Protein AF-A0A938RUX6-F1 (afdb_monomer)

Mean predicted aligned error: 21.61 Å

Foldseek 3Di:
DKWKFKQDPNDTDIGDDDQQDWFWDFCAPPGNHHDVDPQTDRGAWIWHHDPLWIKIAGPPIPNAKDWPNHGDRMDTDDAQIWIDGGPIIIGMHDDPVSNVVVVVVPDPDPCPCVVVVVVVVVLVVLLVVLLVVLLPDLALLVSQLSLQLVLCVLLVFQKKWWWFDDDPDIDTSAIAGNVRDGDPPVVLQDDPQQQVCCQVPVDKDWDQAQVPPCPPRDPSRVPNLFRIKIKAFQDDPNHGGIIMIGTHNDNVRGGDPVSNVSSNSSSPSSSVSSVNSVVVVVVVVVVVVVVVVVVVVCVVDPPVRVVVVVVDPDDFWDKDWWKKKKKKKAWPPLVVQCVVDDPVVNVVLLCVLCVQLQVLCVVLPWDFQDDDPSMTIIMFCPPHHDLQRLVSNVSSQLVSQVVLVVVQVVQVVVVHDRIAMAMFMEIDIWMFTFDDDPVDTGGHIDDPRNVVRVVRSVCCVVVVARYKYWPRSCVSNVVPADWAWDPFDDDPPDPDTTTMTGRDHVPPPDDPDPDDPDPDDDDDDDDDDDDDDDDDDDDDDDDDDDDDDDDDDDDDDDDDDDDDDDDDDDDDDDDDDDDDDDDDDDDDDDDDDDDDDDDDDDDDDDDDDD

Secondary structure (DSSP, 8-state):
-EEEEEEETTEEEEEEE-TT--EEEESSTTSSEE---TTS-SS-EEEEEETTEEEEEE-S-SS-EEETTEEESEEE--TT-EEEETTEEEEEEE-HHHHHHHHHHS-S-SSHHHHHHHHHHHHHHHHHHHHHHHHH---HHHHHHHHHHHHHHHHT-SEEEEEEEETTEEEEEEEEETT-PBPSSGGGSS-HHHHHHHHHH---EEES-TTTTTTTT-TTGGGS--SEEEEEEEEETTEEEEEEEEEE--TT-PPPHHHHHHHHHHHHHHHHHHHHHHHHHHHHHHHHHHHHHHHHHHHHS-HHHHHHHHH--STT--EEEEEEEEEEEEETTHHHHHTTS-HHHHHHHHHHHHHHHHHHHHHTT-EEEEEETTEEEEEESSSS--TTHHHHHHHHHHHHHHHHHHHHHHHHHTT-----EEEEEEEEEEEEEEEEETTEEEEEEESHHHHHHHHHHHHHHHH--SEEEEHHHHHHTTT-S--EE---B--TT-SSPBPEEE---TT-S------------------------------------------------------PPPPPPPPP--PPP--PPP----PPPPPPP-----------------

pLDDT: mean 72.87, std 22.32, range [24.23, 98.06]

Radius of gyration: 48.13 Å; Cα contacts (8 Å, |Δi|>4): 881; chains: 1; bounding box: 94×105×142 Å

Solvent-accessible surface area (backbone atoms only — not comparable to full-atom values): 36023 Å² total; per-residue (Å²): 94,39,29,38,40,37,45,55,97,88,47,78,45,81,44,79,56,56,75,92,45,78,43,34,35,14,39,29,87,87,26,80,38,62,44,99,43,92,58,42,30,53,61,22,32,37,36,34,54,55,98,85,39,44,36,40,32,42,62,79,32,87,73,47,36,23,48,74,89,38,80,45,61,65,44,76,66,48,75,68,40,40,37,35,47,62,90,37,45,30,35,32,41,56,32,75,71,44,49,56,53,44,59,68,70,51,65,84,65,94,50,61,65,58,57,50,48,52,49,52,49,50,54,50,51,52,51,50,55,51,46,50,57,47,60,69,44,63,51,55,70,61,33,52,49,50,50,36,56,49,51,24,64,76,60,70,34,47,31,22,32,33,36,38,53,53,99,94,48,74,46,81,78,37,47,31,35,72,87,68,44,75,52,79,67,56,87,77,67,58,63,65,56,59,54,51,46,27,65,74,70,59,48,68,48,77,38,66,45,42,64,68,76,37,66,88,64,57,91,70,49,81,79,56,69,52,31,18,40,42,36,23,34,15,35,52,85,95,43,60,51,27,33,44,38,36,33,26,67,48,84,90,55,70,74,47,74,69,48,50,53,51,48,34,60,48,26,39,48,49,26,48,30,54,50,49,19,50,51,51,52,53,53,50,54,51,53,50,50,51,50,50,52,51,52,56,49,47,76,78,41,56,69,68,58,54,54,51,59,74,70,52,93,61,90,74,68,49,71,45,83,43,62,32,23,31,38,25,36,35,49,63,64,45,70,71,53,49,76,75,45,56,71,71,54,42,53,53,52,50,51,56,53,49,52,56,50,50,49,43,34,46,74,52,66,32,39,77,66,51,70,61,86,77,23,43,35,33,32,16,23,58,99,62,68,54,88,54,23,38,44,33,51,53,51,31,55,55,51,43,56,59,49,45,54,52,51,32,55,56,25,53,78,71,74,46,76,80,77,53,58,22,28,4,32,25,42,34,61,31,37,41,25,48,49,74,50,102,90,51,70,42,70,43,75,48,46,69,36,57,58,50,8,48,50,40,16,57,46,14,68,79,72,72,47,48,36,29,33,28,52,59,22,45,57,50,41,69,64,72,67,74,67,46,84,49,81,65,41,79,48,94,94,51,97,63,61,45,52,37,27,35,47,72,63,94,83,70,79,87,74,89,74,94,66,90,79,83,77,88,73,94,76,94,76,95,85,80,88,85,79,84,86,83,86,84,83,92,80,89,77,89,81,84,88,82,84,86,88,81,90,86,88,84,88,83,91,85,84,85,89,82,82,87,81,84,81,85,82,82,88,82,86,79,86,78,86,89,78,86,79,84,88,75,84,84,76,80,80,85,84,78,84,82,79,82,82,81,79,87,81,83,88,84,88,80,89,81,84,134

Sequence (610 aa):
MASFLINTNGVVSAMTLRDDTVVVIGRARDADVHLDDPSLSRRHCEVRKHQGLWVLRDLGSFNGTYCNNLAISEHKLQHDDQVQLGMSVLTFQLSPDERRQMSGLFGTDPHGDTAELSRRLRNFMFLLDIAKAVSGELDTRKLLELVVEKGIGLTNAERGFLIRFNDGDHTFEVARNRAWQPIEAPEKKISRSVIANVFQTGEPVLTIDAQSDLAGMSQTIAALEIWSLMCAPLKVKERVIGCIYVDSSVAEQEFSQESLNLLQAFADQAAIAIENATLYQQMQQSREAEKHVRQVFQKYVPKDVVQRALKISDGGRLSSKQVATVLFSDIRGFTSISERMEPEEVVAFLNDYLQRMVAIVFDEGGIVDKFIGDAVMAVFGAPIERPDDAARAVRAGMRMLEELDKFNAEQANRGGVHIRIGIGIHTGRLIAGNIGSDRKMEYTVIGDTVNIASRVQDLTKEFGVELIITQGCYEATGKAVPVRPLPPVHVKGKELPLTVFEVPRPGSADEDDDNDDELSVGDDNPDRATVERAVLPIAGGHFDAPTVPKQEAVSGDLDGPTLARPLPRPPAHTQLPTHVPPLQGVRSPPRTPTAYGSGASLSQAPTVPA

Structure (mmCIF, N/CA/C/O backbone):
data_AF-A0A938RUX6-F1
#
_entry.id   AF-A0A938RUX6-F1
#
loop_
_atom_site.group_PDB
_atom_site.id
_atom_site.type_symbol
_atom_site.label_atom_id
_atom_site.label_alt_id
_atom_site.label_comp_id
_atom_site.label_asym_id
_atom_site.label_entity_id
_atom_site.label_seq_id
_atom_site.pdbx_PDB_ins_code
_atom_site.Cartn_x
_atom_site.Cartn_y
_atom_site.Cartn_z
_atom_site.occupancy
_atom_site.B_iso_or_equiv
_atom_site.auth_seq_id
_atom_site.auth_comp_id
_atom_site.auth_asym_id
_atom_site.auth_atom_id
_atom_site.pdbx_PDB_model_num
ATOM 1 N N . MET A 1 1 ? 18.834 7.902 -77.687 1.00 68.81 1 MET A N 1
ATOM 2 C CA . MET A 1 1 ? 17.412 7.541 -77.723 1.00 68.81 1 MET A CA 1
ATOM 3 C C . MET A 1 1 ? 16.972 7.152 -76.326 1.00 68.81 1 MET A C 1
ATOM 5 O O . MET A 1 1 ? 17.585 6.257 -75.743 1.00 68.81 1 MET A O 1
ATOM 9 N N . ALA A 1 2 ? 15.917 7.788 -75.825 1.00 77.62 2 ALA A N 1
ATOM 10 C CA . ALA A 1 2 ? 15.285 7.429 -74.563 1.00 77.62 2 ALA A CA 1
ATOM 11 C C . ALA A 1 2 ? 14.074 6.530 -74.823 1.00 77.62 2 ALA A C 1
ATOM 13 O O . ALA A 1 2 ? 13.419 6.641 -75.862 1.00 77.62 2 ALA A O 1
ATOM 14 N N . SER A 1 3 ? 13.762 5.641 -73.888 1.00 82.88 3 SER A N 1
ATOM 15 C CA . SER A 1 3 ? 12.588 4.782 -73.982 1.00 82.88 3 SER A CA 1
ATOM 16 C C . SER A 1 3 ? 11.978 4.468 -72.628 1.00 82.88 3 SER A C 1
ATOM 18 O O . SER A 1 3 ? 12.701 4.300 -71.652 1.00 82.88 3 SER A O 1
ATOM 20 N N . PHE A 1 4 ? 10.660 4.301 -72.585 1.00 82.81 4 PHE A N 1
ATOM 21 C CA . PHE A 1 4 ? 9.991 3.658 -71.460 1.00 82.81 4 PHE A CA 1
ATOM 22 C C . PHE A 1 4 ? 9.799 2.173 -71.737 1.00 82.81 4 PHE A C 1
ATOM 24 O O . PHE A 1 4 ? 9.261 1.798 -72.779 1.00 82.81 4 PHE A O 1
ATOM 31 N N . LEU A 1 5 ? 10.196 1.335 -70.785 1.00 81.88 5 LEU A N 1
ATOM 32 C CA . LEU A 1 5 ? 9.738 -0.045 -70.709 1.00 81.88 5 LEU A CA 1
ATOM 33 C C . LEU A 1 5 ? 8.430 -0.063 -69.926 1.00 81.88 5 LEU A C 1
ATOM 35 O O . LEU A 1 5 ? 8.402 0.261 -68.742 1.00 81.88 5 LEU A O 1
ATOM 39 N N . ILE A 1 6 ? 7.347 -0.410 -70.604 1.00 79.56 6 ILE A N 1
ATOM 40 C CA . ILE A 1 6 ? 6.005 -0.482 -70.041 1.00 79.56 6 ILE A CA 1
ATOM 41 C C . ILE A 1 6 ? 5.752 -1.929 -69.640 1.00 79.56 6 ILE A C 1
ATOM 43 O O . ILE A 1 6 ? 5.750 -2.802 -70.510 1.00 79.56 6 ILE A O 1
ATOM 47 N N . ASN A 1 7 ? 5.524 -2.189 -68.353 1.00 70.06 7 ASN A N 1
ATOM 48 C CA . ASN A 1 7 ? 5.093 -3.501 -67.885 1.00 70.06 7 ASN A CA 1
ATOM 49 C C . ASN A 1 7 ? 3.599 -3.453 -67.555 1.00 70.06 7 ASN A C 1
ATOM 51 O O . ASN A 1 7 ? 3.189 -2.875 -66.549 1.00 70.06 7 ASN A O 1
ATOM 55 N N . THR A 1 8 ? 2.783 -4.048 -68.424 1.00 62.97 8 THR A N 1
ATOM 56 C CA . THR A 1 8 ? 1.333 -4.179 -68.221 1.00 62.97 8 THR A CA 1
ATOM 57 C C . THR A 1 8 ? 0.956 -5.651 -68.325 1.00 62.97 8 THR A C 1
ATOM 59 O O . THR A 1 8 ? 1.183 -6.292 -69.349 1.00 62.97 8 THR A O 1
ATOM 62 N N . ASN A 1 9 ? 0.415 -6.216 -67.240 1.00 58.84 9 ASN A N 1
ATOM 63 C CA . ASN A 1 9 ? -0.025 -7.617 -67.162 1.00 58.84 9 ASN A CA 1
ATOM 64 C C . ASN A 1 9 ? 1.038 -8.653 -67.600 1.00 58.84 9 ASN A C 1
ATOM 66 O O . ASN A 1 9 ? 0.703 -9.683 -68.181 1.00 58.84 9 ASN A O 1
ATOM 70 N N . GLY A 1 10 ? 2.324 -8.383 -67.337 1.00 55.06 10 GLY A N 1
ATOM 71 C CA . GLY A 1 10 ? 3.436 -9.285 -67.664 1.00 55.06 10 GLY A CA 1
ATOM 72 C C . GLY A 1 10 ? 3.963 -9.183 -69.100 1.00 55.06 10 GLY A C 1
ATOM 73 O O . GLY A 1 10 ? 4.913 -9.887 -69.441 1.00 55.06 10 GLY A O 1
ATOM 74 N N . VAL A 1 11 ? 3.399 -8.304 -69.937 1.00 58.28 11 VAL A N 1
ATOM 75 C CA . VAL A 1 11 ? 3.924 -7.995 -71.273 1.00 58.28 11 VAL A CA 1
ATOM 76 C C . VAL A 1 11 ? 4.783 -6.735 -71.187 1.00 58.28 11 VAL A C 1
ATOM 78 O O . VAL A 1 11 ? 4.295 -5.664 -70.823 1.00 58.28 11 VAL A O 1
ATOM 81 N N . VAL A 1 12 ? 6.067 -6.864 -71.535 1.00 67.44 12 VAL A N 1
ATOM 82 C CA . VAL A 1 12 ? 7.007 -5.738 -71.598 1.00 67.44 12 VAL A CA 1
ATOM 83 C C . VAL A 1 12 ? 7.010 -5.170 -73.013 1.00 67.44 12 VAL A C 1
ATOM 85 O O . VAL A 1 12 ? 7.417 -5.846 -73.955 1.00 67.44 12 VAL A O 1
ATOM 88 N N . SER A 1 13 ? 6.569 -3.924 -73.160 1.00 74.94 13 SER A N 1
ATOM 89 C CA . SER A 1 13 ? 6.650 -3.176 -74.421 1.00 74.94 13 SER A CA 1
ATOM 90 C C . SER A 1 13 ? 7.601 -1.996 -74.265 1.00 74.94 13 SER A C 1
ATOM 92 O O . SER A 1 13 ? 7.575 -1.314 -73.245 1.00 74.94 13 SER A O 1
ATOM 94 N N . ALA A 1 14 ? 8.441 -1.740 -75.267 1.00 75.81 14 ALA A N 1
ATOM 95 C CA . ALA A 1 14 ? 9.346 -0.596 -75.268 1.00 75.81 14 ALA A CA 1
ATOM 96 C C . ALA A 1 14 ? 8.763 0.534 -76.119 1.00 75.81 14 ALA A C 1
ATOM 98 O O . ALA A 1 14 ? 8.425 0.329 -77.285 1.00 75.81 14 ALA A O 1
ATOM 99 N N . MET A 1 15 ? 8.680 1.734 -75.553 1.00 79.25 15 MET A N 1
ATOM 100 C CA . MET A 1 15 ? 8.264 2.934 -76.266 1.00 79.25 15 MET A CA 1
ATOM 101 C C . MET A 1 15 ? 9.435 3.900 -76.392 1.00 79.25 15 MET A C 1
ATOM 103 O O . MET A 1 15 ? 9.981 4.332 -75.384 1.00 79.25 15 MET A O 1
ATOM 107 N N . THR A 1 16 ? 9.798 4.276 -77.616 1.00 80.06 16 THR A N 1
ATOM 108 C CA . THR A 1 16 ? 10.862 5.256 -77.873 1.00 80.06 16 THR A CA 1
ATOM 109 C C . THR A 1 16 ? 10.332 6.686 -77.802 1.00 80.06 16 THR A C 1
ATOM 111 O O . THR A 1 16 ? 9.360 7.028 -78.474 1.00 80.06 16 THR A O 1
ATOM 114 N N . LEU A 1 17 ? 11.019 7.537 -77.045 1.00 82.31 17 LEU A N 1
ATOM 115 C CA . LEU A 1 17 ? 10.760 8.969 -76.955 1.00 82.31 17 LEU A CA 1
ATOM 116 C C . LEU A 1 17 ? 11.646 9.722 -77.953 1.00 82.31 17 LEU A C 1
ATOM 118 O O . LEU A 1 17 ? 12.821 9.389 -78.132 1.00 82.31 17 LEU A O 1
ATOM 122 N N . ARG A 1 18 ? 11.083 10.740 -78.609 1.00 78.19 18 ARG A N 1
ATOM 123 C CA . ARG A 1 18 ? 11.791 11.591 -79.578 1.00 78.19 18 ARG A CA 1
ATOM 124 C C . ARG A 1 18 ? 11.944 13.009 -79.034 1.00 78.19 18 ARG A C 1
ATOM 126 O O . ARG A 1 18 ? 11.065 13.502 -78.332 1.00 78.19 18 ARG A O 1
ATOM 133 N N . ASP A 1 19 ? 13.056 13.646 -79.381 1.00 71.00 19 ASP A N 1
ATOM 134 C CA . ASP A 1 19 ? 13.518 14.895 -78.763 1.00 71.00 19 ASP A CA 1
ATOM 135 C C . ASP A 1 19 ? 12.561 16.088 -78.932 1.00 71.00 19 ASP A C 1
ATOM 137 O O . ASP A 1 19 ? 12.448 16.895 -78.013 1.00 71.00 19 ASP A O 1
ATOM 141 N N . ASP A 1 20 ? 11.825 16.163 -80.045 1.00 66.44 20 ASP A N 1
ATOM 142 C CA . ASP A 1 20 ? 10.951 17.302 -80.383 1.00 66.44 20 ASP A CA 1
ATOM 143 C C . ASP A 1 20 ? 9.459 17.057 -80.088 1.00 66.44 20 ASP A C 1
ATOM 145 O O . ASP A 1 20 ? 8.595 17.822 -80.519 1.00 66.44 20 ASP A O 1
ATOM 149 N N . THR A 1 21 ? 9.123 15.982 -79.372 1.00 74.56 21 THR A N 1
ATOM 150 C CA . THR A 1 21 ? 7.726 15.604 -79.104 1.00 74.56 21 THR A CA 1
ATOM 151 C C . THR A 1 21 ? 7.407 15.632 -77.618 1.00 74.56 21 THR A C 1
ATOM 153 O O . THR A 1 21 ? 8.097 15.008 -76.814 1.00 74.56 21 THR A O 1
ATOM 156 N N . VAL A 1 22 ? 6.321 16.324 -77.263 1.00 84.06 22 VAL A N 1
ATOM 157 C CA . VAL A 1 22 ? 5.656 16.136 -75.970 1.00 84.06 22 VAL A CA 1
ATOM 158 C C . VAL A 1 22 ? 4.835 14.859 -76.079 1.00 84.06 22 VAL A C 1
ATOM 160 O O . VAL A 1 22 ? 3.987 14.757 -76.959 1.00 84.06 22 VAL A O 1
ATOM 163 N N . VAL A 1 23 ? 5.115 13.893 -75.212 1.00 87.56 23 VAL A N 1
ATOM 164 C CA . VAL A 1 23 ? 4.442 12.595 -75.178 1.00 87.56 23 VAL A CA 1
ATOM 165 C C . VAL A 1 23 ? 3.486 12.576 -74.000 1.00 87.56 23 VAL A C 1
ATOM 167 O O . VAL A 1 23 ? 3.911 12.684 -72.852 1.00 87.56 23 VAL A O 1
ATOM 170 N N . VAL A 1 24 ? 2.194 12.427 -74.267 1.00 88.56 24 VAL A N 1
ATOM 171 C CA . VAL A 1 24 ? 1.158 12.383 -73.233 1.00 88.56 24 VAL A CA 1
ATOM 172 C C . VAL A 1 24 ? 0.773 10.938 -72.953 1.00 88.56 24 VAL A C 1
ATOM 174 O O . VAL A 1 24 ? 0.400 10.195 -73.860 1.00 88.56 24 VAL A O 1
ATOM 177 N N . ILE A 1 25 ? 0.821 10.549 -71.681 1.00 89.75 25 ILE A N 1
ATOM 178 C CA . ILE A 1 25 ? 0.470 9.208 -71.209 1.00 89.75 25 ILE A CA 1
ATOM 179 C C . ILE A 1 25 ? -0.885 9.273 -70.505 1.00 89.75 25 ILE A C 1
ATOM 181 O O . ILE A 1 25 ? -1.122 10.136 -69.653 1.00 89.75 25 ILE A O 1
ATOM 185 N N . GLY A 1 26 ? -1.805 8.371 -70.846 1.00 86.94 26 GLY A N 1
ATOM 186 C CA . GLY A 1 26 ? -3.117 8.345 -70.208 1.00 86.94 26 GLY A CA 1
ATOM 187 C C . GLY A 1 26 ? -4.037 7.219 -70.664 1.00 86.94 26 GLY A C 1
ATOM 188 O O . GLY A 1 26 ? -3.713 6.414 -71.534 1.00 86.94 26 GLY A O 1
ATOM 189 N N . ARG A 1 27 ? -5.224 7.176 -70.050 1.00 86.88 27 ARG A N 1
ATOM 190 C CA . ARG A 1 27 ? -6.245 6.154 -70.324 1.00 86.88 27 ARG A CA 1
ATOM 191 C C . ARG A 1 27 ? -7.018 6.396 -71.620 1.00 86.88 27 ARG A C 1
ATOM 193 O O . ARG A 1 27 ? -7.676 5.493 -72.124 1.00 86.88 27 ARG A O 1
ATOM 200 N N . ALA A 1 28 ? -7.022 7.614 -72.154 1.00 85.12 28 ALA A N 1
ATOM 201 C CA . ALA A 1 28 ? -7.791 7.911 -73.358 1.00 85.12 28 ALA A CA 1
ATOM 202 C C . ALA A 1 28 ? -7.044 7.468 -74.630 1.00 85.12 28 ALA A C 1
ATOM 204 O O . ALA A 1 28 ? -5.819 7.397 -74.648 1.00 85.12 28 ALA A O 1
ATOM 205 N N . ARG A 1 29 ? -7.787 7.113 -75.687 1.00 79.94 29 ARG A N 1
ATOM 206 C CA . ARG A 1 29 ? -7.211 6.610 -76.953 1.00 79.94 29 ARG A CA 1
ATOM 207 C C . ARG A 1 29 ? -6.551 7.699 -77.805 1.00 79.94 29 ARG A C 1
ATOM 209 O O . ARG A 1 29 ? -5.911 7.380 -78.796 1.00 79.94 29 ARG A O 1
ATOM 216 N N . ASP A 1 30 ? -6.753 8.960 -77.441 1.00 80.62 30 ASP A N 1
ATOM 217 C CA . ASP A 1 30 ? -6.136 10.148 -78.030 1.00 80.62 30 ASP A CA 1
ATOM 218 C C . ASP A 1 30 ? -4.843 10.571 -77.306 1.00 80.62 30 ASP A C 1
ATOM 220 O O . ASP A 1 30 ? -4.229 11.563 -77.695 1.00 80.62 30 ASP A O 1
ATOM 224 N N . ALA A 1 31 ? -4.429 9.849 -76.258 1.00 80.56 31 ALA A N 1
ATOM 225 C CA . ALA A 1 31 ? -3.104 9.998 -75.665 1.00 80.56 31 ALA A CA 1
ATOM 226 C C . ALA A 1 31 ? -2.044 9.326 -76.555 1.00 80.56 31 ALA A C 1
ATOM 228 O O . ALA A 1 31 ? -2.296 8.262 -77.123 1.00 80.56 31 ALA A O 1
ATOM 229 N N . ASP A 1 32 ? -0.847 9.915 -76.634 1.00 82.06 32 ASP A N 1
ATOM 230 C CA . ASP A 1 32 ? 0.277 9.357 -77.402 1.00 82.06 32 ASP A CA 1
ATOM 231 C C . ASP A 1 32 ? 0.693 7.976 -76.873 1.00 82.06 32 ASP A C 1
ATOM 233 O O . ASP A 1 32 ? 1.135 7.111 -77.631 1.00 82.06 32 ASP A O 1
ATOM 237 N N . VAL A 1 33 ? 0.506 7.757 -75.566 1.00 82.88 33 VAL A N 1
ATOM 238 C CA . VAL A 1 33 ? 0.618 6.452 -74.912 1.00 82.88 33 VAL A CA 1
ATOM 239 C C . VAL A 1 33 ? -0.701 6.110 -74.255 1.00 82.88 33 VAL A C 1
ATOM 241 O O . VAL A 1 33 ? -1.034 6.608 -73.176 1.00 82.88 33 VAL A O 1
ATOM 244 N N . HIS A 1 34 ? -1.436 5.224 -74.913 1.00 83.94 34 HIS A N 1
ATOM 245 C CA . HIS A 1 34 ? -2.651 4.652 -74.368 1.00 83.94 34 HIS A CA 1
ATOM 246 C C . HIS A 1 34 ? -2.313 3.479 -73.442 1.00 83.94 34 HIS A C 1
ATOM 248 O O . HIS A 1 34 ? -1.800 2.454 -73.892 1.00 83.94 34 HIS A O 1
ATOM 254 N N . LEU A 1 35 ? -2.632 3.629 -72.156 1.00 82.56 35 LEU A N 1
ATOM 255 C CA . LEU A 1 35 ? -2.582 2.549 -71.172 1.00 82.56 35 LEU A CA 1
ATOM 256 C C . LEU A 1 35 ? -4.010 2.199 -70.752 1.00 82.56 35 LEU A C 1
ATOM 258 O O . LEU A 1 35 ? -4.727 3.048 -70.217 1.00 82.56 35 LEU A O 1
ATOM 262 N N . ASP A 1 36 ? -4.425 0.955 -70.994 1.00 79.19 36 ASP A N 1
ATOM 263 C CA . ASP A 1 36 ? -5.755 0.459 -70.620 1.00 79.19 36 ASP A CA 1
ATOM 264 C C . ASP A 1 36 ? -5.806 0.093 -69.127 1.00 79.19 36 ASP A C 1
ATOM 266 O O . ASP A 1 36 ? -5.943 -1.063 -68.732 1.00 79.19 36 ASP A O 1
ATOM 270 N N . ASP A 1 37 ? -5.617 1.108 -68.285 1.00 79.62 37 ASP A N 1
ATOM 271 C CA . ASP A 1 37 ? -5.634 1.006 -66.832 1.00 79.62 37 ASP A CA 1
ATOM 272 C C . ASP A 1 37 ? -6.757 1.905 -66.277 1.00 79.62 37 ASP A C 1
ATOM 274 O O . ASP A 1 37 ? -6.685 3.135 -66.403 1.00 79.62 37 ASP A O 1
ATOM 278 N N . PRO A 1 38 ? -7.812 1.331 -65.658 1.00 79.56 38 PRO A N 1
ATOM 279 C CA . PRO A 1 38 ? -8.950 2.077 -65.118 1.00 79.56 38 PRO A CA 1
ATOM 280 C C . PRO A 1 38 ? -8.574 3.141 -64.083 1.00 79.56 38 PRO A C 1
ATOM 282 O O . PRO A 1 38 ? -9.330 4.095 -63.892 1.00 79.56 38 PRO A O 1
ATOM 285 N N . SER A 1 39 ? -7.424 2.984 -63.425 1.00 82.31 39 SER A N 1
ATOM 286 C CA . SER A 1 39 ? -6.930 3.898 -62.398 1.00 82.31 39 SER A CA 1
ATOM 287 C C . SER A 1 39 ? -6.208 5.129 -62.970 1.00 82.31 39 SER A C 1
ATOM 289 O O . SER A 1 39 ? -5.867 6.046 -62.220 1.00 82.31 39 SER A O 1
ATOM 291 N N . LEU A 1 40 ? -6.018 5.219 -64.292 1.00 86.06 40 LEU A N 1
ATOM 292 C CA . LEU A 1 40 ? -5.402 6.378 -64.939 1.00 86.06 40 LEU A CA 1
ATOM 293 C C . LEU A 1 40 ? -6.445 7.422 -65.360 1.00 86.06 40 LEU A C 1
ATOM 295 O O . LEU A 1 40 ? -7.532 7.127 -65.871 1.00 86.06 40 LEU A O 1
ATOM 299 N N . SER A 1 41 ? -6.061 8.692 -65.224 1.00 86.88 41 SER A N 1
ATOM 300 C CA . SER A 1 41 ? -6.792 9.806 -65.827 1.00 86.88 41 SER A CA 1
ATOM 301 C C . SER A 1 41 ? -6.703 9.745 -67.358 1.00 86.88 41 SER A C 1
ATOM 303 O O . SER A 1 41 ? -5.778 9.157 -67.920 1.00 86.88 41 SER A O 1
ATOM 305 N N . ARG A 1 42 ? -7.668 10.363 -68.055 1.00 85.06 42 ARG A N 1
ATOM 306 C CA . ARG A 1 42 ? -7.718 10.378 -69.532 1.00 85.06 42 ARG A CA 1
ATOM 307 C C . ARG A 1 42 ? -6.410 10.886 -70.150 1.00 85.06 42 ARG A C 1
ATOM 309 O O . ARG A 1 42 ? -5.884 10.240 -71.046 1.00 85.06 42 ARG A O 1
ATOM 316 N N . ARG A 1 43 ? -5.874 11.980 -69.604 1.00 88.75 43 ARG A N 1
ATOM 317 C CA . ARG A 1 43 ? -4.504 12.472 -69.798 1.00 88.75 43 ARG A CA 1
ATOM 318 C C . ARG A 1 43 ? -3.893 12.552 -68.403 1.00 88.75 43 ARG A C 1
ATOM 320 O O . ARG A 1 43 ? -4.391 13.323 -67.590 1.00 88.75 43 ARG A O 1
ATOM 327 N N . HIS A 1 44 ? -2.945 11.678 -68.085 1.00 86.25 44 HIS A N 1
ATOM 328 C CA . HIS A 1 44 ? -2.448 11.502 -66.719 1.00 86.25 44 HIS A CA 1
ATOM 329 C C . HIS A 1 44 ? -1.192 12.342 -66.489 1.00 86.25 44 HIS A C 1
ATOM 331 O O . HIS A 1 44 ? -1.152 13.173 -65.586 1.00 86.25 44 HIS A O 1
ATOM 337 N N . CYS A 1 45 ? -0.200 12.179 -67.356 1.00 90.00 45 CYS A N 1
ATOM 338 C CA . CYS A 1 45 ? 1.053 12.913 -67.295 1.00 90.00 45 CYS A CA 1
ATOM 339 C C . CYS A 1 45 ? 1.594 13.170 -68.705 1.00 90.00 45 CYS A C 1
ATOM 341 O O . CYS A 1 45 ? 1.154 12.558 -69.681 1.00 90.00 45 CYS A O 1
ATOM 343 N N . GLU A 1 46 ? 2.534 14.099 -68.816 1.00 91.31 46 GLU A N 1
ATOM 344 C CA . GLU A 1 46 ? 3.270 14.377 -70.045 1.00 91.31 46 GLU A CA 1
ATOM 345 C C . GLU A 1 46 ? 4.775 14.260 -69.816 1.00 91.31 46 GLU A C 1
ATOM 347 O O . GLU A 1 46 ? 5.287 14.586 -68.746 1.00 91.31 46 GLU A O 1
ATOM 352 N N . VAL A 1 47 ? 5.489 13.806 -70.840 1.00 89.88 47 VAL A N 1
ATOM 353 C CA . VAL A 1 47 ? 6.946 13.721 -70.861 1.00 89.88 47 VAL A CA 1
ATOM 354 C C . VAL A 1 47 ? 7.457 14.550 -72.023 1.00 89.88 47 VAL A C 1
ATOM 356 O O . VAL A 1 47 ? 7.006 14.402 -73.157 1.00 89.88 47 VAL A O 1
ATOM 359 N N . ARG A 1 48 ? 8.413 15.433 -71.751 1.00 87.00 48 ARG A N 1
ATOM 360 C CA . ARG A 1 48 ? 9.024 16.307 -72.758 1.00 87.00 48 ARG A CA 1
ATOM 361 C C . ARG A 1 48 ? 10.519 16.431 -72.526 1.00 87.00 48 ARG A C 1
ATOM 363 O O . ARG A 1 48 ? 10.977 16.365 -71.385 1.00 87.00 48 ARG A O 1
ATOM 370 N N . LYS A 1 49 ? 11.279 16.681 -73.589 1.00 82.81 49 LYS A N 1
ATOM 371 C CA . LYS A 1 49 ? 12.688 17.059 -73.470 1.00 82.81 49 LYS A CA 1
ATOM 372 C C . LYS A 1 49 ? 12.790 18.581 -73.352 1.00 82.81 49 LYS A C 1
ATOM 374 O O . LYS A 1 49 ? 12.280 19.312 -74.196 1.00 82.81 49 LYS A O 1
ATOM 379 N N . HIS A 1 50 ? 13.425 19.076 -72.295 1.00 76.81 50 HIS A N 1
ATOM 380 C CA . HIS A 1 50 ? 13.665 20.499 -72.069 1.00 76.81 50 HIS A CA 1
ATOM 381 C C . HIS A 1 50 ? 15.135 20.723 -71.703 1.00 76.81 50 HIS A C 1
ATOM 383 O O . HIS A 1 50 ? 15.631 20.128 -70.752 1.00 76.81 50 HIS A O 1
ATOM 389 N N . GLN A 1 51 ? 15.844 21.558 -72.474 1.00 69.69 51 GLN A N 1
ATOM 390 C CA . GLN A 1 51 ? 17.273 21.866 -72.265 1.00 69.69 51 GLN A CA 1
ATOM 391 C C . GLN A 1 51 ? 18.173 20.614 -72.145 1.00 69.69 51 GLN A C 1
ATOM 393 O O . GLN A 1 51 ? 19.085 20.562 -71.326 1.00 69.69 51 GLN A O 1
ATOM 398 N N . GLY A 1 52 ? 17.906 19.580 -72.951 1.00 71.94 52 GLY A N 1
ATOM 399 C CA . GLY A 1 52 ? 18.676 18.329 -72.944 1.00 71.94 52 GLY A CA 1
ATOM 400 C C . GLY A 1 52 ? 18.287 17.328 -71.847 1.00 71.94 52 GLY A C 1
ATOM 401 O O . GLY A 1 52 ? 18.834 16.228 -71.831 1.00 71.94 52 GLY A O 1
ATOM 402 N N . LEU A 1 53 ? 17.323 17.662 -70.982 1.00 78.31 53 LEU A N 1
ATOM 403 C CA . LEU A 1 53 ? 16.823 16.803 -69.907 1.00 78.31 53 LEU A CA 1
ATOM 404 C C . LEU A 1 53 ? 15.398 16.328 -70.193 1.00 78.31 53 LEU A C 1
ATOM 406 O O . LEU A 1 53 ? 14.570 17.088 -70.693 1.00 78.31 53 LEU A O 1
ATOM 410 N N . TRP A 1 54 ? 15.095 15.082 -69.839 1.00 82.38 54 TRP A N 1
ATOM 411 C CA . TRP A 1 54 ? 13.737 14.550 -69.901 1.00 82.38 54 TRP A CA 1
ATOM 412 C C . TRP A 1 54 ? 12.972 14.931 -68.637 1.00 82.38 54 TRP A C 1
ATOM 414 O O . TRP A 1 54 ? 13.429 14.673 -67.526 1.00 82.38 54 TRP A O 1
ATOM 424 N N . VAL A 1 55 ? 11.817 15.566 -68.806 1.00 84.81 55 VAL A N 1
ATOM 425 C CA . VAL A 1 55 ? 10.976 16.054 -67.712 1.00 84.81 55 VAL A CA 1
ATOM 426 C C . VAL A 1 55 ? 9.605 15.400 -67.812 1.00 84.81 55 VAL A C 1
ATOM 428 O O . VAL A 1 55 ? 8.943 15.510 -68.844 1.00 84.81 55 VAL A O 1
ATOM 431 N N . LEU A 1 56 ? 9.202 14.731 -66.736 1.00 87.62 56 LEU A N 1
ATOM 432 C CA . LEU A 1 56 ? 7.879 14.160 -66.517 1.00 87.62 56 LEU A CA 1
ATOM 433 C C . LEU A 1 56 ? 7.049 15.135 -65.686 1.00 87.62 56 LEU A C 1
ATOM 435 O O . LEU A 1 56 ? 7.503 15.591 -64.641 1.00 87.62 56 LEU A O 1
ATOM 439 N N . ARG A 1 57 ? 5.828 15.432 -66.118 1.00 87.31 57 ARG A N 1
ATOM 440 C CA . ARG A 1 57 ? 4.925 16.356 -65.433 1.00 87.31 57 ARG A CA 1
ATOM 441 C C . ARG A 1 57 ? 3.541 15.746 -6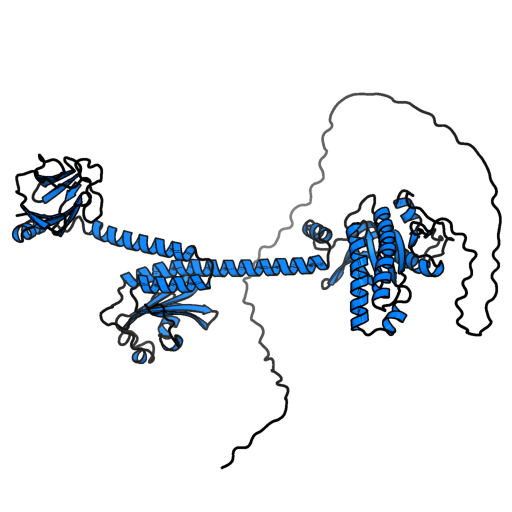5.275 1.00 87.31 57 ARG A C 1
ATOM 443 O O . ARG A 1 57 ? 2.975 15.234 -66.237 1.00 87.31 57 ARG A O 1
ATOM 450 N N . ASP A 1 58 ? 2.987 15.834 -64.074 1.00 88.69 58 ASP A N 1
ATOM 451 C CA . ASP A 1 58 ? 1.610 15.429 -63.801 1.00 88.69 58 ASP A CA 1
ATOM 452 C C . ASP A 1 58 ? 0.623 16.480 -64.339 1.00 88.69 58 ASP A C 1
ATOM 454 O O . ASP A 1 58 ? 0.832 17.687 -64.186 1.00 88.69 58 ASP A O 1
ATOM 458 N N . LEU A 1 59 ? -0.457 16.029 -64.986 1.00 86.94 59 LEU A N 1
ATOM 459 C CA . LEU A 1 59 ? -1.478 16.900 -65.582 1.00 86.94 59 LEU A CA 1
ATOM 460 C C . LEU A 1 59 ? -2.704 17.093 -64.671 1.00 86.94 59 LEU A C 1
ATOM 462 O O . LEU A 1 59 ? -3.807 17.340 -65.160 1.00 86.94 59 LEU A O 1
ATOM 466 N N . GLY A 1 60 ? -2.526 16.986 -63.352 1.00 76.12 60 GLY A N 1
ATOM 467 C CA . GLY A 1 60 ? -3.612 17.027 -62.374 1.00 76.12 60 GLY A CA 1
ATOM 468 C C . GLY A 1 60 ? -4.362 15.701 -62.317 1.00 76.12 60 GLY A C 1
ATOM 469 O O . GLY A 1 60 ? -5.595 15.675 -62.348 1.00 76.12 60 GLY A O 1
ATOM 470 N N . SER A 1 61 ? -3.625 14.593 -62.313 1.00 84.19 61 SER A N 1
ATOM 471 C CA . SER A 1 61 ? -4.218 13.261 -62.315 1.00 84.19 61 SER A CA 1
ATOM 472 C C . SER A 1 61 ? -4.948 12.967 -60.998 1.00 84.19 61 SER A C 1
ATOM 474 O O . SER A 1 61 ? -4.539 13.391 -59.921 1.00 84.19 61 SER A O 1
ATOM 476 N N . PHE A 1 62 ? -6.051 12.213 -61.067 1.00 74.00 62 PHE A N 1
ATOM 477 C CA . PHE A 1 62 ? -6.863 11.908 -59.881 1.00 74.00 62 PHE A CA 1
ATOM 478 C C . PHE A 1 62 ? -6.121 11.061 -58.833 1.00 74.00 62 PHE A C 1
ATOM 480 O O . PHE A 1 62 ? -6.287 11.281 -57.638 1.00 74.00 62 PHE A O 1
ATOM 487 N N . ASN A 1 63 ? -5.304 10.105 -59.283 1.00 78.06 63 ASN A N 1
ATOM 488 C CA . ASN A 1 63 ? -4.567 9.188 -58.410 1.00 78.06 63 ASN A CA 1
ATOM 489 C C . ASN A 1 63 ? -3.100 9.588 -58.206 1.00 78.06 63 ASN A C 1
ATOM 491 O O . ASN A 1 63 ? -2.401 8.882 -57.493 1.00 78.06 63 ASN A O 1
ATOM 495 N N . GLY A 1 64 ? -2.648 10.698 -58.795 1.00 81.50 64 GLY A N 1
ATOM 496 C CA . GLY A 1 64 ? -1.261 11.151 -58.725 1.00 81.50 64 GLY A CA 1
ATOM 497 C C . GLY A 1 64 ? -0.298 10.347 -59.607 1.00 81.50 64 GLY A C 1
ATOM 498 O O . GLY A 1 64 ? -0.466 9.147 -59.830 1.00 81.50 64 GLY A O 1
ATOM 499 N N . THR A 1 65 ? 0.752 11.026 -60.071 1.00 83.56 65 THR A N 1
ATOM 500 C CA . THR A 1 65 ? 1.922 10.409 -60.705 1.00 83.56 65 THR A CA 1
ATOM 501 C C . THR A 1 65 ? 2.996 10.169 -59.648 1.00 83.56 65 THR A C 1
ATOM 503 O O . THR A 1 65 ? 3.350 11.098 -58.919 1.00 83.56 65 THR A O 1
ATOM 506 N N . TYR A 1 66 ? 3.558 8.960 -59.591 1.00 78.31 66 TYR A N 1
ATOM 507 C CA . TYR A 1 66 ? 4.643 8.630 -58.669 1.00 78.31 66 TYR A CA 1
ATOM 508 C C . TYR A 1 66 ? 5.922 8.285 -59.428 1.00 78.31 66 TYR A C 1
ATOM 510 O O . TYR A 1 66 ? 5.886 7.548 -60.407 1.00 78.31 66 TYR A O 1
ATOM 518 N N . CYS A 1 67 ? 7.064 8.783 -58.964 1.00 81.25 67 CYS A N 1
ATOM 519 C CA . CYS A 1 67 ? 8.383 8.371 -59.436 1.00 81.25 67 CYS A CA 1
ATOM 520 C C . CYS A 1 67 ? 9.176 7.821 -58.247 1.00 81.25 67 CYS A C 1
ATOM 522 O O . CYS A 1 67 ? 9.284 8.493 -57.222 1.00 81.25 67 CYS A O 1
ATOM 524 N N . ASN A 1 68 ? 9.680 6.590 -58.345 1.00 76.00 68 ASN A N 1
ATOM 525 C CA . ASN A 1 68 ? 10.385 5.884 -57.269 1.00 76.00 68 ASN A CA 1
ATOM 526 C C . ASN A 1 68 ? 9.609 5.920 -55.928 1.00 76.00 68 ASN A C 1
ATOM 528 O O . ASN A 1 68 ? 10.176 6.185 -54.868 1.00 76.00 68 ASN A O 1
ATOM 532 N N . ASN A 1 69 ? 8.291 5.678 -55.994 1.00 72.19 69 ASN A N 1
ATOM 533 C CA . ASN A 1 69 ? 7.313 5.727 -54.891 1.00 72.19 69 ASN A CA 1
ATOM 534 C C . ASN A 1 69 ? 7.050 7.113 -54.262 1.00 72.19 69 ASN A C 1
ATOM 536 O O . ASN A 1 69 ? 6.379 7.197 -53.233 1.00 72.19 69 ASN A O 1
ATOM 540 N N . LEU A 1 70 ? 7.519 8.207 -54.869 1.00 62.44 70 LEU A N 1
ATOM 541 C CA . LEU A 1 70 ? 7.239 9.579 -54.430 1.00 62.44 70 LEU A CA 1
ATOM 542 C C . LEU A 1 70 ? 6.249 10.263 -55.373 1.00 62.44 70 LEU A C 1
ATOM 544 O O . LEU A 1 70 ? 6.432 10.213 -56.585 1.00 62.44 70 LEU A O 1
ATOM 548 N N . ALA A 1 71 ? 5.224 10.922 -54.828 1.00 74.19 71 ALA A N 1
ATOM 549 C CA . ALA A 1 71 ? 4.277 11.703 -55.625 1.00 74.19 71 ALA A CA 1
ATOM 550 C C . ALA A 1 71 ? 4.971 12.937 -56.217 1.00 74.19 71 ALA A C 1
ATOM 552 O O . ALA A 1 71 ? 5.640 13.678 -55.493 1.00 74.19 71 ALA A O 1
ATOM 553 N N . ILE A 1 72 ? 4.791 13.175 -57.515 1.00 79.69 72 ILE A N 1
ATOM 554 C CA . ILE A 1 72 ? 5.440 14.272 -58.237 1.00 79.69 72 ILE A CA 1
ATOM 555 C C . ILE A 1 72 ? 4.417 15.172 -58.932 1.00 79.69 72 ILE A C 1
ATOM 557 O O . ILE A 1 72 ? 3.383 14.718 -59.415 1.00 79.69 72 ILE A O 1
ATOM 561 N N . SER A 1 73 ? 4.736 16.462 -59.021 1.00 76.94 73 SER A N 1
ATOM 562 C CA . SER A 1 73 ? 4.067 17.406 -59.926 1.00 76.94 73 SER A CA 1
ATOM 563 C C . SER A 1 73 ? 4.898 17.644 -61.191 1.00 76.94 73 SER A C 1
ATOM 565 O O . SER A 1 73 ? 4.351 17.718 -62.289 1.00 76.94 73 SER A O 1
ATOM 567 N N . GLU A 1 74 ? 6.223 17.699 -61.052 1.00 81.25 74 GLU A N 1
ATOM 568 C CA . GLU A 1 74 ? 7.209 17.723 -62.134 1.00 81.25 74 GLU A CA 1
ATOM 569 C C . GLU A 1 74 ? 8.501 17.036 -61.647 1.00 81.25 74 GLU A C 1
ATOM 571 O O . GLU A 1 74 ? 8.923 17.252 -60.511 1.00 81.25 74 GLU A O 1
ATOM 576 N N . HIS A 1 75 ? 9.122 16.191 -62.473 1.00 81.56 75 HIS A N 1
ATOM 577 C CA . HIS A 1 75 ? 10.324 15.419 -62.135 1.00 81.56 75 HIS A CA 1
ATOM 578 C C . HIS A 1 75 ? 11.262 15.290 -63.334 1.00 81.56 75 HIS A C 1
ATOM 580 O O . HIS A 1 75 ? 10.823 15.058 -64.461 1.00 81.56 75 HIS A O 1
ATOM 586 N N . LYS A 1 76 ? 12.568 15.411 -63.094 1.00 83.94 76 LYS A N 1
ATOM 587 C CA . LYS A 1 76 ? 13.602 15.206 -64.117 1.00 83.94 76 LYS A CA 1
ATOM 588 C C . LYS A 1 76 ? 13.981 13.730 -64.139 1.00 83.94 76 LYS A C 1
ATOM 590 O O . LYS A 1 76 ? 14.575 13.244 -63.183 1.00 83.94 76 LYS A O 1
ATOM 595 N N . LEU A 1 77 ? 13.644 13.041 -65.223 1.00 79.94 77 LEU A N 1
ATOM 596 C CA . LEU A 1 77 ? 13.830 11.599 -65.350 1.00 79.94 77 LEU A CA 1
ATOM 597 C C . LEU A 1 77 ? 15.311 11.232 -65.457 1.00 79.94 77 LEU A C 1
ATOM 599 O O . LEU A 1 77 ? 16.044 11.770 -66.294 1.00 79.94 77 LEU A O 1
ATOM 603 N N . GLN A 1 78 ? 15.723 10.275 -64.634 1.00 81.88 78 GLN A N 1
ATOM 604 C CA . GLN A 1 78 ? 17.037 9.646 -64.661 1.00 81.88 78 GLN A CA 1
ATOM 605 C C . GLN A 1 78 ? 16.939 8.202 -65.133 1.00 81.88 78 GLN A C 1
ATOM 607 O O . GLN A 1 78 ? 15.884 7.573 -65.084 1.00 81.88 78 GLN A O 1
ATOM 612 N N . HIS A 1 79 ? 18.058 7.671 -65.621 1.00 78.56 79 HIS A N 1
ATOM 613 C CA . HIS A 1 79 ? 18.106 6.281 -66.044 1.00 78.56 79 HIS A CA 1
ATOM 614 C C . HIS A 1 79 ? 17.689 5.334 -64.903 1.00 78.56 79 HIS A C 1
ATOM 616 O O . HIS A 1 79 ? 18.176 5.480 -63.790 1.00 78.56 79 HIS A O 1
ATOM 622 N N . ASP A 1 80 ? 16.829 4.370 -65.228 1.00 78.38 80 ASP A N 1
ATOM 623 C CA . ASP A 1 80 ? 16.206 3.380 -64.341 1.00 78.38 80 ASP A CA 1
ATOM 624 C C . ASP A 1 80 ? 15.150 3.926 -63.368 1.00 78.38 80 ASP A C 1
ATOM 626 O O . ASP A 1 80 ? 14.630 3.166 -62.550 1.00 78.38 80 ASP A O 1
ATOM 630 N N . ASP A 1 81 ? 14.732 5.189 -63.517 1.00 83.25 81 ASP A N 1
ATOM 631 C CA . ASP A 1 81 ? 13.582 5.714 -62.777 1.00 83.25 81 ASP A CA 1
ATOM 632 C C . ASP A 1 81 ? 12.327 4.868 -63.038 1.00 83.25 81 ASP A C 1
ATOM 634 O O . ASP A 1 81 ? 11.956 4.594 -64.188 1.00 83.25 81 ASP A O 1
ATOM 638 N N . GLN A 1 82 ? 11.652 4.482 -61.952 1.00 84.44 82 GLN A N 1
ATOM 639 C CA . GLN A 1 82 ? 10.374 3.783 -61.993 1.00 84.44 82 GLN A CA 1
ATOM 640 C C . GLN A 1 82 ? 9.230 4.778 -61.834 1.00 84.44 82 GLN A C 1
ATOM 642 O O . GLN A 1 82 ? 9.005 5.332 -60.760 1.00 84.44 82 GLN A O 1
ATOM 647 N N . VAL A 1 83 ? 8.480 4.981 -62.909 1.00 87.12 83 VAL A N 1
ATOM 648 C CA . VAL A 1 83 ? 7.295 5.832 -62.940 1.00 87.12 83 VAL A CA 1
ATOM 649 C C . VAL A 1 83 ? 6.063 4.955 -62.755 1.00 87.12 83 VAL A C 1
ATOM 651 O O . VAL A 1 83 ? 5.719 4.155 -63.624 1.00 87.12 83 VAL A O 1
ATOM 654 N N . GLN A 1 84 ? 5.392 5.106 -61.620 1.00 86.00 84 GLN A N 1
ATOM 655 C CA . GLN A 1 84 ? 4.137 4.437 -61.323 1.00 86.00 84 GLN A CA 1
ATOM 656 C C . GLN A 1 84 ? 2.962 5.375 -61.615 1.00 86.00 84 GLN A C 1
ATOM 658 O O . GLN A 1 84 ? 2.845 6.463 -61.047 1.00 86.00 84 GLN A O 1
ATOM 663 N N . LEU A 1 85 ? 2.071 4.915 -62.493 1.00 83.88 85 LEU A N 1
ATOM 664 C CA . LEU A 1 85 ? 0.807 5.560 -62.835 1.00 83.88 85 LEU A CA 1
ATOM 665 C C . LEU A 1 85 ? -0.300 4.566 -62.497 1.00 83.88 85 LEU A C 1
ATOM 667 O O . LEU A 1 85 ? -0.456 3.565 -63.193 1.00 83.88 85 LEU A O 1
ATOM 671 N N . GLY A 1 86 ? -1.050 4.809 -61.423 1.00 80.69 86 GL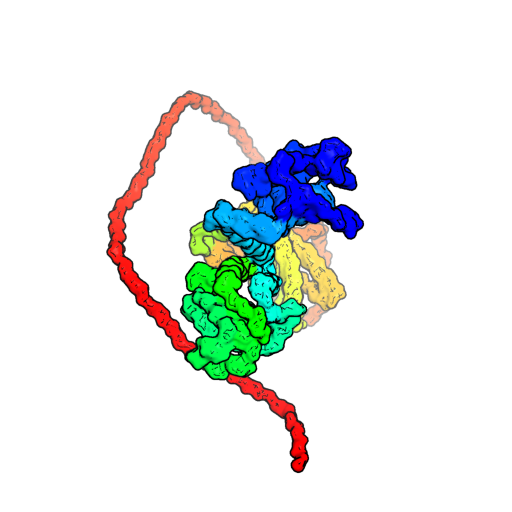Y A N 1
ATOM 672 C CA . GLY A 1 86 ? -2.087 3.869 -60.996 1.00 80.69 86 GLY A CA 1
ATOM 673 C C . GLY A 1 86 ? -1.536 2.460 -60.724 1.00 80.69 86 GLY A C 1
ATOM 674 O O . GLY A 1 86 ? -0.691 2.292 -59.841 1.00 80.69 86 GLY A O 1
ATOM 675 N N . MET A 1 87 ? -2.001 1.453 -61.475 1.00 79.12 87 MET A N 1
ATOM 676 C CA . MET A 1 87 ? -1.519 0.063 -61.379 1.00 79.12 87 MET A CA 1
ATOM 677 C C . MET A 1 87 ? -0.366 -0.249 -62.346 1.00 79.12 87 MET A C 1
ATOM 679 O O . MET A 1 87 ? 0.212 -1.334 -62.286 1.00 79.12 87 MET A O 1
ATOM 683 N N . SER A 1 88 ? -0.027 0.679 -63.239 1.00 78.81 88 SER A N 1
ATOM 684 C CA . SER A 1 88 ? 0.991 0.496 -64.271 1.00 78.81 88 SER A CA 1
ATOM 685 C C . SER A 1 88 ? 2.345 1.037 -63.811 1.00 78.81 88 SER A C 1
ATOM 687 O O . SER A 1 88 ? 2.431 2.147 -63.282 1.00 78.81 88 SER A O 1
ATOM 689 N N . VAL A 1 89 ? 3.417 0.276 -64.051 1.00 82.94 89 VAL A N 1
ATOM 690 C CA . VAL A 1 89 ? 4.796 0.692 -63.751 1.00 82.94 89 VAL A CA 1
ATOM 691 C C . VAL A 1 89 ? 5.603 0.769 -65.044 1.00 82.94 89 VAL A C 1
ATOM 693 O O . VAL A 1 89 ? 5.635 -0.168 -65.846 1.00 82.94 89 VAL A O 1
ATOM 696 N N . LEU A 1 90 ? 6.248 1.913 -65.239 1.00 86.00 90 LEU A N 1
ATOM 697 C CA . LEU A 1 90 ? 7.082 2.247 -66.384 1.00 86.00 90 LEU A CA 1
ATOM 698 C C . LEU A 1 90 ? 8.524 2.418 -65.907 1.00 86.00 90 LEU A C 1
ATOM 700 O O . LEU A 1 90 ? 8.762 3.107 -64.922 1.00 86.00 90 LEU A O 1
ATOM 704 N N . THR A 1 91 ? 9.498 1.850 -66.609 1.00 84.12 91 THR A N 1
ATOM 705 C CA . THR A 1 91 ? 10.924 2.062 -66.304 1.00 84.12 91 THR A CA 1
ATOM 706 C C . THR A 1 91 ? 11.564 2.924 -67.381 1.00 84.12 91 THR A C 1
ATOM 708 O O . THR A 1 91 ? 11.492 2.593 -68.566 1.00 84.12 91 THR A O 1
ATOM 711 N N . PHE A 1 92 ? 12.188 4.033 -66.988 1.00 85.88 92 PHE A N 1
ATOM 712 C CA . PHE A 1 92 ? 12.823 4.964 -67.915 1.00 85.88 92 PHE A CA 1
ATOM 713 C C . PHE A 1 92 ? 14.248 4.529 -68.273 1.00 85.88 92 PHE A C 1
ATOM 715 O O . PHE A 1 92 ? 15.118 4.390 -67.417 1.00 85.88 92 PHE A O 1
ATOM 722 N N . GLN A 1 93 ? 14.533 4.353 -69.560 1.00 82.31 93 GLN A N 1
ATOM 723 C CA . GLN A 1 93 ? 15.840 3.923 -70.045 1.00 82.31 93 GLN A CA 1
ATOM 724 C C . GLN A 1 93 ? 16.449 4.923 -71.022 1.00 82.31 93 GLN A C 1
ATOM 726 O O . GLN A 1 93 ? 15.813 5.353 -71.979 1.00 82.31 93 GLN A O 1
ATOM 731 N N . LEU A 1 94 ? 17.722 5.252 -70.798 1.00 78.88 94 LEU A N 1
ATOM 732 C CA . LEU A 1 94 ? 18.532 6.079 -71.690 1.00 78.88 94 LEU A CA 1
ATOM 733 C C . LEU A 1 94 ? 19.514 5.199 -72.463 1.00 78.88 94 LEU A C 1
ATOM 735 O O . LEU A 1 94 ? 20.145 4.310 -71.871 1.00 78.88 94 LEU A O 1
ATOM 739 N N . SER A 1 95 ? 19.703 5.482 -73.756 1.00 76.38 95 SER A N 1
ATOM 740 C CA . SER A 1 95 ? 20.766 4.848 -74.542 1.00 76.38 95 SER A CA 1
ATOM 741 C C . SER A 1 95 ? 22.154 5.228 -73.999 1.00 76.38 95 SER A C 1
ATOM 743 O O . SER A 1 95 ? 22.316 6.323 -73.455 1.00 76.38 95 SER A O 1
ATOM 745 N N . PRO A 1 96 ? 23.187 4.381 -74.173 1.00 69.25 96 PRO A N 1
ATOM 746 C CA . PRO A 1 96 ? 24.536 4.651 -73.664 1.00 69.25 96 PRO A CA 1
ATOM 747 C C . PRO A 1 96 ? 25.099 6.026 -74.069 1.00 69.25 96 PRO A C 1
ATOM 749 O O . PRO A 1 96 ? 25.722 6.698 -73.248 1.00 69.25 96 PRO A O 1
ATOM 752 N N . ASP A 1 97 ? 24.820 6.475 -75.296 1.00 66.12 97 ASP A N 1
ATOM 753 C CA . ASP A 1 97 ? 25.253 7.788 -75.799 1.00 66.12 97 ASP A CA 1
ATOM 754 C C . ASP A 1 97 ? 24.533 8.964 -75.118 1.00 66.12 97 ASP A C 1
ATOM 756 O O . ASP A 1 97 ? 25.155 9.982 -74.815 1.00 66.12 97 ASP A O 1
ATOM 760 N N . GLU A 1 98 ? 23.244 8.813 -74.793 1.00 66.62 98 GLU A N 1
ATOM 761 C CA . GLU A 1 98 ? 22.483 9.828 -74.055 1.00 66.62 98 GLU A CA 1
ATOM 762 C C . GLU A 1 98 ? 22.869 9.865 -72.581 1.00 66.62 98 GLU A C 1
ATOM 764 O O . GLU A 1 98 ? 22.936 10.949 -72.010 1.00 66.62 98 GLU A O 1
ATOM 769 N N . ARG A 1 99 ? 23.197 8.717 -71.970 1.00 64.75 99 ARG A N 1
ATOM 770 C CA . ARG A 1 99 ? 23.731 8.686 -70.599 1.00 64.75 99 ARG A CA 1
ATOM 771 C C . ARG A 1 99 ? 25.020 9.489 -70.485 1.00 64.75 99 ARG A C 1
ATOM 773 O O . ARG A 1 99 ? 25.181 10.235 -69.525 1.00 64.75 99 ARG A O 1
ATOM 780 N N . ARG A 1 100 ? 25.918 9.380 -71.474 1.00 61.84 100 ARG A N 1
ATOM 781 C CA . ARG A 1 100 ? 27.162 10.168 -71.508 1.00 61.84 100 ARG A CA 1
ATOM 782 C C . ARG A 1 100 ? 26.896 11.662 -71.697 1.00 61.84 100 ARG A C 1
ATOM 784 O O . ARG A 1 100 ? 27.539 12.465 -71.032 1.00 61.84 100 ARG A O 1
ATOM 791 N N . GLN A 1 101 ? 25.948 12.039 -72.560 1.00 62.66 101 GLN A N 1
ATOM 792 C CA . GLN A 1 101 ? 25.581 13.446 -72.772 1.00 62.66 101 GLN A CA 1
ATOM 793 C C . GLN A 1 101 ? 24.876 14.062 -71.555 1.00 62.66 101 GLN A C 1
ATOM 795 O O . GLN A 1 101 ? 25.242 15.157 -71.133 1.00 62.66 101 GLN A O 1
ATOM 800 N N . MET A 1 102 ? 23.918 13.354 -70.946 1.00 56.03 102 MET A N 1
ATOM 801 C CA . MET A 1 102 ? 23.233 13.809 -69.732 1.00 56.03 102 MET A CA 1
ATOM 802 C C . MET A 1 102 ? 24.199 13.912 -68.549 1.00 56.03 102 MET A C 1
ATOM 804 O O . MET A 1 102 ? 24.162 14.910 -67.837 1.00 56.03 102 MET A O 1
ATOM 808 N N . SER A 1 103 ? 25.134 12.967 -68.394 1.00 52.72 103 SER A N 1
ATOM 809 C CA . SER A 1 103 ? 26.169 13.028 -67.350 1.00 52.72 103 SER A CA 1
ATOM 810 C C . SER A 1 103 ? 27.082 14.260 -67.452 1.00 52.72 103 SER A C 1
ATOM 812 O O . SER A 1 103 ? 27.672 14.635 -66.446 1.00 52.72 103 SER A O 1
ATOM 814 N N . GLY A 1 104 ? 27.207 14.885 -68.631 1.00 47.50 104 GLY A N 1
ATOM 815 C CA . GLY A 1 104 ? 27.966 16.128 -68.829 1.00 47.50 104 GLY A CA 1
ATOM 816 C C . GLY A 1 104 ? 27.160 17.416 -68.602 1.00 47.50 104 GLY A C 1
ATOM 817 O O . GLY A 1 104 ? 27.751 18.467 -68.371 1.00 47.50 104 GLY A O 1
ATOM 818 N N . LEU A 1 105 ? 25.824 17.343 -68.651 1.00 48.97 105 LEU A N 1
ATOM 819 C CA . LEU A 1 105 ? 24.898 18.451 -68.355 1.00 48.97 105 LEU A CA 1
ATOM 820 C C . LEU A 1 105 ? 24.555 18.541 -66.860 1.00 48.97 105 LEU A C 1
ATOM 822 O O . LEU A 1 105 ? 24.262 19.627 -66.359 1.00 48.97 105 LEU A O 1
ATOM 826 N N . PHE A 1 106 ? 24.643 17.425 -66.132 1.00 43.91 106 PHE A N 1
ATOM 827 C CA . PHE A 1 106 ? 24.645 17.407 -64.672 1.00 43.91 106 PHE A CA 1
ATOM 828 C C . PHE A 1 106 ? 26.042 17.780 -64.149 1.00 43.91 106 PHE A C 1
ATOM 830 O O . PHE A 1 106 ? 26.816 16.926 -63.725 1.00 43.91 106 PHE A O 1
ATOM 837 N N . GLY A 1 107 ? 26.386 19.071 -64.186 1.00 41.25 107 GLY A N 1
ATOM 838 C CA . GLY A 1 107 ? 27.479 19.586 -63.356 1.00 41.25 107 GLY A CA 1
ATOM 839 C C . GLY A 1 107 ? 27.193 19.238 -61.894 1.00 41.25 107 GLY A C 1
ATOM 840 O O . GLY A 1 107 ? 26.077 19.490 -61.450 1.00 41.25 107 GLY A O 1
ATOM 841 N N . THR A 1 108 ? 28.160 18.595 -61.221 1.00 43.38 108 THR A N 1
ATOM 842 C CA . THR A 1 108 ? 28.149 18.173 -59.802 1.00 43.38 108 THR A CA 1
ATOM 843 C C . THR A 1 108 ? 26.756 18.155 -59.171 1.00 43.38 108 THR A C 1
ATOM 845 O O . THR A 1 108 ? 26.344 19.115 -58.529 1.00 43.38 108 THR A O 1
ATOM 848 N N . ASP A 1 109 ? 26.042 17.067 -59.442 1.00 38.31 109 ASP A N 1
ATOM 849 C CA . ASP A 1 109 ? 24.929 16.515 -58.670 1.00 38.31 109 ASP A CA 1
ATOM 850 C C . ASP A 1 109 ? 24.059 17.511 -57.858 1.00 38.31 109 ASP A C 1
ATOM 852 O O . ASP A 1 109 ? 24.331 17.769 -56.686 1.00 38.31 109 ASP A O 1
ATOM 856 N N . PRO A 1 110 ? 22.950 18.028 -58.424 1.00 42.00 110 PRO A N 1
ATOM 857 C CA . PRO A 1 110 ? 21.960 18.789 -57.661 1.00 42.00 110 PRO A CA 1
ATOM 858 C C . PRO A 1 110 ? 21.020 17.908 -56.808 1.00 42.00 110 PRO A C 1
ATOM 860 O O . PRO A 1 110 ? 20.115 18.452 -56.176 1.00 42.00 110 PRO A O 1
ATOM 863 N N . HIS A 1 111 ? 21.163 16.570 -56.821 1.00 44.25 111 HIS A N 1
ATOM 864 C CA . HIS A 1 111 ? 20.212 15.627 -56.204 1.00 44.25 111 HIS A CA 1
ATOM 865 C C . HIS A 1 111 ? 20.821 14.578 -55.258 1.00 44.25 111 HIS A C 1
ATOM 867 O O . HIS A 1 111 ? 20.052 13.841 -54.625 1.00 44.25 111 HIS A O 1
ATOM 873 N N . GLY A 1 112 ? 22.142 14.568 -55.063 1.00 43.09 112 GLY A N 1
ATOM 874 C CA . GLY A 1 112 ? 22.795 13.826 -53.980 1.00 43.09 112 GLY A CA 1
ATOM 875 C C . GLY A 1 112 ? 22.148 14.110 -52.619 1.00 43.09 112 GLY A C 1
ATOM 876 O O . GLY A 1 112 ? 21.878 13.183 -51.857 1.00 43.09 112 GLY A O 1
ATOM 877 N N . ASP A 1 113 ? 21.738 15.361 -52.385 1.00 46.94 113 ASP A N 1
ATOM 878 C CA . ASP A 1 113 ? 21.026 15.770 -51.171 1.00 46.94 113 ASP A CA 1
ATOM 879 C C . ASP A 1 113 ? 19.636 15.139 -51.033 1.00 46.94 113 ASP A C 1
ATOM 881 O O . ASP A 1 113 ? 19.242 14.805 -49.927 1.00 46.94 113 ASP A O 1
ATOM 885 N N . THR A 1 114 ? 18.874 14.916 -52.108 1.00 45.69 114 THR A N 1
ATOM 886 C CA . THR A 1 114 ? 17.509 14.358 -52.007 1.00 45.69 114 THR A CA 1
ATOM 887 C C . THR A 1 114 ? 17.484 12.851 -51.755 1.00 45.69 114 THR A C 1
ATOM 889 O O . THR A 1 114 ? 16.636 12.380 -50.993 1.00 45.69 114 THR A O 1
ATOM 892 N N . ALA A 1 115 ? 18.408 12.084 -52.340 1.00 50.47 115 ALA A N 1
ATOM 893 C CA . ALA A 1 115 ? 18.523 10.646 -52.085 1.00 50.47 115 ALA A CA 1
ATOM 894 C C . ALA A 1 115 ? 19.140 10.370 -50.705 1.00 50.47 115 ALA A C 1
ATOM 896 O O . ALA A 1 115 ? 18.638 9.518 -49.967 1.00 50.47 115 ALA A O 1
ATOM 897 N N . GLU A 1 116 ? 20.160 11.145 -50.328 1.00 55.66 116 GLU A N 1
ATOM 898 C CA . GLU A 1 116 ? 20.782 11.101 -49.004 1.00 55.66 116 GLU A CA 1
ATOM 899 C C . GLU A 1 116 ? 19.811 11.575 -47.916 1.00 55.66 116 GLU A C 1
ATOM 901 O O . GLU A 1 116 ? 19.648 10.900 -46.902 1.00 55.66 116 GLU A O 1
ATOM 906 N N . LEU A 1 117 ? 19.070 12.667 -48.135 1.00 58.31 117 LEU A N 1
ATOM 907 C CA . LEU A 1 117 ? 18.016 13.120 -47.222 1.00 58.31 117 LEU A CA 1
ATOM 908 C C . LEU A 1 117 ? 16.896 12.087 -47.113 1.00 58.31 117 LEU A C 1
ATOM 910 O O . LEU A 1 117 ? 16.442 11.809 -46.010 1.00 58.31 117 LEU A O 1
ATOM 914 N N . SER A 1 118 ? 16.478 11.467 -48.218 1.00 59.34 118 SER A N 1
ATOM 915 C CA . SER A 1 118 ? 15.478 10.392 -48.182 1.00 59.34 118 SER A CA 1
ATOM 916 C C . SER A 1 118 ? 15.985 9.166 -47.418 1.00 59.34 118 SER A C 1
ATOM 918 O O . SER A 1 118 ? 15.221 8.538 -46.686 1.00 59.34 118 SER A O 1
ATOM 920 N N . ARG A 1 119 ? 17.275 8.827 -47.537 1.00 61.75 119 ARG A N 1
ATOM 921 C CA . ARG A 1 119 ? 17.916 7.753 -46.764 1.00 61.75 119 ARG A CA 1
ATOM 922 C C . ARG A 1 119 ? 17.985 8.104 -45.277 1.00 61.75 119 ARG A C 1
ATOM 924 O O . ARG A 1 119 ? 17.570 7.299 -44.447 1.00 61.75 119 ARG A O 1
ATOM 931 N N . ARG A 1 120 ? 18.405 9.327 -44.942 1.00 64.12 120 ARG A N 1
ATOM 932 C CA . ARG A 1 120 ? 18.446 9.851 -43.567 1.00 64.12 120 ARG A CA 1
ATOM 933 C C . ARG A 1 120 ? 17.060 9.930 -42.935 1.00 64.12 120 ARG A C 1
ATOM 935 O O . ARG A 1 120 ? 16.909 9.534 -41.786 1.00 64.12 120 ARG A O 1
ATOM 942 N N . LEU A 1 121 ? 16.045 10.372 -43.678 1.00 64.75 121 LEU A N 1
ATOM 943 C CA . LEU A 1 121 ? 14.655 10.418 -43.220 1.00 64.75 121 LEU A CA 1
ATOM 944 C C . LEU A 1 121 ? 14.105 9.014 -42.961 1.00 64.75 121 LEU A C 1
ATOM 946 O O . LEU A 1 121 ? 13.486 8.807 -41.924 1.00 64.75 121 LEU A O 1
ATOM 950 N N . ARG A 1 122 ? 14.376 8.033 -43.834 1.00 63.97 122 ARG A N 1
ATOM 951 C CA . ARG A 1 122 ? 13.987 6.633 -43.587 1.00 63.97 122 ARG A CA 1
ATOM 952 C C . ARG A 1 122 ? 14.658 6.061 -42.338 1.00 63.97 122 ARG A C 1
ATOM 954 O O . ARG A 1 122 ? 13.965 5.479 -41.508 1.00 63.97 122 ARG A O 1
ATOM 961 N N . ASN A 1 123 ? 15.963 6.276 -42.168 1.00 64.56 123 ASN A N 1
ATOM 962 C CA . ASN A 1 123 ? 16.691 5.833 -40.974 1.00 64.56 123 ASN A CA 1
ATOM 963 C C . ASN A 1 123 ? 16.144 6.506 -39.703 1.00 64.56 123 ASN A C 1
ATOM 965 O O . ASN A 1 123 ? 15.956 5.847 -38.683 1.00 64.56 123 ASN A O 1
ATOM 969 N N . PHE A 1 124 ? 15.824 7.800 -39.774 1.00 70.50 124 PHE A N 1
ATOM 970 C CA . PHE A 1 124 ? 15.238 8.549 -38.663 1.00 70.50 124 PHE A CA 1
ATOM 971 C C . PHE A 1 124 ? 13.821 8.072 -38.314 1.00 70.50 124 PHE A C 1
ATOM 973 O O . PHE A 1 124 ? 13.512 7.878 -37.143 1.00 70.50 124 PHE A O 1
ATOM 980 N N . MET A 1 125 ? 12.967 7.829 -39.312 1.00 70.56 125 MET A N 1
ATOM 981 C CA . MET A 1 125 ? 11.624 7.280 -39.098 1.00 70.56 125 MET A CA 1
ATOM 982 C C . MET A 1 125 ? 11.677 5.878 -38.486 1.00 70.56 125 MET A C 1
ATOM 984 O O . MET A 1 125 ? 10.938 5.598 -37.548 1.00 70.56 125 MET A O 1
ATOM 988 N N . PHE A 1 126 ? 12.600 5.030 -38.946 1.00 68.25 126 PHE A N 1
ATOM 989 C CA . PHE A 1 126 ? 12.807 3.698 -38.381 1.00 68.25 126 PHE A CA 1
ATOM 990 C C . PHE A 1 126 ? 13.266 3.755 -36.916 1.00 68.25 126 PHE A C 1
ATOM 992 O O . PHE A 1 126 ? 12.723 3.047 -36.068 1.00 68.25 126 PHE A O 1
ATOM 999 N N . LEU A 1 127 ? 14.203 4.655 -36.591 1.00 69.00 127 LEU A N 1
ATOM 1000 C CA . LEU A 1 127 ? 14.613 4.913 -35.208 1.00 69.00 127 LEU A CA 1
ATOM 1001 C C . LEU A 1 127 ? 13.449 5.417 -34.344 1.00 69.00 127 LEU A C 1
ATOM 1003 O O . LEU A 1 127 ? 13.308 4.978 -33.206 1.00 69.00 127 LEU A O 1
ATOM 1007 N N . LEU A 1 128 ? 12.600 6.306 -34.870 1.00 69.88 128 LEU A N 1
ATOM 1008 C CA . LEU A 1 128 ? 11.432 6.818 -34.148 1.00 69.88 128 LEU A CA 1
ATOM 1009 C C . LEU A 1 128 ? 10.396 5.731 -33.857 1.00 69.88 128 LEU A C 1
ATOM 1011 O O . LEU A 1 128 ? 9.845 5.701 -32.757 1.00 69.88 128 LEU A O 1
ATOM 1015 N N . ASP A 1 129 ? 10.121 4.846 -34.812 1.00 72.00 129 ASP A N 1
ATOM 1016 C CA . ASP A 1 129 ? 9.161 3.757 -34.619 1.00 72.00 129 ASP A CA 1
ATOM 1017 C C . ASP A 1 129 ? 9.667 2.744 -33.589 1.00 72.00 129 ASP A C 1
ATOM 1019 O O . ASP A 1 129 ? 8.913 2.310 -32.713 1.00 72.00 129 ASP A O 1
ATOM 1023 N N . ILE A 1 130 ? 10.966 2.443 -33.619 1.00 73.19 130 ILE A N 1
ATOM 1024 C CA . ILE A 1 130 ? 11.614 1.613 -32.603 1.00 73.19 130 ILE A CA 1
ATOM 1025 C C . ILE A 1 130 ? 11.570 2.296 -31.228 1.00 73.19 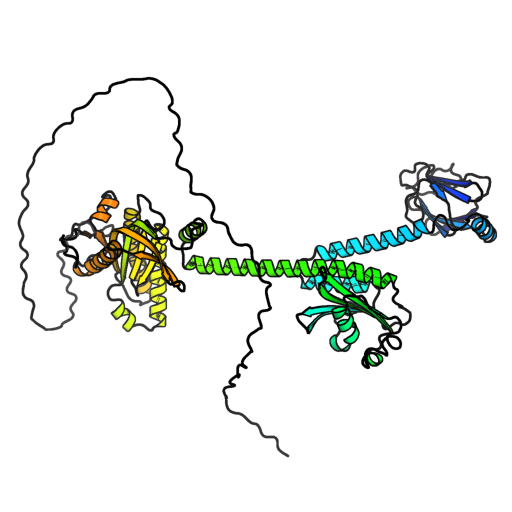130 ILE A C 1
ATOM 1027 O O . ILE A 1 130 ? 11.177 1.668 -30.244 1.00 73.19 130 ILE A O 1
ATOM 1031 N N . ALA A 1 131 ? 11.920 3.582 -31.143 1.00 72.31 131 ALA A N 1
ATOM 1032 C CA . ALA A 1 131 ? 11.903 4.334 -29.890 1.00 72.31 131 ALA A CA 1
ATOM 1033 C C . ALA A 1 131 ? 10.495 4.408 -29.278 1.00 72.31 131 ALA A C 1
ATOM 1035 O O . ALA A 1 131 ? 10.347 4.294 -28.060 1.00 72.31 131 ALA A O 1
ATOM 1036 N N . LYS A 1 132 ? 9.451 4.537 -30.109 1.00 75.88 132 LYS A N 1
ATOM 1037 C CA . LYS A 1 132 ? 8.048 4.458 -29.672 1.00 75.88 132 LYS A CA 1
ATOM 1038 C C . LYS A 1 132 ? 7.686 3.077 -29.137 1.00 75.88 132 LYS A C 1
ATOM 1040 O O . LYS A 1 132 ? 7.051 3.000 -28.090 1.00 75.88 132 LYS A O 1
ATOM 1045 N N . ALA A 1 133 ? 8.082 2.007 -29.829 1.00 76.31 133 ALA A N 1
ATOM 1046 C CA . ALA A 1 133 ? 7.806 0.641 -29.386 1.00 76.31 133 ALA A CA 1
ATOM 1047 C C . ALA A 1 133 ? 8.457 0.349 -28.024 1.00 76.31 133 ALA A C 1
ATOM 1049 O O . ALA A 1 133 ? 7.809 -0.183 -27.129 1.00 76.31 133 ALA A O 1
ATOM 1050 N N . VAL A 1 134 ? 9.712 0.769 -27.850 1.00 78.69 134 VAL A N 1
ATOM 1051 C CA . VAL A 1 134 ? 10.486 0.580 -26.616 1.00 78.69 134 VAL A CA 1
ATOM 1052 C C . VAL A 1 134 ? 9.961 1.469 -25.482 1.00 78.69 134 VAL A C 1
ATOM 1054 O O . VAL A 1 134 ? 9.837 1.012 -24.354 1.00 78.69 134 VAL A O 1
ATOM 1057 N N . SER A 1 135 ? 9.558 2.711 -25.762 1.00 77.69 135 SER A N 1
ATOM 1058 C CA . SER A 1 135 ? 9.002 3.606 -24.731 1.00 77.69 135 SER A CA 1
ATOM 1059 C C . SER A 1 135 ? 7.592 3.219 -24.260 1.00 77.69 135 SER A C 1
ATOM 1061 O O . SER A 1 135 ? 7.157 3.678 -23.205 1.00 77.69 135 SER A O 1
ATOM 1063 N N . GLY A 1 136 ? 6.854 2.430 -25.048 1.00 81.12 136 GLY A N 1
ATOM 1064 C CA . GLY A 1 136 ? 5.493 1.991 -24.728 1.00 81.12 136 GLY A CA 1
ATOM 1065 C C . GLY A 1 136 ? 5.413 0.746 -23.841 1.00 81.12 136 GLY A C 1
ATOM 1066 O O . GLY A 1 136 ? 4.349 0.472 -23.288 1.00 81.12 136 GLY A O 1
ATOM 1067 N N . GLU A 1 137 ? 6.508 -0.002 -23.695 1.00 85.75 137 GLU A N 1
ATOM 1068 C CA . GLU A 1 137 ? 6.555 -1.218 -22.883 1.00 85.75 137 GLU A CA 1
ATOM 1069 C C . GLU A 1 137 ? 6.989 -0.888 -21.448 1.00 85.75 137 GLU A C 1
ATOM 1071 O O . GLU A 1 137 ? 8.055 -0.323 -21.208 1.00 85.75 137 GLU A O 1
ATOM 1076 N N . LEU A 1 138 ? 6.136 -1.236 -20.483 1.00 80.12 138 LEU A N 1
ATOM 1077 C CA . LEU A 1 138 ? 6.351 -0.959 -19.058 1.00 80.12 138 LEU A CA 1
ATOM 1078 C C . LEU A 1 138 ? 6.836 -2.194 -18.292 1.00 80.12 138 LEU A C 1
ATOM 1080 O O . LEU A 1 138 ? 7.306 -2.071 -17.159 1.00 80.12 138 LEU A O 1
ATOM 1084 N N . ASP A 1 139 ? 6.716 -3.384 -18.881 1.00 88.00 139 ASP A N 1
ATOM 1085 C CA . ASP A 1 139 ? 7.301 -4.597 -18.329 1.00 88.00 139 ASP A CA 1
ATOM 1086 C C . ASP A 1 139 ? 8.802 -4.615 -18.630 1.00 88.00 139 ASP A C 1
ATOM 1088 O O . ASP A 1 139 ? 9.223 -4.841 -19.766 1.00 88.00 139 ASP A O 1
ATOM 1092 N N . THR A 1 140 ? 9.616 -4.409 -17.592 1.00 87.50 140 THR A N 1
ATOM 1093 C CA . THR A 1 140 ? 11.078 -4.383 -17.705 1.00 87.50 140 THR A CA 1
ATOM 1094 C C . THR A 1 140 ? 11.617 -5.610 -18.434 1.00 87.50 140 THR A C 1
ATOM 1096 O O . THR A 1 140 ? 12.499 -5.470 -19.269 1.00 87.50 140 THR A O 1
ATOM 1099 N N . ARG A 1 141 ? 11.084 -6.814 -18.199 1.00 89.19 141 ARG A N 1
ATOM 1100 C CA . ARG A 1 141 ? 11.615 -8.027 -18.835 1.00 89.19 141 ARG A CA 1
ATOM 1101 C C . ARG A 1 141 ? 11.352 -8.033 -20.339 1.00 89.19 141 ARG A C 1
ATOM 1103 O O . ARG A 1 141 ? 12.273 -8.275 -21.115 1.00 89.19 141 ARG A O 1
ATOM 1110 N N . LYS A 1 142 ? 10.115 -7.737 -20.744 1.00 89.56 142 LYS A N 1
ATOM 1111 C CA . LYS A 1 142 ? 9.740 -7.654 -22.167 1.00 89.56 142 LYS A CA 1
ATOM 1112 C C . LYS A 1 142 ? 10.477 -6.526 -22.874 1.00 89.56 142 LYS A C 1
ATOM 1114 O O . LYS A 1 142 ? 10.894 -6.688 -24.015 1.00 89.56 142 LYS A O 1
ATOM 1119 N N . LEU A 1 143 ? 10.677 -5.408 -22.182 1.00 91.38 143 LEU A N 1
ATOM 1120 C CA . LEU A 1 143 ? 11.428 -4.269 -22.684 1.00 91.38 143 LEU A CA 1
ATOM 1121 C C . LEU A 1 143 ? 12.886 -4.636 -22.980 1.00 91.38 143 LEU A C 1
ATOM 1123 O O . LEU A 1 143 ? 13.373 -4.341 -24.067 1.00 91.38 143 LEU A O 1
ATOM 1127 N N . LEU A 1 144 ? 13.578 -5.304 -22.051 1.00 91.69 144 LEU A N 1
ATOM 1128 C CA . LEU A 1 144 ? 14.963 -5.750 -22.256 1.00 91.69 144 LEU A CA 1
ATOM 1129 C C . LEU A 1 144 ? 15.071 -6.704 -23.461 1.00 91.69 144 LEU A C 1
ATOM 1131 O O . LEU A 1 144 ? 15.999 -6.586 -24.262 1.00 91.69 144 LEU A O 1
ATOM 1135 N N . GLU A 1 145 ? 14.111 -7.620 -23.619 1.00 91.44 145 GLU A N 1
ATOM 1136 C CA . GLU A 1 145 ? 14.029 -8.519 -24.777 1.00 91.44 145 GLU A CA 1
ATOM 1137 C C . GLU A 1 145 ? 13.818 -7.738 -26.082 1.00 91.44 145 GLU A C 1
ATOM 1139 O O . GLU A 1 145 ? 14.597 -7.881 -27.025 1.00 91.44 145 GLU A O 1
ATOM 1144 N N . LEU A 1 146 ? 12.835 -6.838 -26.111 1.00 89.62 146 LEU A N 1
ATOM 1145 C CA . LEU A 1 146 ? 12.549 -5.989 -27.265 1.00 89.62 146 LEU A CA 1
ATOM 1146 C C . LEU A 1 146 ? 13.768 -5.147 -27.669 1.00 89.62 146 LEU A C 1
ATOM 1148 O O . LEU A 1 146 ? 14.045 -4.988 -28.858 1.00 89.62 146 LEU A O 1
ATOM 1152 N N . VAL A 1 147 ? 14.529 -4.637 -26.696 1.00 91.12 147 VAL A N 1
ATOM 1153 C CA . VAL A 1 147 ? 15.732 -3.839 -26.960 1.00 91.12 147 VAL A CA 1
ATOM 1154 C C . VAL A 1 147 ? 16.787 -4.648 -27.715 1.00 91.12 147 VAL A C 1
ATOM 1156 O O . VAL A 1 147 ? 17.328 -4.161 -28.708 1.00 91.12 147 VAL A O 1
ATOM 1159 N N . VAL A 1 148 ? 17.053 -5.893 -27.311 1.00 92.19 148 VAL A N 1
ATOM 1160 C CA . VAL A 1 148 ? 18.006 -6.758 -28.031 1.00 92.19 148 VAL A CA 1
ATOM 1161 C C . VAL A 1 148 ? 17.493 -7.126 -29.414 1.00 92.19 148 VAL A C 1
ATOM 1163 O O . VAL A 1 148 ? 18.252 -7.050 -30.377 1.00 92.19 148 VAL A O 1
ATOM 1166 N N . GLU A 1 149 ? 16.214 -7.483 -29.533 1.00 89.88 149 GLU A N 1
ATOM 1167 C CA . GLU A 1 149 ? 15.600 -7.830 -30.817 1.00 89.88 149 GLU A CA 1
ATOM 1168 C C . GLU A 1 149 ? 15.779 -6.697 -31.839 1.00 89.88 149 GLU A C 1
ATOM 1170 O O . GLU A 1 149 ? 16.243 -6.918 -32.962 1.00 89.88 149 GLU A O 1
ATOM 1175 N N . LYS A 1 150 ? 15.470 -5.457 -31.435 1.00 86.06 150 LYS A N 1
ATOM 1176 C CA . LYS A 1 150 ? 15.621 -4.284 -32.305 1.00 86.06 150 LYS A CA 1
ATOM 1177 C C . LYS A 1 150 ? 17.081 -3.910 -32.535 1.00 86.06 150 LYS A C 1
ATOM 1179 O O . LYS A 1 150 ? 17.411 -3.525 -33.652 1.00 86.06 150 LYS A O 1
ATOM 1184 N N . GLY A 1 151 ? 17.959 -4.088 -31.547 1.00 87.56 151 GLY A N 1
ATOM 1185 C CA . GLY A 1 151 ? 19.401 -3.880 -31.701 1.00 87.56 151 GLY A CA 1
ATOM 1186 C C . GLY A 1 151 ? 20.022 -4.799 -32.758 1.00 87.56 151 GLY A C 1
ATOM 1187 O O . GLY A 1 151 ? 20.744 -4.322 -33.636 1.00 87.56 151 GLY A O 1
ATOM 1188 N N . ILE A 1 152 ? 19.681 -6.094 -32.737 1.00 88.12 152 ILE A N 1
ATOM 1189 C CA . ILE A 1 152 ? 20.107 -7.072 -33.754 1.00 88.12 152 ILE A CA 1
ATOM 1190 C C . ILE A 1 152 ? 19.533 -6.697 -35.126 1.00 88.12 152 ILE A C 1
ATOM 1192 O O . ILE A 1 152 ? 20.266 -6.653 -36.112 1.00 88.12 152 ILE A O 1
ATOM 1196 N N . GLY A 1 153 ? 18.234 -6.387 -35.197 1.00 83.50 153 GLY A N 1
ATOM 1197 C CA . GLY A 1 153 ? 17.566 -6.030 -36.451 1.00 83.50 153 GLY A CA 1
ATOM 1198 C C . GLY A 1 153 ? 18.118 -4.760 -37.108 1.00 83.50 153 GLY A C 1
ATOM 1199 O O . GLY A 1 153 ? 18.320 -4.740 -38.319 1.00 83.50 153 GLY A O 1
ATOM 1200 N N . LEU A 1 154 ? 18.405 -3.722 -36.316 1.00 81.69 154 LEU A N 1
ATOM 1201 C CA . LEU A 1 154 ? 18.937 -2.434 -36.781 1.00 81.69 154 LEU A CA 1
ATOM 1202 C C . LEU A 1 154 ? 20.353 -2.563 -37.352 1.00 81.69 154 LEU A C 1
ATOM 1204 O O . LEU A 1 154 ? 20.699 -1.896 -38.322 1.00 81.69 154 LEU A O 1
ATOM 1208 N N . THR A 1 155 ? 21.170 -3.411 -36.733 1.00 83.12 155 THR A N 1
ATOM 1209 C CA . THR A 1 155 ? 22.585 -3.580 -37.084 1.00 83.12 155 THR A CA 1
ATOM 1210 C C . THR A 1 155 ? 22.830 -4.740 -38.038 1.00 83.12 155 THR A C 1
ATOM 1212 O O . THR A 1 155 ? 23.937 -4.879 -38.548 1.00 83.12 155 THR A O 1
ATOM 1215 N N . ASN A 1 156 ? 21.805 -5.556 -38.304 1.00 82.12 156 ASN A N 1
ATOM 1216 C CA . ASN A 1 156 ? 21.900 -6.792 -39.078 1.00 82.12 156 ASN A CA 1
ATOM 1217 C C . ASN A 1 156 ? 22.871 -7.828 -38.466 1.00 82.12 156 ASN A C 1
ATOM 1219 O O . ASN A 1 156 ? 23.365 -8.696 -39.190 1.00 82.12 156 ASN A O 1
ATOM 1223 N N . ALA A 1 157 ? 23.137 -7.737 -37.157 1.00 86.56 157 ALA A N 1
ATOM 1224 C CA . ALA A 1 157 ? 24.082 -8.587 -36.434 1.00 86.56 157 ALA A CA 1
ATOM 1225 C C . ALA A 1 157 ? 23.630 -10.057 -36.339 1.00 86.56 157 ALA A C 1
ATOM 1227 O O . ALA A 1 157 ? 22.457 -10.391 -36.539 1.00 86.56 157 ALA A O 1
ATOM 1228 N N . GLU A 1 158 ? 24.564 -10.952 -36.011 1.00 86.56 158 GLU A N 1
ATOM 1229 C CA . GLU A 1 158 ? 24.270 -12.374 -35.802 1.00 86.56 158 GLU A CA 1
ATOM 1230 C C . GLU A 1 158 ? 23.781 -12.635 -34.374 1.00 86.56 158 GLU A C 1
ATOM 1232 O O . GLU A 1 158 ? 22.859 -13.429 -34.150 1.00 86.56 158 GLU A O 1
ATOM 1237 N N . ARG A 1 159 ? 24.389 -11.947 -33.402 1.00 90.31 159 ARG A N 1
ATOM 1238 C CA . ARG A 1 159 ? 24.084 -12.083 -31.979 1.00 90.31 159 ARG A CA 1
ATOM 1239 C C . ARG A 1 159 ? 23.976 -10.716 -31.323 1.00 90.31 159 ARG A C 1
ATOM 1241 O O . ARG A 1 159 ? 24.640 -9.760 -31.719 1.00 90.31 159 ARG A O 1
ATOM 1248 N N . GLY A 1 160 ? 23.138 -10.647 -30.297 1.00 91.88 160 GLY A N 1
ATOM 1249 C CA . GLY A 1 160 ? 22.941 -9.460 -29.483 1.00 91.88 160 GLY A CA 1
ATOM 1250 C C . GLY A 1 160 ? 22.842 -9.811 -28.008 1.00 91.88 160 GLY A C 1
ATOM 1251 O O . GLY A 1 160 ? 22.243 -10.817 -27.615 1.00 91.88 160 GLY A O 1
ATOM 1252 N N . PHE A 1 161 ? 23.437 -8.951 -27.196 1.00 94.12 161 PHE A N 1
ATOM 1253 C CA . PHE A 1 161 ? 23.545 -9.093 -25.758 1.00 94.12 161 PHE A CA 1
ATOM 1254 C C . PHE A 1 161 ? 23.202 -7.761 -25.098 1.00 94.12 161 PHE A C 1
ATOM 1256 O O . PHE A 1 161 ? 23.603 -6.694 -25.566 1.00 94.12 161 PHE A O 1
ATOM 1263 N N . LEU A 1 162 ? 22.482 -7.836 -23.987 1.00 94.94 162 LEU A N 1
ATOM 1264 C CA . LEU A 1 162 ? 22.176 -6.706 -23.127 1.00 94.94 162 LEU A CA 1
ATOM 1265 C C . LEU A 1 162 ? 22.773 -6.960 -21.757 1.00 94.94 162 LEU A C 1
ATOM 1267 O O . LEU A 1 162 ? 22.425 -7.934 -21.083 1.00 94.94 162 LEU A O 1
ATOM 1271 N N . ILE A 1 163 ? 23.668 -6.069 -21.360 1.00 94.12 163 ILE A N 1
ATOM 1272 C CA . ILE A 1 163 ? 24.365 -6.146 -20.085 1.00 94.12 163 ILE A CA 1
ATOM 1273 C C . ILE A 1 163 ? 23.930 -4.957 -19.239 1.00 94.12 163 ILE A C 1
ATOM 1275 O O . ILE A 1 163 ? 23.933 -3.824 -19.718 1.00 94.12 163 ILE A O 1
ATOM 1279 N N . ARG A 1 164 ? 23.569 -5.202 -17.980 1.00 92.44 164 ARG A N 1
ATOM 1280 C CA . ARG A 1 164 ? 23.326 -4.156 -16.981 1.00 92.44 164 ARG A CA 1
ATOM 1281 C C . ARG A 1 164 ? 24.502 -4.058 -16.026 1.00 92.44 164 ARG A C 1
ATOM 1283 O O . ARG A 1 164 ? 25.091 -5.069 -15.657 1.00 92.44 164 ARG A O 1
ATOM 1290 N N . PHE A 1 165 ? 24.822 -2.841 -15.605 1.00 90.12 165 PHE A N 1
ATOM 1291 C CA . PHE A 1 165 ? 25.867 -2.584 -14.619 1.00 90.12 165 PHE A CA 1
ATOM 1292 C C . PHE A 1 165 ? 25.251 -2.318 -13.247 1.00 90.12 165 PHE A C 1
ATOM 1294 O O . PHE A 1 165 ? 24.367 -1.471 -13.119 1.00 90.12 165 PHE A O 1
ATOM 1301 N N . ASN A 1 166 ? 25.740 -3.023 -12.226 1.00 80.44 166 ASN A N 1
ATOM 1302 C CA . ASN A 1 166 ? 25.295 -2.901 -10.839 1.00 80.44 166 ASN A CA 1
ATOM 1303 C C . ASN A 1 166 ? 26.525 -2.770 -9.929 1.00 80.44 166 ASN A C 1
ATOM 1305 O O . ASN A 1 166 ? 27.251 -3.743 -9.761 1.00 80.44 166 ASN A O 1
ATOM 1309 N N . ASP A 1 167 ? 26.767 -1.583 -9.361 1.00 65.75 167 ASP A N 1
ATOM 1310 C CA . ASP A 1 167 ? 27.749 -1.296 -8.294 1.00 65.75 167 ASP A CA 1
ATOM 1311 C C . ASP A 1 167 ? 29.040 -2.150 -8.301 1.00 65.75 167 ASP A C 1
ATOM 1313 O O . ASP A 1 167 ? 29.410 -2.774 -7.306 1.00 65.75 167 ASP A O 1
ATOM 1317 N N . GLY A 1 168 ? 29.755 -2.152 -9.433 1.00 62.22 168 GLY A N 1
ATOM 1318 C CA . GLY A 1 168 ? 31.051 -2.830 -9.592 1.00 62.22 168 GLY A CA 1
ATOM 1319 C C . GLY A 1 168 ? 30.997 -4.228 -10.217 1.00 62.22 168 GLY A C 1
ATOM 1320 O O . GLY A 1 168 ? 32.054 -4.814 -10.443 1.00 62.22 168 GLY A O 1
ATOM 1321 N N . ASP A 1 169 ? 29.807 -4.732 -10.544 1.00 75.62 169 ASP A N 1
ATOM 1322 C CA . ASP A 1 169 ? 29.587 -5.971 -11.294 1.00 75.62 169 ASP A CA 1
ATOM 1323 C C . ASP A 1 169 ? 28.649 -5.745 -12.500 1.00 75.62 169 ASP A C 1
ATOM 1325 O O . ASP A 1 169 ? 28.094 -4.658 -12.696 1.00 75.62 169 ASP A O 1
ATOM 1329 N N . HIS A 1 170 ? 28.485 -6.767 -13.338 1.00 82.81 170 HIS A N 1
ATOM 1330 C CA . HIS A 1 170 ? 27.618 -6.743 -14.511 1.00 82.81 170 HIS A CA 1
ATOM 1331 C C . HIS A 1 170 ? 26.733 -7.989 -14.583 1.00 82.81 170 HIS A C 1
ATOM 1333 O O . HIS A 1 170 ? 27.180 -9.106 -14.331 1.00 82.81 170 HIS A O 1
ATOM 1339 N N . THR A 1 171 ? 25.471 -7.800 -14.960 1.00 86.81 171 THR A N 1
ATOM 1340 C CA . THR A 1 171 ? 24.504 -8.881 -15.165 1.00 86.81 171 THR A CA 1
ATOM 1341 C C . THR A 1 171 ? 24.135 -8.992 -16.635 1.00 86.81 171 THR A C 1
ATOM 1343 O O . THR A 1 171 ? 23.941 -7.994 -17.330 1.00 86.81 171 THR A O 1
ATOM 1346 N N . PHE A 1 172 ? 24.037 -10.227 -17.119 1.00 88.00 172 PHE A N 1
ATOM 1347 C CA . PHE A 1 172 ? 23.531 -10.525 -18.453 1.00 88.00 172 PHE A CA 1
ATOM 1348 C C . PHE A 1 172 ? 22.013 -10.632 -18.384 1.00 88.00 172 PHE A C 1
ATOM 1350 O O . PHE A 1 172 ? 21.486 -11.617 -17.873 1.00 88.00 172 PHE A O 1
ATOM 1357 N N . GLU A 1 173 ? 21.318 -9.620 -18.893 1.00 90.38 173 GLU A N 1
ATOM 1358 C CA . GLU A 1 173 ? 19.853 -9.597 -18.879 1.00 90.38 173 GLU A CA 1
ATOM 1359 C C . GLU A 1 173 ? 19.283 -10.418 -20.036 1.00 90.38 173 GLU A C 1
ATOM 1361 O O . GLU A 1 173 ? 18.348 -11.201 -19.867 1.00 90.38 173 GLU A O 1
ATOM 1366 N N . VAL A 1 174 ? 19.858 -10.252 -21.232 1.00 92.06 174 VAL A N 1
ATOM 1367 C CA . VAL A 1 174 ? 19.383 -10.899 -22.459 1.00 92.06 174 VAL A CA 1
ATOM 1368 C C . VAL A 1 174 ? 20.571 -11.248 -23.351 1.00 92.06 174 VAL A C 1
ATOM 1370 O O . VAL A 1 174 ? 21.461 -10.430 -23.556 1.00 92.06 174 VAL A O 1
ATOM 1373 N N . ALA A 1 175 ? 20.569 -12.458 -23.908 1.00 92.50 175 ALA A N 1
ATOM 1374 C CA . ALA A 1 175 ? 21.529 -12.913 -24.913 1.00 92.50 175 ALA A CA 1
ATOM 1375 C C . ALA A 1 175 ? 20.798 -13.777 -25.949 1.00 92.50 175 ALA A C 1
ATOM 1377 O O . ALA A 1 175 ? 20.207 -14.808 -25.596 1.00 92.50 175 ALA A O 1
ATOM 1378 N N . ARG A 1 176 ? 20.771 -13.330 -27.208 1.00 92.19 176 ARG A N 1
ATOM 1379 C CA . ARG A 1 176 ? 19.992 -13.954 -28.288 1.00 92.19 176 ARG A CA 1
ATOM 1380 C C . ARG A 1 176 ? 20.748 -13.928 -29.609 1.00 92.19 176 ARG A C 1
ATOM 1382 O O . ARG A 1 176 ? 21.460 -12.971 -29.902 1.00 92.19 176 ARG A O 1
ATOM 1389 N N . ASN A 1 177 ? 20.569 -14.973 -30.413 1.00 88.69 177 ASN A N 1
ATOM 1390 C CA . ASN A 1 177 ? 20.981 -14.961 -31.816 1.00 88.69 177 ASN A CA 1
ATOM 1391 C C . ASN A 1 177 ? 19.869 -14.387 -32.716 1.00 88.69 177 ASN A C 1
ATOM 1393 O O . ASN A 1 177 ? 18.749 -14.127 -32.269 1.00 88.69 177 ASN A O 1
ATOM 1397 N N . ARG A 1 178 ? 20.160 -14.233 -34.008 1.00 85.50 178 ARG A N 1
ATOM 1398 C CA . ARG A 1 178 ? 19.217 -13.736 -35.021 1.00 85.50 178 ARG A CA 1
ATOM 1399 C C . ARG A 1 178 ? 17.957 -14.593 -35.192 1.00 85.50 178 ARG A C 1
ATOM 1401 O O . ARG A 1 178 ? 16.913 -14.069 -35.563 1.00 85.50 178 ARG A O 1
ATOM 1408 N N . ALA A 1 179 ? 18.038 -15.891 -34.898 1.00 85.12 179 ALA A N 1
ATOM 1409 C CA . ALA A 1 179 ? 16.889 -16.800 -34.872 1.00 85.12 179 ALA A CA 1
ATOM 1410 C C . ALA A 1 179 ? 16.088 -16.720 -33.554 1.00 85.12 179 ALA A C 1
ATOM 1412 O O . ALA A 1 179 ? 15.209 -17.545 -33.314 1.00 85.12 179 ALA A O 1
ATOM 1413 N N . TRP A 1 180 ? 16.403 -15.747 -32.694 1.00 89.88 180 TRP A N 1
ATOM 1414 C CA . TRP A 1 180 ? 15.801 -15.530 -31.381 1.00 89.88 180 TRP A CA 1
ATOM 1415 C C . TRP A 1 180 ? 15.985 -16.685 -30.384 1.00 89.88 180 TRP A C 1
ATOM 1417 O O . TRP A 1 180 ? 15.249 -16.816 -29.405 1.00 89.88 180 TRP A O 1
ATOM 1427 N N . GLN A 1 181 ? 17.006 -17.515 -30.590 1.00 87.06 181 GLN A N 1
ATOM 1428 C CA . GLN A 1 181 ? 17.372 -18.579 -29.661 1.00 87.06 181 GLN A CA 1
ATOM 1429 C C . GLN A 1 181 ? 18.286 -18.030 -28.553 1.00 87.06 181 GLN A C 1
ATOM 1431 O O . GLN A 1 181 ? 19.135 -17.171 -28.824 1.00 87.06 181 GLN A O 1
ATOM 1436 N N . PRO A 1 182 ? 18.129 -18.499 -27.301 1.00 88.44 182 PRO A N 1
ATOM 1437 C CA . PRO A 1 182 ? 19.016 -18.130 -26.206 1.00 88.44 182 PRO A CA 1
ATOM 1438 C C . PRO A 1 182 ? 20.444 -18.606 -26.476 1.00 88.44 182 PRO A C 1
ATOM 1440 O O . PRO A 1 182 ? 20.662 -19.707 -26.974 1.00 88.44 182 PRO A O 1
ATOM 1443 N N . ILE A 1 183 ? 21.416 -17.769 -26.123 1.00 86.94 183 ILE A N 1
ATOM 1444 C CA . ILE A 1 183 ? 22.836 -18.120 -26.193 1.00 86.94 183 ILE A CA 1
ATOM 1445 C C . ILE A 1 183 ? 23.238 -18.744 -24.856 1.00 86.94 183 ILE A C 1
ATOM 1447 O O . ILE A 1 183 ? 23.082 -18.118 -23.808 1.00 86.94 183 ILE A O 1
ATOM 1451 N N . GLU A 1 184 ? 23.756 -19.971 -24.889 1.00 83.31 184 GLU A N 1
ATOM 1452 C CA . GLU A 1 184 ? 24.278 -20.644 -23.698 1.00 83.31 184 GLU A CA 1
ATOM 1453 C C . GLU A 1 184 ? 25.626 -20.052 -23.260 1.00 83.31 184 GLU A C 1
ATOM 1455 O O . GLU A 1 184 ? 26.481 -19.748 -24.094 1.00 83.31 184 GLU A O 1
ATOM 1460 N N . ALA A 1 185 ? 25.822 -19.927 -21.942 1.00 80.62 185 ALA A N 1
ATOM 1461 C CA . ALA A 1 185 ? 27.035 -19.382 -21.321 1.00 80.62 185 ALA A CA 1
ATOM 1462 C C . ALA A 1 185 ? 27.515 -18.053 -21.960 1.00 80.62 185 ALA A C 1
ATOM 1464 O O . ALA A 1 185 ? 28.658 -17.969 -22.438 1.00 80.62 185 ALA A O 1
ATOM 1465 N N . PRO A 1 186 ? 26.658 -17.009 -22.009 1.00 81.06 186 PRO A N 1
ATOM 1466 C CA . PRO A 1 186 ? 26.962 -15.747 -22.688 1.00 81.06 186 PRO A CA 1
ATOM 1467 C C . PRO A 1 186 ? 28.231 -15.067 -22.150 1.00 81.06 186 PRO A C 1
ATOM 1469 O O . PRO A 1 186 ? 28.971 -14.442 -22.908 1.00 81.06 186 PRO A O 1
ATOM 1472 N N . GLU A 1 187 ? 28.561 -15.270 -20.874 1.00 79.00 187 GLU A N 1
ATOM 1473 C CA . GLU A 1 187 ? 29.758 -14.747 -20.214 1.00 79.00 187 GLU A CA 1
ATOM 1474 C C . GLU A 1 187 ? 31.086 -15.268 -20.787 1.00 79.00 187 GLU A C 1
ATOM 1476 O O . GLU A 1 187 ? 32.140 -14.682 -20.521 1.00 79.00 187 GLU A O 1
ATOM 1481 N N . LYS A 1 188 ? 31.044 -16.365 -21.557 1.00 76.19 188 LYS A N 1
ATOM 1482 C CA . LYS A 1 188 ? 32.198 -16.956 -22.253 1.00 76.19 188 LYS A CA 1
ATOM 1483 C C . LYS A 1 188 ? 32.251 -16.604 -23.737 1.00 76.19 188 LYS A C 1
ATOM 1485 O O . LYS A 1 188 ? 33.183 -17.034 -24.406 1.00 76.19 188 LYS A O 1
ATOM 1490 N N . LYS A 1 189 ? 31.254 -15.890 -24.266 1.00 78.12 189 LYS A N 1
ATOM 1491 C CA . LYS A 1 189 ? 31.101 -15.618 -25.705 1.00 78.12 189 LYS A CA 1
ATOM 1492 C C . LYS A 1 189 ? 31.362 -14.166 -26.095 1.00 78.12 189 LYS A C 1
ATOM 1494 O O . LYS A 1 189 ? 31.296 -13.855 -27.276 1.00 78.12 189 LYS A O 1
ATOM 1499 N N . ILE A 1 190 ? 31.699 -13.308 -25.132 1.00 78.12 190 ILE A N 1
ATOM 1500 C CA . ILE A 1 190 ? 31.942 -11.884 -25.367 1.00 78.12 190 ILE A CA 1
ATOM 1501 C C . ILE A 1 190 ? 33.245 -11.395 -24.731 1.00 78.12 190 ILE A C 1
ATOM 1503 O O . ILE A 1 190 ? 33.790 -12.000 -23.804 1.00 78.12 190 ILE A O 1
ATOM 1507 N N . SER A 1 191 ? 33.739 -10.257 -25.217 1.00 80.00 191 SER A N 1
ATOM 1508 C CA . SER A 1 191 ? 34.956 -9.631 -24.698 1.00 80.00 191 SER A CA 1
ATOM 1509 C C . SER A 1 191 ? 34.685 -8.798 -23.442 1.00 80.00 191 SER A C 1
ATOM 1511 O O . SER A 1 191 ? 34.122 -7.705 -23.511 1.00 80.00 191 SER A O 1
ATOM 1513 N N . ARG A 1 192 ? 35.162 -9.272 -22.282 1.00 80.50 192 ARG A N 1
ATOM 1514 C CA . ARG A 1 192 ? 35.073 -8.535 -21.004 1.00 80.50 192 ARG A CA 1
ATOM 1515 C C . ARG A 1 192 ? 35.800 -7.190 -21.039 1.00 80.50 192 ARG A C 1
ATOM 1517 O O . ARG A 1 192 ? 35.329 -6.238 -20.426 1.00 80.50 192 ARG A O 1
ATOM 1524 N N . SER A 1 193 ? 36.914 -7.098 -21.768 1.00 79.81 193 SER A N 1
ATOM 1525 C CA . SER A 1 193 ? 37.680 -5.853 -21.899 1.00 79.81 193 SER A CA 1
ATOM 1526 C C . SER A 1 193 ? 36.875 -4.761 -22.604 1.00 79.81 193 SER A C 1
ATOM 1528 O O . SER A 1 193 ? 36.924 -3.608 -22.187 1.00 79.81 193 SER A O 1
ATOM 1530 N N . VAL A 1 194 ? 36.091 -5.121 -23.629 1.00 84.94 194 VAL A N 1
ATOM 1531 C CA . VAL A 1 194 ? 35.229 -4.168 -24.348 1.00 84.94 194 VAL A CA 1
ATOM 1532 C C . VAL A 1 194 ? 34.132 -3.641 -23.427 1.00 84.94 194 VAL A C 1
ATOM 1534 O O . VAL A 1 194 ? 33.936 -2.434 -23.342 1.00 84.94 194 VAL A O 1
ATOM 1537 N N . ILE A 1 195 ? 33.460 -4.523 -22.684 1.00 87.31 195 ILE A N 1
ATOM 1538 C CA . ILE A 1 195 ? 32.419 -4.130 -21.723 1.00 87.31 195 ILE A CA 1
ATOM 1539 C C . ILE A 1 195 ? 32.993 -3.199 -20.651 1.00 87.31 195 ILE A C 1
ATOM 1541 O O . ILE A 1 195 ? 32.410 -2.157 -20.363 1.00 87.31 195 ILE A O 1
ATOM 1545 N N . ALA A 1 196 ? 34.146 -3.561 -20.080 1.00 85.50 196 ALA A N 1
ATOM 1546 C CA . ALA A 1 196 ? 34.807 -2.765 -19.053 1.00 85.50 196 ALA A CA 1
ATOM 1547 C C . ALA A 1 196 ? 35.215 -1.381 -19.580 1.00 85.50 196 ALA A C 1
ATOM 1549 O O . ALA A 1 196 ? 35.006 -0.386 -18.889 1.00 85.50 196 ALA A O 1
ATOM 1550 N N . ASN A 1 197 ? 35.739 -1.305 -20.808 1.00 86.25 197 ASN A N 1
ATOM 1551 C CA . ASN A 1 197 ? 36.081 -0.037 -21.446 1.00 86.25 197 ASN A CA 1
ATOM 1552 C C . ASN A 1 197 ? 34.840 0.849 -21.635 1.00 86.25 197 ASN A C 1
ATOM 1554 O O . ASN A 1 197 ? 34.851 2.014 -21.249 1.00 86.25 197 ASN A O 1
ATOM 1558 N N . VAL A 1 198 ? 33.745 0.289 -22.155 1.00 90.44 198 VAL A N 1
ATOM 1559 C CA . VAL A 1 198 ? 32.485 1.023 -22.365 1.00 90.44 198 VAL A CA 1
ATOM 1560 C C . VAL A 1 198 ? 31.878 1.492 -21.040 1.00 90.44 198 VAL A C 1
ATOM 1562 O O . VAL A 1 198 ? 31.382 2.611 -20.959 1.00 90.44 198 VAL A O 1
ATOM 1565 N N . PHE A 1 199 ? 31.959 0.686 -19.979 1.00 89.75 199 PHE A N 1
ATOM 1566 C CA . PHE A 1 199 ? 31.517 1.095 -18.644 1.00 89.75 199 PHE A CA 1
ATOM 1567 C C . PHE A 1 199 ? 32.337 2.266 -18.085 1.00 89.75 199 PHE A C 1
ATOM 1569 O O . PHE A 1 199 ? 31.771 3.189 -17.506 1.00 89.75 199 PHE A O 1
ATOM 1576 N N . GLN A 1 200 ? 33.663 2.232 -18.257 1.00 88.50 200 GLN A N 1
ATOM 1577 C CA . GLN A 1 200 ? 34.571 3.247 -17.714 1.00 88.50 200 GLN A CA 1
ATOM 1578 C C . GLN A 1 200 ? 34.554 4.557 -18.504 1.00 88.50 200 GLN A C 1
ATOM 1580 O O . GLN A 1 200 ? 34.609 5.629 -17.908 1.00 88.50 200 GLN A O 1
ATOM 1585 N N . THR A 1 201 ? 34.516 4.471 -19.833 1.00 90.25 201 THR A N 1
ATOM 1586 C CA . THR A 1 201 ? 34.604 5.640 -20.722 1.00 90.25 201 THR A CA 1
ATOM 1587 C C . THR A 1 201 ? 33.240 6.210 -21.078 1.00 90.25 201 THR A C 1
ATOM 1589 O O . THR A 1 201 ? 33.129 7.405 -21.322 1.00 90.25 201 THR A O 1
ATOM 1592 N N . GLY A 1 202 ? 32.199 5.373 -21.118 1.00 89.81 202 GLY A N 1
ATOM 1593 C CA . GLY A 1 202 ? 30.896 5.753 -21.655 1.00 89.81 202 GLY A CA 1
ATOM 1594 C C . GLY A 1 202 ? 30.902 5.999 -23.166 1.00 89.81 202 GLY A C 1
ATOM 1595 O O . GLY A 1 202 ? 29.929 6.555 -23.676 1.00 89.81 202 GLY A O 1
ATOM 1596 N N . GLU A 1 203 ? 31.951 5.597 -23.886 1.00 92.12 203 GLU A N 1
ATOM 1597 C CA . GLU A 1 203 ? 32.075 5.764 -25.336 1.00 92.12 203 GLU A CA 1
ATOM 1598 C C . GLU A 1 203 ? 31.760 4.453 -26.075 1.00 92.12 203 GLU A C 1
ATOM 1600 O O . GLU A 1 203 ? 32.054 3.369 -25.560 1.00 92.12 203 GLU A O 1
ATOM 1605 N N . PRO A 1 204 ? 31.136 4.511 -27.265 1.00 92.56 204 PRO A N 1
ATOM 1606 C CA . PRO A 1 204 ? 30.863 3.326 -28.066 1.00 92.56 204 PRO A CA 1
ATOM 1607 C C . PRO A 1 204 ? 32.153 2.741 -28.659 1.00 92.56 204 PRO A C 1
ATOM 1609 O O . PRO A 1 204 ? 33.100 3.458 -28.977 1.00 92.56 204 PRO A O 1
ATOM 1612 N N . VAL A 1 205 ? 32.174 1.423 -28.854 1.00 90.12 205 VAL A N 1
ATOM 1613 C CA . VAL A 1 205 ? 33.310 0.693 -29.435 1.00 90.12 205 VAL A CA 1
ATOM 1614 C C . VAL A 1 205 ? 32.857 -0.012 -30.708 1.00 90.12 205 VAL A C 1
ATOM 1616 O O . VAL A 1 205 ? 31.861 -0.731 -30.692 1.00 90.12 205 VAL A O 1
ATOM 1619 N N . LEU A 1 206 ? 33.608 0.170 -31.793 1.00 86.44 206 LEU A N 1
ATOM 1620 C CA . LEU A 1 206 ? 33.480 -0.563 -33.052 1.00 86.44 206 LEU A CA 1
ATOM 1621 C C . LEU A 1 206 ? 34.801 -1.284 -33.319 1.00 86.44 206 LEU A C 1
ATOM 1623 O O . LEU A 1 206 ? 35.871 -0.702 -33.144 1.00 86.44 206 LEU A O 1
ATOM 1627 N N . THR A 1 207 ? 34.732 -2.538 -33.749 1.00 78.44 207 THR A N 1
ATOM 1628 C CA . THR A 1 207 ? 35.910 -3.270 -34.213 1.00 78.44 207 THR A CA 1
ATOM 1629 C C . THR A 1 207 ? 35.582 -4.052 -35.477 1.00 78.44 207 THR A C 1
ATOM 1631 O O . THR A 1 207 ? 34.584 -4.773 -35.510 1.00 78.44 207 THR A O 1
ATOM 1634 N N . ILE A 1 208 ? 36.409 -3.868 -36.509 1.00 62.53 208 ILE A N 1
ATOM 1635 C CA . ILE A 1 208 ? 36.213 -4.414 -37.864 1.00 62.53 208 ILE A CA 1
ATOM 1636 C C . ILE A 1 208 ? 37.131 -5.630 -38.090 1.00 62.53 208 ILE A C 1
ATOM 1638 O O . ILE A 1 208 ? 36.757 -6.544 -38.814 1.00 62.53 208 ILE A O 1
ATOM 1642 N N . ASP A 1 209 ? 38.269 -5.690 -37.386 1.00 62.12 209 ASP A N 1
ATOM 1643 C CA . ASP A 1 209 ? 39.081 -6.897 -37.210 1.00 62.12 209 ASP A CA 1
ATOM 1644 C C . ASP A 1 209 ? 39.365 -7.097 -35.717 1.00 62.12 209 ASP A C 1
ATOM 1646 O O . ASP A 1 209 ? 40.317 -6.553 -35.145 1.00 62.12 209 ASP A O 1
ATOM 1650 N N . ALA A 1 210 ? 38.503 -7.872 -35.055 1.00 55.94 210 ALA A N 1
ATOM 1651 C CA . ALA A 1 210 ? 38.624 -8.099 -33.620 1.00 55.94 210 ALA A CA 1
ATOM 1652 C C . ALA A 1 210 ? 39.913 -8.846 -33.224 1.00 55.94 210 ALA A C 1
ATOM 1654 O O . ALA A 1 210 ? 40.315 -8.776 -32.061 1.00 55.94 210 ALA A O 1
ATOM 1655 N N . GLN A 1 211 ? 40.577 -9.536 -34.159 1.00 54.84 211 GLN A N 1
ATOM 1656 C CA . GLN A 1 211 ? 41.835 -10.240 -33.901 1.00 54.84 211 GLN A CA 1
ATOM 1657 C C . GLN A 1 211 ? 43.053 -9.306 -33.996 1.00 54.84 211 GLN A C 1
ATOM 1659 O O . GLN A 1 211 ? 43.980 -9.454 -33.197 1.00 54.84 211 GLN A O 1
ATOM 1664 N N . SER A 1 212 ? 43.039 -8.331 -34.912 1.00 52.03 212 SER A N 1
ATOM 1665 C CA . SER A 1 212 ? 44.102 -7.325 -35.087 1.00 52.03 212 SER A CA 1
ATOM 1666 C C . SER A 1 212 ? 43.978 -6.135 -34.123 1.00 52.03 212 SER A C 1
ATOM 1668 O O . SER A 1 212 ? 44.934 -5.798 -33.420 1.00 52.03 212 SER A O 1
ATOM 1670 N N . ASP A 1 213 ? 42.801 -5.506 -34.037 1.00 50.00 213 ASP A N 1
ATOM 1671 C CA . ASP A 1 213 ? 42.625 -4.200 -33.374 1.00 50.00 213 ASP A CA 1
ATOM 1672 C C . ASP A 1 213 ? 42.586 -4.291 -31.840 1.00 50.00 213 ASP A C 1
ATOM 1674 O O . ASP A 1 213 ? 42.932 -3.344 -31.132 1.00 50.00 213 ASP A O 1
ATOM 1678 N N . LEU A 1 214 ? 42.199 -5.448 -31.297 1.00 53.19 214 LEU A N 1
ATOM 1679 C CA . LEU A 1 214 ? 42.155 -5.699 -29.852 1.00 53.19 214 LEU A CA 1
ATOM 1680 C C . LEU A 1 214 ? 43.401 -6.424 -29.320 1.00 53.19 214 LEU A C 1
ATOM 1682 O O . LEU A 1 214 ? 43.443 -6.763 -28.132 1.00 53.19 214 LEU A O 1
ATOM 1686 N N . ALA A 1 215 ? 44.441 -6.611 -30.143 1.00 48.16 215 ALA A N 1
ATOM 1687 C CA . ALA A 1 215 ? 45.690 -7.272 -29.751 1.00 48.16 215 ALA A CA 1
ATOM 1688 C C . ALA A 1 215 ? 46.391 -6.606 -28.542 1.00 48.16 215 ALA A C 1
ATOM 1690 O O . ALA A 1 215 ? 47.167 -7.254 -27.840 1.00 48.16 215 ALA A O 1
ATOM 1691 N N . GLY A 1 216 ? 46.080 -5.337 -28.245 1.00 49.75 216 GLY A N 1
ATOM 1692 C CA . GLY A 1 216 ? 46.556 -4.619 -27.056 1.00 49.75 216 GLY A CA 1
ATOM 1693 C C . GLY A 1 216 ? 45.696 -4.755 -25.787 1.00 49.75 216 GLY A C 1
ATOM 1694 O O . GLY A 1 216 ? 46.128 -4.288 -24.736 1.00 49.75 216 GLY A O 1
ATOM 1695 N N . MET A 1 217 ? 44.495 -5.356 -25.842 1.00 48.62 217 MET A N 1
ATOM 1696 C CA . MET A 1 217 ? 43.485 -5.246 -24.767 1.00 48.62 217 MET A CA 1
ATOM 1697 C C . MET A 1 217 ? 43.016 -6.564 -24.110 1.00 48.62 217 MET A C 1
ATOM 1699 O O . MET A 1 217 ? 42.210 -6.478 -23.182 1.00 48.62 217 MET A O 1
ATOM 1703 N N . SER A 1 218 ? 43.499 -7.753 -24.516 1.00 46.38 218 SER A N 1
ATOM 1704 C CA . SER A 1 218 ? 43.608 -9.018 -23.725 1.00 46.38 218 SER A CA 1
ATOM 1705 C C . SER A 1 218 ? 43.644 -10.274 -24.630 1.00 46.38 218 SER A C 1
ATOM 1707 O O . SER A 1 218 ? 43.047 -10.295 -25.702 1.00 46.38 218 SER A O 1
ATOM 1709 N N . GLN A 1 219 ? 44.275 -11.359 -24.153 1.00 45.88 219 GLN A N 1
ATOM 1710 C CA . GLN A 1 219 ? 44.452 -12.678 -24.803 1.00 45.88 219 GLN A CA 1
ATOM 1711 C C . GLN A 1 219 ? 43.152 -13.474 -25.086 1.00 45.88 219 GLN A C 1
ATOM 1713 O O . GLN A 1 219 ? 43.211 -14.567 -25.643 1.00 45.88 219 GLN A O 1
ATOM 1718 N N . THR A 1 220 ? 41.974 -12.970 -24.709 1.00 45.72 220 THR A N 1
ATOM 1719 C CA . THR A 1 220 ? 40.710 -13.736 -24.728 1.00 45.72 220 THR A CA 1
ATOM 1720 C C . THR A 1 220 ? 40.027 -13.801 -26.105 1.00 45.72 220 THR A C 1
ATOM 1722 O O . THR A 1 220 ? 39.140 -14.624 -26.303 1.00 45.72 220 THR A O 1
ATOM 1725 N N . ILE A 1 221 ? 40.407 -12.952 -27.065 1.00 49.09 221 ILE A N 1
ATOM 1726 C CA . ILE A 1 221 ? 39.596 -12.692 -28.275 1.00 49.09 221 ILE A CA 1
ATOM 1727 C C . ILE A 1 221 ? 39.923 -13.640 -29.440 1.00 49.09 221 ILE A C 1
ATOM 1729 O O . ILE A 1 221 ? 39.023 -14.012 -30.190 1.00 49.09 221 ILE A O 1
ATOM 1733 N N . ALA A 1 222 ? 41.155 -14.154 -29.522 1.00 47.56 222 ALA A N 1
ATOM 1734 C CA . ALA A 1 222 ? 41.541 -15.148 -30.532 1.00 47.56 222 ALA A CA 1
ATOM 1735 C C . ALA A 1 222 ? 40.764 -16.480 -30.416 1.00 47.56 222 ALA A C 1
ATOM 1737 O O . ALA A 1 222 ? 40.719 -17.252 -31.366 1.00 47.56 222 ALA A O 1
ATOM 1738 N N . ALA A 1 223 ? 40.129 -16.745 -29.267 1.00 48.41 223 ALA A N 1
ATOM 1739 C CA . ALA A 1 223 ? 39.350 -17.956 -29.005 1.00 48.41 223 ALA A CA 1
ATOM 1740 C C . ALA A 1 223 ? 37.838 -17.818 -29.298 1.00 48.41 223 ALA A C 1
ATOM 1742 O O . ALA A 1 223 ? 37.110 -18.796 -29.144 1.00 48.41 223 ALA A O 1
ATOM 1743 N N . LEU A 1 224 ? 37.346 -16.622 -29.661 1.00 57.59 224 LEU A N 1
ATOM 1744 C CA . LEU A 1 224 ? 35.903 -16.327 -29.727 1.00 57.59 224 LEU A CA 1
ATOM 1745 C C . LEU A 1 224 ? 35.292 -16.344 -31.142 1.00 57.59 224 LEU A C 1
ATOM 1747 O O . LEU A 1 224 ? 34.074 -16.209 -31.243 1.00 57.59 224 LEU A O 1
ATOM 1751 N N . GLU A 1 225 ? 36.095 -16.532 -32.200 1.00 60.31 225 GLU A N 1
ATOM 1752 C CA . GLU A 1 225 ? 35.659 -16.524 -33.619 1.00 60.31 225 GLU A CA 1
ATOM 1753 C C . GLU A 1 225 ? 34.789 -15.301 -33.998 1.00 60.31 225 GLU A C 1
ATOM 1755 O O . GLU A 1 225 ? 33.872 -15.390 -34.810 1.00 60.31 225 GLU A O 1
ATOM 1760 N N . ILE A 1 226 ? 35.056 -14.141 -33.389 1.00 68.00 226 ILE A N 1
ATOM 1761 C CA . ILE A 1 226 ? 34.366 -12.880 -33.697 1.00 68.00 226 ILE A CA 1
ATOM 1762 C C . ILE A 1 226 ? 35.135 -12.168 -34.809 1.00 68.00 226 ILE A C 1
ATOM 1764 O O . ILE A 1 226 ? 36.331 -11.924 -34.651 1.00 68.00 226 ILE A O 1
ATOM 1768 N N . TRP A 1 227 ? 34.451 -11.816 -35.899 1.00 68.25 227 TRP A N 1
ATOM 1769 C CA . TRP A 1 227 ? 35.031 -11.030 -36.991 1.00 68.25 227 TRP A CA 1
ATOM 1770 C C . TRP A 1 227 ? 34.837 -9.534 -36.753 1.00 68.25 227 TRP A C 1
ATOM 1772 O O . TRP A 1 227 ? 35.813 -8.789 -36.703 1.00 68.25 227 TRP A O 1
ATOM 1782 N N . SER A 1 228 ? 33.594 -9.113 -36.506 1.00 80.62 228 SER A N 1
ATOM 1783 C CA . SER A 1 228 ? 33.236 -7.716 -36.257 1.00 80.62 228 SER A CA 1
ATOM 1784 C C . SER A 1 228 ? 32.343 -7.582 -35.018 1.00 80.62 228 SER A C 1
ATOM 1786 O O . SER A 1 228 ? 31.541 -8.465 -34.705 1.00 80.62 228 SER A O 1
ATOM 1788 N N . LEU A 1 229 ? 32.493 -6.482 -34.271 1.00 87.56 229 LEU A N 1
ATOM 1789 C CA . LEU A 1 229 ? 31.677 -6.200 -33.082 1.00 87.56 229 LEU A CA 1
ATOM 1790 C C . LEU A 1 229 ? 31.363 -4.712 -32.930 1.00 87.56 229 LEU A C 1
ATOM 1792 O O . LEU A 1 229 ? 32.167 -3.849 -33.283 1.00 87.56 229 LEU A O 1
ATOM 1796 N N . MET A 1 230 ? 30.212 -4.426 -32.326 1.00 90.81 230 MET A N 1
ATOM 1797 C CA . MET A 1 230 ? 29.841 -3.103 -31.838 1.00 90.81 230 MET A CA 1
ATOM 1798 C C . MET A 1 230 ? 29.341 -3.196 -30.401 1.00 90.81 230 MET A C 1
ATOM 1800 O O . MET A 1 230 ? 28.584 -4.094 -30.039 1.00 90.81 230 MET A O 1
ATOM 1804 N N . CYS A 1 231 ? 29.728 -2.230 -29.579 1.00 93.06 231 CYS A N 1
ATOM 1805 C CA . CYS A 1 231 ? 29.230 -2.089 -28.222 1.00 93.06 231 CYS A CA 1
ATOM 1806 C C . CYS A 1 231 ? 28.811 -0.640 -27.996 1.00 93.06 231 CYS A C 1
ATOM 1808 O O . CYS A 1 231 ? 29.641 0.265 -28.080 1.00 93.06 231 CYS A O 1
ATOM 1810 N N . ALA A 1 232 ? 27.527 -0.423 -27.718 1.00 95.12 232 ALA A N 1
ATOM 1811 C CA . ALA A 1 232 ? 26.965 0.889 -27.439 1.00 95.12 232 ALA A CA 1
ATOM 1812 C C . ALA A 1 232 ? 26.540 0.982 -25.963 1.00 95.12 232 ALA A C 1
ATOM 1814 O O . ALA A 1 232 ? 25.815 0.107 -25.478 1.00 95.12 232 ALA A O 1
ATOM 1815 N N . PRO A 1 233 ? 26.967 2.017 -25.225 1.00 95.94 233 PRO A N 1
ATOM 1816 C CA . PRO A 1 233 ? 26.570 2.202 -23.835 1.00 95.94 233 PRO A CA 1
ATOM 1817 C C . PRO A 1 233 ? 25.094 2.602 -23.731 1.00 95.94 233 PRO A C 1
ATOM 1819 O O . PRO A 1 233 ? 24.592 3.399 -24.517 1.00 95.94 233 PRO A O 1
ATOM 1822 N N . LEU A 1 234 ? 24.414 2.092 -22.708 1.00 95.12 234 LEU A N 1
ATOM 1823 C CA . LEU A 1 234 ? 23.109 2.579 -22.275 1.00 95.12 234 LEU A CA 1
ATOM 1824 C C . LEU A 1 234 ? 23.346 3.702 -21.268 1.00 95.12 234 LEU A C 1
ATOM 1826 O O . LEU A 1 234 ? 23.708 3.436 -20.117 1.00 95.12 234 LEU A O 1
ATOM 1830 N N . LYS A 1 235 ? 23.177 4.954 -21.699 1.00 92.94 235 LYS A N 1
ATOM 1831 C CA . LYS A 1 235 ? 23.452 6.134 -20.872 1.00 92.94 235 LYS A CA 1
ATOM 1832 C C . LYS A 1 235 ? 22.173 6.852 -20.481 1.00 92.94 235 LYS A C 1
ATOM 1834 O O . LYS A 1 235 ? 21.332 7.168 -21.315 1.00 92.94 235 LYS A O 1
ATOM 1839 N N . VAL A 1 236 ? 22.055 7.160 -19.195 1.00 90.31 236 VAL A N 1
ATOM 1840 C CA . VAL A 1 236 ? 21.016 8.046 -18.671 1.00 90.31 236 VAL A CA 1
ATOM 1841 C C . VAL A 1 236 ? 21.709 9.219 -18.001 1.00 90.31 236 VAL A C 1
ATOM 1843 O O . VAL A 1 236 ? 22.316 9.069 -16.938 1.00 90.31 236 VAL A O 1
ATOM 1846 N N . LYS A 1 237 ? 21.617 10.398 -18.627 1.00 85.94 237 LYS A N 1
ATOM 1847 C CA . LYS A 1 237 ? 22.465 11.556 -18.293 1.00 85.94 237 LYS A CA 1
ATOM 1848 C C . LYS A 1 237 ? 23.945 11.148 -18.425 1.00 85.94 237 LYS A C 1
ATOM 1850 O O . LYS A 1 237 ? 24.316 10.580 -19.442 1.00 85.94 237 LYS A O 1
ATOM 1855 N N . GLU A 1 238 ? 24.752 11.357 -17.388 1.00 85.19 238 GLU A N 1
ATOM 1856 C CA . GLU A 1 238 ? 26.179 10.990 -17.349 1.00 85.19 238 GLU A CA 1
ATOM 1857 C C . GLU A 1 238 ? 26.439 9.577 -16.788 1.00 85.19 238 GLU A C 1
ATOM 1859 O O . GLU A 1 238 ? 27.584 9.193 -16.565 1.00 85.19 238 GLU A O 1
ATOM 1864 N N . ARG A 1 239 ? 25.390 8.791 -16.497 1.00 90.56 239 ARG A N 1
ATOM 1865 C CA . ARG A 1 239 ? 25.524 7.463 -15.879 1.00 90.56 239 ARG A CA 1
ATOM 1866 C C . ARG A 1 239 ? 25.332 6.357 -16.912 1.00 90.56 239 ARG A C 1
ATOM 1868 O O . ARG A 1 239 ? 24.264 6.256 -17.514 1.00 90.56 239 ARG A O 1
ATOM 1875 N N . VAL A 1 240 ? 26.329 5.485 -17.049 1.00 92.75 240 VAL A N 1
ATOM 1876 C CA . VAL A 1 240 ? 26.231 4.250 -17.839 1.00 92.75 240 VAL A CA 1
ATOM 1877 C C . VAL A 1 240 ? 25.512 3.188 -17.002 1.00 92.75 240 VAL A C 1
ATOM 1879 O O . VAL A 1 240 ? 26.042 2.723 -15.996 1.00 92.75 240 VAL A O 1
ATOM 1882 N N . ILE A 1 241 ? 24.291 2.822 -17.393 1.00 92.94 241 ILE A N 1
ATOM 1883 C CA . ILE A 1 241 ? 23.472 1.815 -16.690 1.00 92.94 241 ILE A CA 1
ATOM 1884 C C . ILE A 1 241 ? 23.655 0.399 -17.254 1.00 92.94 241 ILE A C 1
ATOM 1886 O O . ILE A 1 241 ? 23.228 -0.582 -16.646 1.00 92.94 241 ILE A O 1
ATOM 1890 N N . GLY A 1 242 ? 24.287 0.286 -18.420 1.00 94.19 242 GLY A N 1
ATOM 1891 C CA . GLY A 1 242 ? 24.499 -0.969 -19.126 1.00 94.19 242 GLY A CA 1
ATOM 1892 C C . GLY A 1 242 ? 25.123 -0.750 -20.500 1.00 94.19 242 GLY A C 1
ATOM 1893 O O . GLY A 1 242 ? 25.553 0.358 -20.823 1.00 94.19 242 GLY A O 1
ATOM 1894 N N . CYS A 1 243 ? 25.132 -1.783 -21.334 1.00 95.25 243 CYS A N 1
ATOM 1895 C CA . CYS A 1 243 ? 25.477 -1.672 -22.747 1.00 95.25 243 CYS A CA 1
ATOM 1896 C C . CYS A 1 243 ? 24.717 -2.690 -23.608 1.00 95.25 243 CYS A C 1
ATOM 1898 O O . CYS A 1 243 ? 24.312 -3.758 -23.139 1.00 95.25 243 CYS A O 1
ATOM 1900 N N . ILE A 1 244 ? 24.537 -2.334 -24.881 1.00 95.19 244 ILE A N 1
ATOM 1901 C CA . ILE A 1 244 ? 24.118 -3.238 -25.950 1.00 95.19 244 ILE A CA 1
ATOM 1902 C C . ILE A 1 244 ? 25.380 -3.681 -26.682 1.00 95.19 244 ILE A C 1
ATOM 1904 O O . ILE A 1 244 ? 26.111 -2.850 -27.217 1.00 95.19 244 ILE A O 1
ATOM 1908 N N . TYR A 1 245 ? 25.618 -4.985 -26.717 1.00 93.38 245 TYR A N 1
ATOM 1909 C CA . TYR A 1 245 ? 26.744 -5.597 -27.410 1.00 93.38 245 TYR A CA 1
ATOM 1910 C C . TYR A 1 245 ? 26.212 -6.451 -28.557 1.00 93.38 245 TYR A C 1
ATOM 1912 O O . TYR A 1 245 ? 25.347 -7.300 -28.347 1.00 93.38 245 TYR A O 1
ATOM 1920 N N . VAL A 1 246 ? 26.712 -6.231 -29.767 1.00 91.31 246 VAL A N 1
ATOM 1921 C CA . VAL A 1 246 ? 26.358 -7.009 -30.956 1.00 91.31 246 VAL A CA 1
ATOM 1922 C C . VAL A 1 246 ? 27.618 -7.441 -31.686 1.00 91.31 246 VAL A C 1
ATOM 1924 O O . VAL A 1 246 ? 28.608 -6.709 -31.721 1.00 91.31 246 VAL A O 1
ATOM 1927 N N . ASP A 1 247 ? 27.585 -8.628 -32.275 1.00 88.75 247 ASP A N 1
ATOM 1928 C CA . ASP A 1 247 ? 28.713 -9.161 -33.031 1.00 88.75 247 ASP A CA 1
ATOM 1929 C C . ASP A 1 247 ? 28.266 -9.957 -34.266 1.00 88.75 247 ASP A C 1
ATOM 1931 O O . ASP A 1 247 ? 27.084 -10.292 -34.441 1.00 88.75 247 ASP A O 1
ATOM 1935 N N . SER A 1 248 ? 29.227 -10.203 -35.155 1.00 83.75 248 SER A N 1
ATOM 1936 C CA . SER A 1 248 ? 29.084 -11.095 -36.301 1.00 83.75 248 SER A CA 1
ATOM 1937 C C . SER A 1 248 ? 30.352 -11.925 -36.501 1.00 83.75 248 SER A C 1
ATOM 1939 O O . SER A 1 248 ? 31.477 -11.445 -36.320 1.00 83.75 248 SER A O 1
ATOM 1941 N N . SER A 1 249 ? 30.162 -13.190 -36.878 1.00 74.75 249 SER A N 1
ATOM 1942 C CA . SER A 1 249 ? 31.233 -14.106 -37.288 1.00 74.75 249 SER A CA 1
ATOM 1943 C C . SER A 1 249 ? 31.392 -14.195 -38.817 1.00 74.75 249 SER A C 1
ATOM 1945 O O . SER A 1 249 ? 32.178 -14.998 -39.319 1.00 74.75 249 SER A O 1
ATOM 1947 N N . VAL A 1 250 ? 30.667 -13.370 -39.584 1.00 69.62 250 VAL A N 1
ATOM 1948 C CA . VAL A 1 250 ? 30.673 -13.392 -41.055 1.00 69.62 250 VAL A CA 1
ATOM 1949 C C . VAL A 1 250 ? 31.540 -12.257 -41.603 1.00 69.62 250 VAL A C 1
ATOM 1951 O O . VAL A 1 250 ? 31.201 -11.088 -41.444 1.00 69.62 250 VAL A O 1
ATOM 1954 N N . ALA A 1 251 ? 32.622 -12.596 -42.312 1.00 58.66 251 ALA A N 1
ATOM 1955 C CA . ALA A 1 251 ? 33.580 -11.628 -42.868 1.00 58.66 251 ALA A CA 1
ATOM 1956 C C . ALA A 1 251 ? 32.965 -10.631 -43.878 1.00 58.66 251 ALA A C 1
ATOM 1958 O O . ALA A 1 251 ? 33.478 -9.536 -44.053 1.00 58.66 251 ALA A O 1
ATOM 1959 N N . GLU A 1 252 ? 31.850 -10.984 -44.526 1.00 57.00 252 GLU A N 1
ATOM 1960 C CA . GLU A 1 252 ? 31.127 -10.107 -45.465 1.00 57.00 252 GLU A CA 1
ATOM 1961 C C . GLU A 1 252 ? 30.217 -9.078 -44.758 1.00 57.00 252 GLU A C 1
ATOM 1963 O O . GLU A 1 252 ? 29.681 -8.175 -45.402 1.00 57.00 252 GLU A O 1
ATOM 1968 N N . GLN A 1 253 ? 30.031 -9.197 -43.437 1.00 62.22 253 GLN A N 1
ATOM 1969 C CA . GLN A 1 253 ? 29.307 -8.234 -42.604 1.00 62.22 253 GLN A CA 1
ATOM 1970 C C . GLN A 1 253 ? 30.287 -7.363 -41.808 1.00 62.22 253 GLN A C 1
ATOM 1972 O O . GLN A 1 253 ? 30.480 -7.524 -40.599 1.00 62.22 253 GLN A O 1
ATOM 1977 N N . GLU A 1 254 ? 30.887 -6.392 -42.490 1.00 66.50 254 GLU A N 1
ATOM 1978 C CA . GLU A 1 254 ? 31.642 -5.331 -41.828 1.00 66.50 254 GLU A CA 1
ATOM 1979 C C . GLU A 1 254 ? 30.681 -4.298 -41.229 1.00 66.50 254 GLU A C 1
ATOM 1981 O O . GLU A 1 254 ? 29.844 -3.705 -41.919 1.00 66.50 254 GLU A O 1
ATOM 1986 N N . PHE A 1 255 ? 30.793 -4.070 -39.920 1.00 82.81 255 PHE A N 1
ATOM 1987 C CA . PHE A 1 255 ? 30.066 -2.987 -39.275 1.00 82.81 255 PHE A CA 1
ATOM 1988 C C . PHE A 1 255 ? 30.686 -1.639 -39.643 1.00 82.81 255 PHE A C 1
ATOM 1990 O O . PHE A 1 255 ? 31.897 -1.447 -39.573 1.00 82.81 255 PHE A O 1
ATOM 1997 N N . SER A 1 256 ? 29.832 -0.685 -40.009 1.00 83.06 256 SER A N 1
ATOM 1998 C CA . SER A 1 256 ? 30.247 0.667 -40.378 1.00 83.06 256 SER A CA 1
ATOM 1999 C C . SER A 1 256 ? 30.084 1.650 -39.216 1.00 83.06 256 SER A C 1
ATOM 2001 O O . SER A 1 256 ? 29.297 1.426 -38.292 1.00 83.06 256 SER A O 1
ATOM 2003 N N . GLN A 1 257 ? 30.749 2.805 -39.303 1.00 82.62 257 GLN A N 1
ATOM 2004 C CA . GLN A 1 257 ? 30.523 3.905 -38.360 1.00 82.62 257 GLN A CA 1
ATOM 2005 C C . GLN A 1 257 ? 29.063 4.394 -38.378 1.00 82.62 257 GLN A C 1
ATOM 2007 O O . GLN A 1 257 ? 28.531 4.802 -37.350 1.00 82.62 257 GLN A O 1
ATOM 2012 N N . GLU A 1 258 ? 28.387 4.324 -39.529 1.00 80.62 258 GLU A N 1
ATOM 2013 C CA . GLU A 1 258 ? 26.967 4.670 -39.642 1.00 80.62 258 GLU A CA 1
ATOM 2014 C C . GLU A 1 258 ? 26.096 3.694 -38.835 1.00 80.62 258 GLU A C 1
ATOM 2016 O O . GLU A 1 258 ? 25.206 4.125 -38.103 1.00 80.62 258 GLU A O 1
ATOM 2021 N N . SER A 1 259 ? 26.408 2.394 -38.877 1.00 83.69 259 SER A N 1
ATOM 2022 C CA . SER A 1 259 ? 25.747 1.363 -38.067 1.00 83.69 259 SER A CA 1
ATOM 2023 C C . SER A 1 259 ? 25.967 1.576 -36.566 1.00 83.69 259 SER A C 1
ATOM 2025 O O . SER A 1 259 ? 25.018 1.434 -35.792 1.00 83.69 259 SER A O 1
ATOM 2027 N N . LEU A 1 260 ? 27.178 1.975 -36.154 1.00 88.75 260 LEU A N 1
ATOM 2028 C CA . LEU A 1 260 ? 27.475 2.299 -34.754 1.00 88.75 260 LEU A CA 1
ATOM 2029 C C . LEU A 1 260 ? 26.677 3.518 -34.284 1.00 88.75 260 LEU A C 1
ATOM 2031 O O . LEU A 1 260 ? 26.083 3.480 -33.210 1.00 88.75 260 LEU A O 1
ATOM 2035 N N . ASN A 1 261 ? 26.609 4.571 -35.103 1.00 86.75 261 ASN A N 1
ATOM 2036 C CA . ASN A 1 261 ? 25.852 5.780 -34.779 1.00 86.75 261 ASN A CA 1
ATOM 2037 C C . ASN A 1 261 ? 24.349 5.482 -34.628 1.00 86.75 261 ASN A C 1
ATOM 2039 O O . ASN A 1 261 ? 23.700 6.015 -33.728 1.00 86.75 261 ASN A O 1
ATOM 2043 N N . LEU A 1 262 ? 23.793 4.607 -35.478 1.00 84.12 262 LEU A N 1
ATOM 2044 C CA . LEU A 1 262 ? 22.406 4.146 -35.360 1.00 84.12 262 LEU A CA 1
ATOM 2045 C C . LEU A 1 262 ? 22.189 3.336 -34.076 1.00 84.12 262 LEU A C 1
ATOM 2047 O O . LEU A 1 262 ? 21.228 3.593 -33.349 1.00 84.12 262 LEU A O 1
ATOM 2051 N N . LEU A 1 263 ? 23.084 2.388 -33.778 1.00 89.62 263 LEU A N 1
ATOM 2052 C CA . LEU A 1 263 ? 23.015 1.584 -32.559 1.00 89.62 263 LEU A CA 1
ATOM 2053 C C . LEU A 1 263 ? 23.125 2.454 -31.304 1.00 89.62 263 LEU A C 1
ATOM 2055 O O . LEU A 1 263 ? 22.378 2.235 -30.357 1.00 89.62 263 LEU A O 1
ATOM 2059 N N . GLN A 1 264 ? 24.008 3.453 -31.304 1.00 91.31 264 GLN A N 1
ATOM 2060 C CA . GLN A 1 264 ? 24.163 4.395 -30.200 1.00 91.31 264 GLN A CA 1
ATOM 2061 C C . GLN A 1 264 ? 22.898 5.232 -29.993 1.00 91.31 264 GLN A C 1
ATOM 2063 O O . GLN A 1 264 ? 22.389 5.289 -28.878 1.00 91.31 264 GLN A O 1
ATOM 2068 N N . ALA A 1 265 ? 22.341 5.817 -31.059 1.00 87.69 265 ALA A N 1
ATOM 2069 C CA . ALA A 1 265 ? 21.100 6.587 -30.963 1.00 87.69 265 ALA A CA 1
ATOM 2070 C C . ALA A 1 265 ? 19.940 5.735 -30.418 1.00 87.69 265 ALA A C 1
ATOM 2072 O O . ALA A 1 265 ? 19.125 6.205 -29.622 1.00 87.69 265 ALA A O 1
ATOM 2073 N N . PHE A 1 266 ? 19.882 4.464 -30.820 1.00 88.56 266 PHE A N 1
ATOM 2074 C CA . PHE A 1 266 ? 18.927 3.508 -30.279 1.00 88.56 266 PHE A CA 1
ATOM 2075 C C . PHE A 1 266 ? 19.206 3.163 -28.807 1.00 88.56 266 PHE A C 1
ATOM 2077 O O . PHE A 1 266 ? 18.275 3.153 -28.001 1.00 88.56 266 PHE A O 1
ATOM 2084 N N . ALA A 1 267 ? 20.466 2.925 -28.438 1.00 92.50 267 ALA A N 1
ATOM 2085 C CA . ALA A 1 267 ? 20.886 2.623 -27.072 1.00 92.50 267 ALA A CA 1
ATOM 2086 C C . ALA A 1 267 ? 20.544 3.766 -26.104 1.00 92.50 267 ALA A C 1
ATOM 2088 O O . ALA A 1 267 ? 20.033 3.506 -25.017 1.00 92.50 267 ALA A O 1
ATOM 2089 N N . ASP A 1 268 ? 20.731 5.022 -26.515 1.00 89.81 268 ASP A N 1
ATOM 2090 C CA . ASP A 1 268 ? 20.360 6.194 -25.718 1.00 89.81 268 ASP A CA 1
ATOM 2091 C C . ASP A 1 268 ? 18.842 6.232 -25.441 1.00 89.81 268 ASP A C 1
ATOM 2093 O O . ASP A 1 268 ? 18.411 6.491 -24.316 1.00 89.81 268 ASP A O 1
ATOM 2097 N N . GLN A 1 269 ? 18.007 5.903 -26.435 1.00 88.25 269 GLN A N 1
ATOM 2098 C CA . GLN A 1 269 ? 16.551 5.806 -26.247 1.00 88.25 269 GLN A CA 1
ATOM 2099 C C . GLN A 1 269 ? 16.156 4.613 -25.368 1.00 88.25 269 GLN A C 1
ATOM 2101 O O . GLN A 1 269 ? 15.331 4.747 -24.461 1.00 88.25 269 GLN A O 1
ATOM 2106 N N . ALA A 1 270 ? 16.768 3.451 -25.602 1.00 90.81 270 ALA A N 1
ATOM 2107 C CA . ALA A 1 270 ? 16.543 2.253 -24.805 1.00 90.81 270 ALA A CA 1
ATOM 2108 C C . ALA A 1 270 ? 16.922 2.472 -23.336 1.00 90.81 270 ALA A C 1
ATOM 2110 O O . ALA A 1 270 ? 16.194 2.036 -22.448 1.00 90.81 270 ALA A O 1
ATOM 2111 N N . ALA A 1 271 ? 18.009 3.198 -23.066 1.00 92.62 271 ALA A N 1
ATOM 2112 C CA . ALA A 1 271 ? 18.451 3.511 -21.714 1.00 92.62 271 ALA A CA 1
ATOM 2113 C C . ALA A 1 271 ? 17.391 4.302 -20.934 1.00 92.62 271 ALA A C 1
ATOM 2115 O O . ALA A 1 271 ? 17.081 3.959 -19.793 1.00 92.62 271 ALA A O 1
ATOM 2116 N N . ILE A 1 272 ? 16.785 5.314 -21.566 1.00 90.00 272 ILE A N 1
ATOM 2117 C CA . ILE A 1 272 ? 15.706 6.110 -20.965 1.00 90.00 272 ILE A CA 1
ATOM 2118 C C . ILE A 1 272 ? 14.488 5.230 -20.665 1.00 90.00 272 ILE A C 1
ATOM 2120 O O . ILE A 1 272 ? 13.935 5.297 -19.567 1.00 90.00 272 ILE A O 1
ATOM 2124 N N . ALA A 1 273 ? 14.072 4.390 -21.615 1.00 90.38 273 ALA A N 1
ATOM 2125 C CA . ALA A 1 273 ? 12.926 3.506 -21.428 1.00 90.38 273 ALA A CA 1
ATOM 2126 C C . ALA A 1 273 ? 13.165 2.477 -20.310 1.00 90.38 273 ALA A C 1
ATOM 2128 O O . ALA A 1 273 ? 12.303 2.292 -19.452 1.00 90.38 273 ALA A O 1
ATOM 2129 N N . ILE A 1 274 ? 14.348 1.852 -20.275 1.00 90.56 274 ILE A N 1
ATOM 2130 C CA . ILE A 1 274 ? 14.730 0.869 -19.250 1.00 90.56 274 ILE A CA 1
ATOM 2131 C C . ILE A 1 274 ? 14.753 1.516 -17.863 1.00 90.56 274 ILE A C 1
ATOM 2133 O O . ILE A 1 274 ? 14.243 0.934 -16.900 1.00 90.56 274 ILE A O 1
ATOM 2137 N N . GLU A 1 275 ? 15.311 2.721 -17.743 1.00 89.62 275 GLU A N 1
ATOM 2138 C CA . GLU A 1 275 ? 15.306 3.467 -16.485 1.00 89.62 275 GLU A CA 1
ATOM 2139 C C . GLU A 1 275 ? 13.875 3.810 -16.057 1.00 89.62 275 GLU A C 1
ATOM 2141 O O . GLU A 1 275 ? 13.512 3.581 -14.905 1.00 89.62 275 GLU A O 1
ATOM 2146 N N . ASN A 1 276 ? 13.029 4.274 -16.978 1.00 89.00 276 ASN A N 1
ATOM 2147 C CA . ASN A 1 276 ? 11.631 4.588 -16.684 1.00 89.00 276 ASN A CA 1
ATOM 2148 C C . ASN A 1 276 ? 10.841 3.356 -16.221 1.00 89.00 276 ASN A C 1
ATOM 2150 O O . ASN A 1 276 ? 10.116 3.444 -15.230 1.00 89.00 276 ASN A O 1
ATOM 2154 N N . ALA A 1 277 ? 10.998 2.209 -16.886 1.00 88.75 277 ALA A N 1
ATOM 2155 C CA . ALA A 1 277 ? 10.371 0.952 -16.475 1.00 88.75 277 ALA A CA 1
ATOM 2156 C C . ALA A 1 277 ? 10.864 0.509 -15.085 1.00 88.75 277 ALA A C 1
ATOM 2158 O O . ALA A 1 277 ? 10.061 0.152 -14.220 1.00 88.75 277 ALA A O 1
ATOM 2159 N N . THR A 1 278 ? 12.171 0.639 -14.824 1.00 87.19 278 THR A N 1
ATOM 2160 C CA . THR A 1 278 ? 12.770 0.340 -13.512 1.00 87.19 278 THR A CA 1
ATOM 2161 C C . THR A 1 278 ? 12.190 1.249 -12.417 1.00 87.19 278 THR A C 1
ATOM 2163 O O . THR A 1 278 ? 11.747 0.762 -11.375 1.00 87.19 278 THR A O 1
ATOM 2166 N N . LEU A 1 279 ? 12.131 2.564 -12.654 1.00 87.69 279 LEU A N 1
ATOM 2167 C CA . LEU A 1 279 ? 11.555 3.542 -11.723 1.00 87.69 279 LEU A CA 1
ATOM 2168 C C . LEU A 1 279 ? 10.061 3.294 -11.486 1.00 87.69 279 LEU A C 1
ATOM 2170 O O . LEU A 1 279 ? 9.583 3.394 -10.353 1.00 87.69 279 LEU A O 1
ATOM 2174 N N . TYR A 1 280 ? 9.320 2.937 -12.536 1.00 87.44 280 TYR A N 1
ATOM 2175 C CA . TYR A 1 280 ? 7.904 2.604 -12.434 1.00 87.44 280 TYR A CA 1
ATOM 2176 C C . TYR A 1 280 ? 7.683 1.383 -11.533 1.00 87.44 280 TYR A C 1
ATOM 2178 O O . TYR A 1 280 ? 6.847 1.435 -10.628 1.00 87.44 280 TYR A O 1
ATOM 2186 N N . GLN A 1 281 ? 8.464 0.315 -11.716 1.00 86.25 281 GLN A N 1
ATOM 2187 C CA . GLN A 1 281 ? 8.391 -0.879 -10.870 1.00 86.25 281 GLN A CA 1
ATOM 2188 C C . GLN A 1 281 ? 8.723 -0.574 -9.402 1.00 86.25 281 GLN A C 1
ATOM 2190 O O . GLN A 1 281 ? 7.982 -0.992 -8.511 1.00 86.25 281 GLN A O 1
ATOM 2195 N N . GLN A 1 282 ? 9.774 0.207 -9.138 1.00 87.44 282 GLN A N 1
ATOM 2196 C CA . GLN A 1 282 ? 10.133 0.626 -7.776 1.00 87.44 282 GLN A CA 1
ATOM 2197 C C . GLN A 1 282 ? 9.018 1.444 -7.109 1.00 87.44 282 GLN A C 1
ATOM 2199 O O . GLN A 1 282 ? 8.685 1.222 -5.942 1.00 87.44 282 GLN A O 1
ATOM 2204 N N . MET A 1 283 ? 8.396 2.366 -7.850 1.00 89.12 283 MET A N 1
ATOM 2205 C CA . MET A 1 283 ? 7.266 3.148 -7.348 1.00 89.12 283 MET A CA 1
ATOM 2206 C C . MET A 1 283 ? 6.074 2.250 -6.987 1.00 89.12 283 MET A C 1
ATOM 2208 O O . MET A 1 283 ? 5.441 2.474 -5.954 1.00 89.12 283 MET A O 1
ATOM 2212 N N . GLN A 1 284 ? 5.757 1.247 -7.812 1.00 85.44 284 GLN A N 1
ATOM 2213 C CA . GLN A 1 284 ? 4.656 0.325 -7.522 1.00 85.44 284 GLN A CA 1
ATOM 2214 C C . GLN A 1 284 ? 4.930 -0.509 -6.269 1.00 85.44 284 GLN A C 1
ATOM 2216 O O . GLN A 1 284 ? 4.083 -0.546 -5.378 1.00 85.44 284 GLN A O 1
ATOM 2221 N N . GLN A 1 285 ? 6.136 -1.069 -6.140 1.00 85.50 285 GLN A N 1
ATOM 2222 C CA . GLN A 1 285 ? 6.540 -1.815 -4.943 1.00 85.50 285 GLN A CA 1
ATOM 2223 C C . GLN A 1 285 ? 6.447 -0.956 -3.675 1.00 85.50 285 GLN A C 1
ATOM 2225 O O . GLN A 1 285 ? 5.912 -1.397 -2.659 1.00 85.50 285 GLN A O 1
ATOM 2230 N N . SER A 1 286 ? 6.905 0.298 -3.740 1.00 85.38 286 SER A N 1
ATOM 2231 C CA . SER A 1 286 ? 6.811 1.239 -2.619 1.00 85.38 286 SER A CA 1
ATOM 2232 C C . SER A 1 286 ? 5.356 1.530 -2.229 1.00 85.38 286 SER A C 1
ATOM 2234 O O . SER A 1 286 ? 4.998 1.475 -1.052 1.00 85.38 286 SER A O 1
ATOM 2236 N N . ARG A 1 287 ? 4.474 1.752 -3.213 1.00 83.25 287 ARG A N 1
ATOM 2237 C CA . ARG A 1 287 ? 3.038 1.974 -2.972 1.00 83.25 287 ARG A CA 1
ATOM 2238 C C . ARG A 1 287 ? 2.343 0.758 -2.371 1.00 83.25 287 ARG A C 1
ATOM 2240 O O . ARG A 1 287 ? 1.454 0.914 -1.536 1.00 83.25 287 ARG A O 1
ATOM 2247 N N . GLU A 1 288 ? 2.693 -0.442 -2.813 1.00 82.31 288 GLU A N 1
ATOM 2248 C CA . GLU A 1 288 ? 2.151 -1.683 -2.257 1.00 82.31 288 GLU A CA 1
ATOM 2249 C C . GLU A 1 288 ? 2.617 -1.897 -0.818 1.00 82.31 288 GLU A C 1
ATOM 2251 O O . GLU A 1 288 ? 1.788 -2.183 0.048 1.00 82.31 288 GLU A O 1
ATOM 2256 N N . ALA A 1 289 ? 3.901 -1.663 -0.538 1.00 77.81 289 ALA A N 1
ATOM 2257 C CA . ALA A 1 289 ? 4.443 -1.705 0.814 1.00 77.81 289 ALA A CA 1
ATOM 2258 C C . ALA A 1 289 ? 3.753 -0.681 1.729 1.00 77.81 289 ALA A C 1
ATOM 2260 O O . ALA A 1 289 ? 3.310 -1.033 2.821 1.00 77.81 289 ALA A O 1
ATOM 2261 N N . GLU A 1 290 ? 3.573 0.563 1.274 1.00 77.50 290 GLU A N 1
ATOM 2262 C CA . GLU A 1 290 ? 2.867 1.603 2.030 1.00 77.50 290 GLU A CA 1
ATOM 2263 C C . GLU A 1 290 ? 1.410 1.209 2.314 1.00 77.50 290 GLU A C 1
ATOM 2265 O O . GLU A 1 290 ? 0.931 1.340 3.444 1.00 77.50 290 GLU A O 1
ATOM 2270 N N . LYS A 1 291 ? 0.696 0.674 1.313 1.00 74.50 291 LYS A N 1
ATOM 2271 C CA . LYS A 1 291 ? -0.668 0.156 1.496 1.00 74.50 291 LYS A CA 1
ATOM 2272 C C . LYS A 1 291 ? -0.703 -0.977 2.510 1.00 74.50 291 LYS A C 1
ATOM 2274 O O . LYS A 1 291 ? -1.588 -0.971 3.362 1.00 74.50 291 LYS A O 1
ATOM 2279 N N . HIS A 1 292 ? 0.231 -1.920 2.434 1.00 71.38 292 HIS A N 1
ATOM 2280 C CA . HIS A 1 292 ? 0.301 -3.045 3.359 1.00 71.38 292 HIS A CA 1
ATOM 2281 C C . HIS A 1 292 ? 0.553 -2.566 4.790 1.00 71.38 292 HIS A C 1
ATOM 2283 O O . HIS A 1 292 ? -0.201 -2.915 5.696 1.00 71.38 292 HIS A O 1
ATOM 2289 N N . VAL A 1 293 ? 1.535 -1.682 4.983 1.00 70.25 293 VAL A N 1
ATOM 2290 C CA . VAL A 1 293 ? 1.809 -1.037 6.273 1.00 70.25 293 VAL A CA 1
ATOM 2291 C C . VAL A 1 293 ? 0.546 -0.345 6.782 1.00 70.25 293 VAL A C 1
ATOM 2293 O O . VAL A 1 293 ? 0.088 -0.629 7.885 1.00 70.25 293 VAL A O 1
ATOM 2296 N N . ARG A 1 294 ? -0.099 0.488 5.962 1.00 65.50 294 ARG A N 1
ATOM 2297 C CA . ARG A 1 294 ? -1.337 1.180 6.339 1.00 65.50 294 ARG A CA 1
ATOM 2298 C C . ARG A 1 294 ? -2.469 0.216 6.702 1.00 65.50 294 ARG A C 1
ATOM 2300 O O . ARG A 1 294 ? -3.206 0.496 7.641 1.00 65.50 294 ARG A O 1
ATOM 2307 N N . GLN A 1 295 ? -2.626 -0.892 5.983 1.00 64.38 295 GLN A N 1
ATOM 2308 C CA . GLN A 1 295 ? -3.635 -1.915 6.272 1.00 64.38 295 GLN A CA 1
ATOM 2309 C C . GLN A 1 295 ? -3.360 -2.626 7.596 1.00 64.38 295 GLN A C 1
ATOM 2311 O O . GLN A 1 295 ? -4.285 -2.812 8.382 1.00 64.38 295 GLN A O 1
ATOM 2316 N N . VAL A 1 296 ? -2.102 -2.981 7.867 1.00 62.94 296 VAL A N 1
ATOM 2317 C CA . VAL A 1 296 ? -1.694 -3.564 9.150 1.00 62.94 296 VAL A CA 1
ATOM 2318 C C . VAL A 1 296 ? -1.960 -2.567 10.276 1.00 62.94 296 VAL A C 1
ATOM 2320 O O . VAL A 1 296 ? -2.643 -2.915 11.230 1.00 62.94 296 VAL A O 1
ATOM 2323 N N . PHE A 1 297 ? -1.544 -1.306 10.138 1.00 54.84 297 PHE A N 1
ATOM 2324 C CA . PHE A 1 297 ? -1.803 -0.262 11.136 1.00 54.84 297 PHE A CA 1
ATOM 2325 C C . PHE A 1 297 ? -3.301 0.012 11.357 1.00 54.84 297 PHE A C 1
ATOM 2327 O O . PHE A 1 297 ? -3.712 0.231 12.493 1.00 54.84 297 PHE A O 1
ATOM 2334 N N . GLN A 1 298 ? -4.140 -0.054 10.316 1.00 53.00 298 GLN A N 1
ATOM 2335 C CA . GLN A 1 298 ? -5.598 0.102 10.441 1.00 53.00 298 GLN A CA 1
ATOM 2336 C C . GLN A 1 298 ? -6.281 -1.030 11.216 1.00 53.00 298 GLN A C 1
ATOM 2338 O O . GLN A 1 298 ? -7.374 -0.814 11.732 1.00 53.00 298 GLN A O 1
ATOM 2343 N N . LYS A 1 299 ? -5.665 -2.216 11.319 1.00 52.59 299 LYS A N 1
ATOM 2344 C CA . LYS A 1 299 ? -6.166 -3.280 12.203 1.00 52.59 299 LYS A CA 1
ATOM 2345 C C . LYS A 1 299 ? -5.972 -2.947 13.685 1.00 52.59 299 LYS A C 1
ATOM 2347 O O . LYS A 1 299 ? -6.712 -3.467 14.508 1.00 52.59 299 LYS A O 1
ATOM 2352 N N . TYR A 1 300 ? -5.011 -2.082 14.014 1.00 49.19 300 TYR A N 1
ATOM 2353 C CA . TYR A 1 300 ? -4.665 -1.720 15.394 1.00 49.19 300 TYR A CA 1
ATOM 2354 C C . TYR A 1 300 ? -5.119 -0.310 15.791 1.00 49.19 300 TYR A C 1
ATOM 2356 O O . TYR A 1 300 ? -5.082 0.033 16.967 1.00 49.19 300 TYR A O 1
ATOM 2364 N N . VAL A 1 301 ? -5.530 0.522 14.828 1.00 54.84 301 VAL A N 1
ATOM 2365 C CA . VAL A 1 301 ? -5.942 1.909 15.067 1.00 54.84 301 VAL A CA 1
ATOM 2366 C C . VAL A 1 301 ? -7.142 2.252 14.168 1.00 54.84 301 VAL A C 1
ATOM 2368 O O . VAL A 1 301 ? -7.004 2.210 12.940 1.00 54.84 301 VAL A O 1
ATOM 2371 N N . PRO A 1 302 ? -8.313 2.627 14.728 1.00 55.38 302 PRO A N 1
ATOM 2372 C CA . PRO A 1 302 ? -9.507 2.957 13.949 1.00 55.38 302 PRO A CA 1
ATOM 2373 C C . PRO A 1 302 ? -9.244 4.041 12.892 1.00 55.38 302 PRO A C 1
ATOM 2375 O O . PRO A 1 302 ? -8.488 4.989 13.126 1.00 55.38 302 PRO A O 1
ATOM 2378 N N . LYS A 1 303 ? -9.910 3.945 11.729 1.00 56.12 303 LYS A N 1
ATOM 2379 C CA . LYS A 1 303 ? -9.735 4.881 10.594 1.00 56.12 303 LYS A CA 1
ATOM 2380 C C . LYS A 1 303 ? -9.890 6.352 11.001 1.00 56.12 303 LYS A C 1
ATOM 2382 O O . LYS A 1 303 ? -9.169 7.202 10.476 1.00 56.12 303 LYS A O 1
ATOM 2387 N N . ASP A 1 304 ? -10.769 6.631 11.956 1.00 56.47 304 ASP A N 1
ATOM 2388 C CA . ASP A 1 304 ? -11.056 7.980 12.447 1.00 56.47 304 ASP A CA 1
ATOM 2389 C C . ASP A 1 304 ? -9.894 8.571 13.263 1.00 56.47 304 ASP A C 1
ATOM 2391 O O . ASP A 1 304 ? -9.602 9.765 13.156 1.00 56.47 304 ASP A O 1
ATOM 2395 N N . VAL A 1 305 ? -9.158 7.732 14.004 1.00 58.50 305 VAL A N 1
ATOM 2396 C CA . VAL A 1 305 ? -7.950 8.131 14.749 1.00 58.50 305 VAL A CA 1
ATOM 2397 C C . VAL A 1 305 ? -6.816 8.454 13.774 1.00 58.50 305 VAL A C 1
ATOM 2399 O O . VAL A 1 305 ? -6.172 9.496 13.895 1.00 58.50 305 VAL A O 1
ATOM 2402 N N . VAL A 1 306 ? -6.628 7.622 12.740 1.00 59.09 306 VAL A N 1
ATOM 2403 C CA . VAL A 1 306 ? -5.620 7.851 11.687 1.00 59.09 306 VAL A CA 1
ATOM 2404 C C . VAL A 1 306 ? -5.901 9.150 10.924 1.00 59.09 306 VAL A C 1
ATOM 2406 O O . VAL A 1 306 ? -4.991 9.940 10.683 1.00 59.09 306 VAL A O 1
ATOM 2409 N N . GLN A 1 307 ? -7.160 9.416 10.563 1.00 58.00 307 GLN A N 1
ATOM 2410 C CA . GLN A 1 307 ? -7.523 10.651 9.860 1.00 58.00 307 GLN A CA 1
ATOM 2411 C C . GLN A 1 307 ? -7.314 11.907 10.712 1.00 58.00 307 GLN A C 1
ATOM 2413 O O . GLN A 1 307 ? -6.943 12.949 10.172 1.00 58.00 307 GLN A O 1
ATOM 2418 N N . ARG A 1 308 ? -7.533 11.830 12.030 1.00 56.38 308 ARG A N 1
ATOM 2419 C CA . ARG A 1 308 ? -7.260 12.947 12.943 1.00 56.38 308 ARG A CA 1
ATOM 2420 C C . ARG A 1 308 ? -5.757 13.178 13.106 1.00 56.38 308 ARG A C 1
ATOM 2422 O O . ARG A 1 308 ? -5.328 14.325 13.035 1.00 56.38 308 ARG A O 1
ATOM 2429 N N . ALA A 1 309 ? -4.969 12.109 13.238 1.00 55.84 309 ALA A N 1
ATOM 2430 C CA . ALA A 1 309 ? -3.510 12.189 13.297 1.00 55.84 309 ALA A CA 1
ATOM 2431 C C . ALA A 1 309 ? -2.910 12.823 12.027 1.00 55.84 309 ALA A C 1
ATOM 2433 O O . ALA A 1 309 ? -2.001 13.637 12.124 1.00 55.84 309 ALA A O 1
ATOM 2434 N N . LEU A 1 310 ? -3.465 12.520 10.845 1.00 54.34 310 LEU A N 1
ATOM 2435 C CA . LEU A 1 310 ? -3.028 13.100 9.566 1.00 54.34 310 LEU A CA 1
ATOM 2436 C C . LEU A 1 310 ? -3.418 14.577 9.377 1.00 54.34 310 LEU A C 1
ATOM 2438 O O . LEU A 1 310 ? -2.809 15.264 8.562 1.00 54.34 310 LEU A O 1
ATOM 2442 N N . LYS A 1 311 ? -4.445 15.070 10.083 1.00 54.66 311 LYS A N 1
ATOM 2443 C CA . LYS A 1 311 ? -4.952 16.448 9.941 1.00 54.66 311 LYS A CA 1
ATOM 2444 C C . LYS A 1 311 ? -4.287 17.457 10.878 1.00 54.66 311 LYS A C 1
ATOM 2446 O O . LYS A 1 311 ? -4.527 18.651 10.719 1.00 54.66 311 LYS A O 1
ATOM 2451 N N . ILE A 1 312 ? -3.503 17.014 11.859 1.00 52.44 312 ILE A N 1
ATOM 2452 C CA . ILE A 1 312 ? -2.960 17.890 12.902 1.00 52.44 312 ILE A CA 1
ATOM 2453 C C . ILE A 1 312 ? -1.445 17.989 12.726 1.00 52.44 312 ILE A C 1
ATOM 2455 O O . ILE A 1 312 ? -0.709 17.051 13.009 1.00 52.44 312 ILE A O 1
ATOM 2459 N N . SER A 1 313 ? -0.990 19.152 12.261 1.00 45.06 313 SER A N 1
ATOM 2460 C CA . SER A 1 313 ? 0.402 19.477 11.911 1.00 45.06 313 SER A CA 1
ATOM 2461 C C . SER A 1 313 ? 1.371 19.587 13.101 1.00 45.06 313 SER A C 1
ATOM 2463 O O . SER A 1 313 ? 2.451 20.148 12.945 1.00 45.06 313 SER A O 1
ATOM 2465 N N . ASP A 1 314 ? 1.002 19.096 14.286 1.00 44.44 314 ASP A N 1
ATOM 2466 C CA . ASP A 1 314 ? 1.663 19.446 15.546 1.00 44.44 314 ASP A CA 1
ATOM 2467 C C . ASP A 1 314 ? 2.285 18.217 16.229 1.00 44.44 314 ASP A C 1
ATOM 2469 O O . ASP A 1 314 ? 1.737 17.633 17.162 1.00 44.44 314 ASP A O 1
ATOM 2473 N N . GLY A 1 315 ? 3.429 17.774 15.696 1.00 47.03 315 GLY A N 1
ATOM 2474 C CA . GLY A 1 315 ? 4.499 17.104 16.454 1.00 47.03 315 GLY A CA 1
ATOM 2475 C C . GLY A 1 315 ? 4.168 15.863 17.300 1.00 47.03 315 GLY A C 1
ATOM 2476 O O . GLY A 1 315 ? 4.964 15.500 18.161 1.00 47.03 315 GLY A O 1
ATOM 2477 N N . GLY A 1 316 ? 3.027 15.200 17.106 1.00 50.03 316 GLY A N 1
ATOM 2478 C CA . GLY A 1 316 ? 2.719 13.907 17.728 1.00 50.03 316 GLY A CA 1
ATOM 2479 C C . GLY A 1 316 ? 2.345 13.924 19.219 1.00 50.03 316 GLY A C 1
ATOM 2480 O O . GLY A 1 316 ? 2.096 12.849 19.769 1.00 50.03 316 GLY A O 1
ATOM 2481 N N . ARG A 1 317 ? 2.231 15.090 19.876 1.00 50.06 317 ARG A N 1
ATOM 2482 C CA . ARG A 1 317 ? 1.716 15.213 21.259 1.00 50.06 317 ARG A CA 1
ATOM 2483 C C . ARG A 1 317 ? 0.253 15.659 21.257 1.00 50.06 317 ARG A C 1
ATOM 2485 O O . ARG A 1 317 ? -0.074 16.790 21.598 1.00 50.06 317 ARG A O 1
ATOM 2492 N N . LEU A 1 318 ? -0.641 14.749 20.876 1.00 58.22 318 LEU A N 1
ATOM 2493 C CA . LEU A 1 318 ? -2.075 14.923 21.110 1.00 58.22 318 LEU A CA 1
ATOM 2494 C C . LEU A 1 318 ? -2.337 14.676 22.598 1.00 58.22 318 LEU A C 1
ATOM 2496 O O . LEU A 1 318 ? -2.145 13.554 23.042 1.00 58.22 318 LEU A O 1
ATOM 2500 N N . SER A 1 319 ? -2.763 15.675 23.368 1.00 63.44 319 SER A N 1
ATOM 2501 C CA . SER A 1 319 ? -3.422 15.448 24.662 1.00 63.44 319 SER A CA 1
ATOM 2502 C C . SER A 1 319 ? -4.529 16.478 24.856 1.00 63.44 319 SER A C 1
ATOM 2504 O O . SER A 1 319 ? -4.242 17.669 24.989 1.00 63.44 319 SER A O 1
ATOM 2506 N N . SER A 1 320 ? -5.784 16.039 24.874 1.00 78.12 320 SER A N 1
ATOM 2507 C CA . SER A 1 320 ? -6.957 16.889 25.096 1.00 78.12 320 SER A CA 1
ATOM 2508 C C . SER A 1 320 ? -7.715 16.438 26.339 1.00 78.12 320 SER A C 1
ATOM 2510 O O . SER A 1 320 ? -7.927 15.247 26.560 1.00 78.12 320 SER A O 1
ATOM 2512 N N . LYS A 1 321 ? -8.124 17.404 27.170 1.00 84.62 321 LYS A N 1
ATOM 2513 C CA . LYS A 1 321 ? -9.097 17.166 28.242 1.00 84.62 321 LYS A CA 1
ATOM 2514 C C . LYS A 1 321 ? -10.490 17.162 27.625 1.00 84.62 321 LYS A C 1
ATOM 2516 O O . LYS A 1 321 ? -10.894 18.179 27.070 1.00 84.62 321 LYS A O 1
ATOM 2521 N N . GLN A 1 322 ? -11.203 16.054 27.763 1.00 88.69 322 GLN A N 1
ATOM 2522 C CA . GLN A 1 322 ? -12.527 15.846 27.177 1.00 88.69 322 GLN A CA 1
ATOM 2523 C C . GLN A 1 322 ? -13.445 15.067 28.112 1.00 88.69 322 GLN A C 1
ATOM 2525 O O . GLN A 1 322 ? -12.981 14.441 29.070 1.00 88.69 322 GLN A O 1
ATOM 2530 N N . VAL A 1 323 ? -14.751 15.151 27.863 1.00 91.31 323 VAL A N 1
ATOM 2531 C CA . VAL A 1 323 ? -15.737 14.293 28.532 1.00 91.31 323 VAL A CA 1
ATOM 2532 C C . VAL A 1 323 ? -15.915 13.052 27.673 1.00 91.31 323 VAL A C 1
ATOM 2534 O O . VAL A 1 323 ? -16.173 13.155 26.482 1.00 91.31 323 VAL A O 1
ATOM 2537 N N . ALA A 1 324 ? -15.760 11.880 28.276 1.00 94.81 324 ALA A N 1
ATOM 2538 C CA . ALA A 1 324 ? -15.936 10.613 27.586 1.00 94.81 324 ALA A CA 1
ATOM 2539 C C . ALA A 1 324 ? -16.585 9.588 28.518 1.00 94.81 324 ALA A C 1
ATOM 2541 O O . ALA A 1 324 ? -16.543 9.713 29.747 1.00 94.81 324 ALA A O 1
ATOM 2542 N N . THR A 1 325 ? -17.189 8.572 27.914 1.00 97.25 325 THR A N 1
ATOM 2543 C CA . THR A 1 325 ? -17.758 7.420 28.608 1.00 97.25 325 THR A CA 1
ATOM 2544 C C . THR A 1 325 ? -16.829 6.231 28.441 1.00 97.25 325 THR A C 1
ATOM 2546 O O . THR A 1 325 ? -16.477 5.867 27.322 1.00 97.25 325 THR A O 1
ATOM 2549 N N . VAL A 1 326 ? -16.416 5.643 29.558 1.00 97.38 326 VAL A N 1
ATOM 2550 C CA . VAL A 1 326 ? -15.520 4.489 29.607 1.00 97.38 326 VAL A CA 1
ATOM 2551 C C . VAL A 1 326 ? -16.335 3.264 29.998 1.00 97.38 326 VAL A C 1
ATOM 2553 O O . VAL A 1 326 ? -17.086 3.310 30.974 1.00 97.38 326 VAL A O 1
ATOM 2556 N N . LEU A 1 327 ? -16.173 2.192 29.229 1.00 98.06 327 LEU A N 1
ATOM 2557 C CA . LEU A 1 327 ? -16.751 0.876 29.465 1.00 98.06 327 LEU A CA 1
ATOM 2558 C C . LEU A 1 327 ? -15.618 -0.100 29.776 1.00 98.06 327 LEU A C 1
ATOM 2560 O O . LEU A 1 327 ? -14.649 -0.186 29.020 1.00 98.06 327 LEU A O 1
ATOM 2564 N N . PHE A 1 328 ? -15.760 -0.836 30.871 1.00 97.56 328 PHE A N 1
ATOM 2565 C CA . PHE A 1 328 ? -14.959 -2.017 31.173 1.00 97.56 328 PHE A CA 1
ATOM 2566 C C . PHE A 1 328 ? -15.858 -3.244 31.143 1.00 97.56 328 PHE A C 1
ATOM 2568 O O . PHE A 1 328 ? -16.942 -3.204 31.721 1.00 97.56 328 PHE A O 1
ATOM 2575 N N . SER A 1 329 ? -15.405 -4.321 30.509 1.00 96.19 329 SER A N 1
ATOM 2576 C CA . SER A 1 329 ? -16.024 -5.644 30.620 1.00 96.19 329 SER A CA 1
ATOM 2577 C C . SER A 1 329 ? -14.974 -6.679 30.991 1.00 96.19 329 SER A C 1
ATOM 2579 O O . SER A 1 329 ? -13.917 -6.660 30.374 1.00 96.19 329 SER A O 1
ATOM 2581 N N . ASP A 1 330 ? -15.272 -7.594 31.904 1.00 95.12 330 ASP A N 1
ATOM 2582 C CA . ASP A 1 330 ? -14.355 -8.641 32.388 1.00 95.12 330 ASP A CA 1
ATOM 2583 C C . ASP A 1 330 ? -15.060 -10.004 32.414 1.00 95.12 330 ASP A C 1
ATOM 2585 O O . ASP A 1 330 ? -16.265 -10.053 32.701 1.00 95.12 330 ASP A O 1
ATOM 2589 N N . ILE A 1 331 ? -14.349 -11.100 32.114 1.00 93.69 331 ILE A N 1
ATOM 2590 C CA . ILE A 1 331 ? -14.924 -12.448 32.157 1.00 93.69 331 ILE A CA 1
ATOM 2591 C C . ILE A 1 331 ? -14.814 -12.992 33.584 1.00 93.69 331 ILE A C 1
ATOM 2593 O O . ILE A 1 331 ? -13.747 -13.217 34.155 1.00 93.69 331 ILE A O 1
ATOM 2597 N N . ARG A 1 332 ? -15.962 -13.331 34.168 1.00 91.56 332 ARG A N 1
ATOM 2598 C CA . ARG A 1 332 ? -16.028 -13.841 35.537 1.00 91.56 332 ARG A CA 1
ATOM 2599 C C . ARG A 1 332 ? -15.314 -15.180 35.662 1.00 91.56 332 ARG A C 1
ATOM 2601 O O . ARG A 1 332 ? -15.752 -16.184 35.108 1.00 91.56 332 ARG A O 1
ATOM 2608 N N . GLY A 1 333 ? -14.274 -15.202 36.492 1.00 86.62 333 GLY A N 1
ATOM 2609 C CA . GLY A 1 333 ? -13.549 -16.429 36.822 1.00 86.62 333 GLY A CA 1
ATOM 2610 C C . GLY A 1 333 ? -12.669 -16.951 35.686 1.00 86.62 333 GLY A C 1
ATOM 2611 O O . GLY A 1 333 ? -12.319 -18.130 35.703 1.00 86.62 333 GLY A O 1
ATOM 2612 N N . PHE A 1 334 ? -12.291 -16.102 34.724 1.00 88.12 334 PHE A N 1
ATOM 2613 C CA . PHE A 1 334 ? -11.480 -16.502 33.574 1.00 88.12 334 PHE A CA 1
ATOM 2614 C C . PHE A 1 334 ? -10.153 -17.165 33.948 1.00 88.12 334 PHE A C 1
ATOM 2616 O O . PHE A 1 334 ? -9.769 -18.155 33.328 1.00 88.12 334 PHE A O 1
ATOM 2623 N N . THR A 1 335 ? -9.476 -16.694 34.999 1.00 85.44 335 THR A N 1
ATOM 2624 C CA . THR A 1 335 ? -8.237 -17.322 35.486 1.00 85.44 335 THR A CA 1
ATOM 2625 C C . THR A 1 335 ? -8.442 -18.813 35.769 1.00 85.44 335 THR A C 1
AT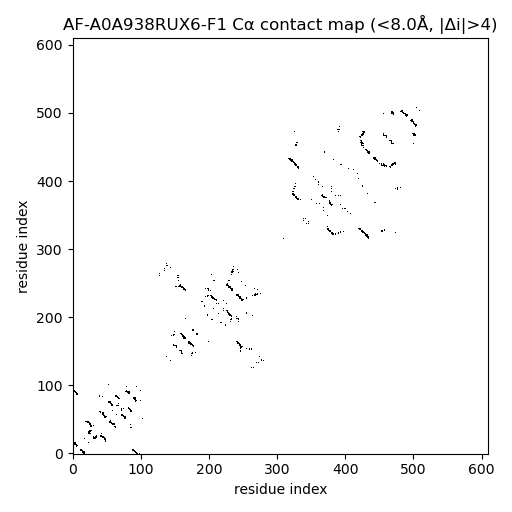OM 2627 O O . THR A 1 335 ? -7.698 -19.646 35.270 1.00 85.44 335 THR A O 1
ATOM 2630 N N . SER A 1 336 ? -9.515 -19.175 36.476 1.00 87.19 336 SER A N 1
ATOM 2631 C CA . SER A 1 336 ? -9.818 -20.576 36.795 1.00 87.19 336 SER A CA 1
ATOM 2632 C C . SER A 1 336 ? -10.265 -21.393 35.580 1.00 87.19 336 SER A C 1
ATOM 2634 O O . SER A 1 336 ? -10.135 -22.615 35.586 1.00 87.19 336 SER A O 1
ATOM 2636 N N . ILE A 1 337 ? -10.819 -20.739 34.555 1.00 85.56 337 ILE A N 1
ATOM 2637 C CA . ILE A 1 337 ? -11.201 -21.380 33.291 1.00 85.56 337 ILE A CA 1
ATOM 2638 C C . ILE A 1 337 ? -9.948 -21.683 32.460 1.00 85.56 337 ILE A C 1
ATOM 2640 O O . ILE A 1 337 ? -9.770 -22.811 32.011 1.00 85.56 337 ILE A O 1
ATOM 2644 N N . SER A 1 338 ? -9.058 -20.701 32.305 1.00 88.19 338 SER A N 1
ATOM 2645 C CA . SER A 1 338 ? -7.836 -20.813 31.498 1.00 88.19 338 SER A CA 1
ATOM 2646 C C . SER A 1 338 ? -6.812 -21.797 32.068 1.00 88.19 338 SER A C 1
ATOM 2648 O O . SER A 1 338 ? -6.128 -22.457 31.297 1.00 88.19 338 SER A O 1
ATOM 2650 N N . GLU A 1 339 ? -6.759 -21.981 33.391 1.00 90.12 339 GLU A N 1
ATOM 2651 C CA . GLU A 1 339 ? -5.936 -23.019 34.037 1.00 90.12 339 GLU A CA 1
ATOM 2652 C C . GLU A 1 339 ? -6.336 -24.458 33.659 1.00 90.12 339 GLU A C 1
ATOM 2654 O O . GLU A 1 339 ? -5.567 -25.390 33.890 1.00 90.12 339 GLU A O 1
ATOM 2659 N N . ARG A 1 340 ? -7.539 -24.659 33.105 1.00 87.31 340 ARG A N 1
ATOM 2660 C CA . ARG A 1 340 ? -8.082 -25.979 32.737 1.00 87.31 340 ARG A CA 1
ATOM 2661 C C . ARG A 1 340 ? -8.065 -26.245 31.230 1.00 87.31 340 ARG A C 1
ATOM 2663 O O . ARG A 1 340 ? -8.609 -27.258 30.801 1.00 87.31 340 ARG A O 1
ATOM 2670 N N . MET A 1 341 ? -7.500 -25.335 30.444 1.00 87.00 341 MET A N 1
ATOM 2671 C CA . MET A 1 341 ? -7.465 -25.381 28.983 1.00 87.00 341 MET A CA 1
ATOM 2672 C C . MET A 1 341 ? -6.015 -25.424 28.500 1.00 87.00 341 MET A C 1
ATOM 2674 O O . MET A 1 341 ? -5.126 -24.879 29.157 1.00 87.00 341 MET A O 1
ATOM 2678 N N . GLU A 1 342 ? -5.772 -26.016 27.332 1.00 91.19 342 GLU A N 1
ATOM 2679 C CA . GLU A 1 342 ? -4.448 -25.919 26.714 1.00 91.19 342 GLU A CA 1
ATOM 2680 C C . GLU A 1 342 ? -4.188 -24.479 26.219 1.00 91.19 342 GLU A C 1
ATOM 2682 O O . GLU A 1 342 ? -5.129 -23.790 25.802 1.00 91.19 342 GLU A O 1
ATOM 2687 N N . PRO A 1 343 ? -2.935 -23.980 26.231 1.00 90.25 343 PRO A N 1
ATOM 2688 C CA . PRO A 1 343 ? -2.624 -22.591 25.878 1.00 90.25 343 PRO A CA 1
ATOM 2689 C C . PRO A 1 343 ? -3.171 -22.151 24.512 1.00 90.25 343 PRO A C 1
ATOM 2691 O O . PRO A 1 343 ? -3.686 -21.040 24.371 1.00 90.25 343 PRO A O 1
ATOM 2694 N N . GLU A 1 344 ? -3.098 -23.020 23.504 1.00 90.62 344 GLU A N 1
ATOM 2695 C CA . GLU A 1 344 ? -3.627 -22.766 22.164 1.00 90.62 344 GLU A CA 1
ATOM 2696 C C . GLU A 1 344 ? -5.157 -22.631 22.162 1.00 90.62 344 GLU A C 1
ATOM 2698 O O . GLU A 1 344 ? -5.705 -21.787 21.446 1.00 90.62 344 GLU A O 1
ATOM 2703 N N . GLU A 1 345 ? -5.851 -23.416 22.989 1.00 88.94 345 GLU A N 1
ATOM 2704 C CA . GLU A 1 345 ? -7.307 -23.366 23.140 1.00 88.94 345 GLU A CA 1
ATOM 2705 C C . GLU A 1 345 ? -7.744 -22.095 23.868 1.00 88.94 345 GLU A C 1
ATOM 2707 O O . GLU A 1 345 ? -8.717 -21.465 23.452 1.00 88.94 345 GLU A O 1
ATOM 2712 N N . VAL A 1 346 ? -7.002 -21.668 24.900 1.00 89.88 346 VAL A N 1
ATOM 2713 C CA . VAL A 1 346 ? -7.243 -20.392 25.598 1.00 89.88 346 VAL A CA 1
ATOM 2714 C C . VAL A 1 346 ? -7.138 -19.226 24.622 1.00 89.88 346 VAL A C 1
ATOM 2716 O O . VAL A 1 346 ? -8.005 -18.354 24.608 1.00 89.88 346 VAL A O 1
ATOM 2719 N N . VAL A 1 347 ? -6.102 -19.210 23.777 1.00 90.38 347 VAL A N 1
ATOM 2720 C CA . VAL A 1 347 ? -5.903 -18.144 22.785 1.00 90.38 347 VAL A CA 1
ATOM 2721 C C . VAL A 1 347 ? -7.013 -18.153 21.733 1.00 90.38 347 VAL A C 1
ATOM 2723 O O . VAL A 1 347 ? -7.527 -17.089 21.386 1.00 90.38 347 VAL A O 1
ATOM 2726 N N . ALA A 1 348 ? -7.407 -19.324 21.227 1.00 90.12 348 ALA A N 1
ATOM 2727 C CA . ALA A 1 348 ? -8.498 -19.436 20.259 1.00 90.12 348 ALA A CA 1
ATOM 2728 C C . ALA A 1 348 ? -9.840 -18.975 20.853 1.00 90.12 348 ALA A C 1
ATOM 2730 O O . ALA A 1 348 ? -10.546 -18.180 20.231 1.00 90.12 348 ALA A O 1
ATOM 2731 N N . PHE A 1 349 ? -10.149 -19.416 22.074 1.00 90.81 349 PHE A N 1
ATOM 2732 C CA . PHE A 1 349 ? -11.336 -19.020 22.828 1.00 90.81 349 PHE A CA 1
ATOM 2733 C C . PHE A 1 349 ? -11.381 -17.510 23.069 1.00 90.81 349 PHE A C 1
ATOM 2735 O O . PHE A 1 349 ? -12.379 -16.856 22.764 1.00 90.81 349 PHE A O 1
ATOM 2742 N N . LEU A 1 350 ? -10.281 -16.952 23.583 1.00 91.44 350 LEU A N 1
ATOM 2743 C CA . LEU A 1 350 ? -10.193 -15.535 23.904 1.00 91.44 350 LEU A CA 1
ATOM 2744 C C . LEU A 1 350 ? -10.321 -14.683 22.639 1.00 91.44 350 LEU A C 1
ATOM 2746 O O . LEU A 1 350 ? -11.036 -13.688 22.651 1.00 91.44 350 LEU A O 1
ATOM 2750 N N . ASN A 1 351 ? -9.693 -15.085 21.532 1.00 91.38 351 ASN A N 1
ATOM 2751 C CA . ASN A 1 351 ? -9.807 -14.358 20.271 1.00 91.38 351 ASN A CA 1
ATOM 2752 C C . ASN A 1 351 ? -11.235 -14.378 19.698 1.00 91.38 351 ASN A C 1
ATOM 2754 O O . ASN A 1 351 ? -11.671 -13.341 19.204 1.00 91.38 351 ASN A O 1
ATOM 2758 N N . ASP A 1 352 ? -11.971 -15.496 19.778 1.00 92.50 352 ASP A N 1
ATOM 2759 C CA . ASP A 1 352 ? -13.378 -15.563 19.333 1.00 92.50 352 ASP A CA 1
ATOM 2760 C C . ASP A 1 352 ? -14.271 -14.653 20.194 1.00 92.50 352 ASP A C 1
ATOM 2762 O O . ASP A 1 352 ? -14.991 -13.798 19.671 1.00 92.50 352 ASP A O 1
ATOM 2766 N N . TYR A 1 353 ? -14.143 -14.744 21.523 1.00 93.88 353 TYR A N 1
ATOM 2767 C CA . TYR A 1 353 ? -14.858 -13.863 22.448 1.00 93.88 353 TYR A CA 1
ATOM 2768 C C . TYR A 1 353 ? -14.545 -12.380 22.183 1.00 93.88 353 TYR A C 1
ATOM 2770 O O . TYR A 1 353 ? -15.455 -11.580 21.942 1.00 93.88 353 TYR A O 1
ATOM 2778 N N . LEU A 1 354 ? -13.260 -12.007 22.168 1.00 92.88 354 LEU A N 1
ATOM 2779 C CA . LEU A 1 354 ? -12.834 -10.623 21.962 1.00 92.88 354 LEU A CA 1
ATOM 2780 C C . LEU A 1 354 ? -13.288 -10.103 20.597 1.00 92.88 354 LEU A C 1
ATOM 2782 O O . LEU A 1 354 ? -13.746 -8.967 20.515 1.00 92.88 354 LEU A O 1
ATOM 2786 N N . GLN A 1 355 ? -13.229 -10.916 19.538 1.00 93.12 355 GLN A N 1
ATOM 2787 C CA . GLN A 1 355 ? -13.684 -10.521 18.205 1.00 93.12 355 GLN A CA 1
ATOM 2788 C C . GLN A 1 355 ? -15.157 -10.085 18.207 1.00 93.12 355 GLN A C 1
ATOM 2790 O O . GLN A 1 355 ? -15.486 -9.059 17.603 1.00 93.12 355 GLN A O 1
ATOM 2795 N N . ARG A 1 356 ? -16.034 -10.818 18.903 1.00 94.75 356 ARG A N 1
ATOM 2796 C CA . ARG A 1 356 ? -17.468 -10.491 19.005 1.00 94.75 356 ARG A CA 1
ATOM 2797 C C . ARG A 1 356 ? -17.711 -9.221 19.815 1.00 94.75 356 ARG A C 1
ATOM 2799 O O . ARG A 1 356 ? -18.428 -8.331 19.359 1.00 94.75 356 ARG A O 1
ATOM 2806 N N . MET A 1 357 ? -17.058 -9.092 20.971 1.00 94.94 357 MET A N 1
ATOM 2807 C CA . MET A 1 357 ? -17.200 -7.912 21.834 1.00 94.94 357 MET A CA 1
ATOM 2808 C C . MET A 1 357 ? -16.683 -6.641 21.151 1.00 94.94 357 MET A C 1
ATOM 2810 O O . MET A 1 357 ? -17.336 -5.598 21.171 1.00 94.94 357 MET A O 1
ATOM 2814 N N . VAL A 1 358 ? -15.528 -6.733 20.488 1.00 91.88 358 VAL A N 1
ATOM 2815 C CA . VAL A 1 358 ? -14.906 -5.627 19.750 1.00 91.88 358 VAL A CA 1
ATOM 2816 C C . VAL A 1 358 ? -15.802 -5.162 18.600 1.00 91.88 358 VAL A C 1
ATOM 2818 O O . VAL A 1 358 ? -15.954 -3.954 18.410 1.00 91.88 358 VAL A O 1
ATOM 2821 N N . ALA A 1 359 ? -16.435 -6.084 17.864 1.00 92.94 359 ALA A N 1
ATOM 2822 C CA . ALA A 1 359 ? -17.362 -5.732 16.787 1.00 92.94 359 ALA A CA 1
ATOM 2823 C C . ALA A 1 359 ? -18.522 -4.853 17.290 1.00 92.94 359 ALA A C 1
ATOM 2825 O O . ALA A 1 359 ? -18.835 -3.837 16.673 1.00 92.94 359 ALA A O 1
ATOM 2826 N N . ILE A 1 360 ? -19.086 -5.169 18.459 1.00 95.94 360 ILE A N 1
ATOM 2827 C CA . ILE A 1 360 ? -20.178 -4.394 19.070 1.00 95.94 360 ILE A CA 1
ATOM 2828 C C . ILE A 1 360 ? -19.722 -2.986 19.462 1.00 95.94 360 ILE A C 1
ATOM 2830 O O . ILE A 1 360 ? -20.430 -2.014 19.192 1.00 95.94 360 ILE A O 1
ATOM 2834 N N . VAL A 1 361 ? -18.534 -2.857 20.069 1.00 94.31 361 VAL A N 1
ATOM 2835 C CA . VAL A 1 361 ? -17.960 -1.541 20.403 1.00 94.31 361 VAL A CA 1
ATOM 2836 C C . VAL A 1 361 ? -17.843 -0.681 19.147 1.00 94.31 361 VAL A C 1
ATOM 2838 O O . VAL A 1 361 ? -18.228 0.490 19.167 1.00 94.31 361 VAL A O 1
ATOM 2841 N N . PHE A 1 362 ? -17.346 -1.259 18.051 1.00 90.31 362 PHE A N 1
ATOM 2842 C CA . PHE A 1 362 ? -17.208 -0.556 16.779 1.00 90.31 362 PHE A CA 1
ATOM 2843 C C . PHE A 1 362 ? -18.552 -0.178 16.153 1.00 90.31 362 PHE A C 1
ATOM 2845 O O . PHE A 1 362 ? -18.684 0.950 15.675 1.00 90.31 362 PHE A O 1
ATOM 2852 N N . ASP A 1 363 ? -19.547 -1.065 16.186 1.00 91.31 363 ASP A N 1
ATOM 2853 C CA . ASP A 1 363 ? -20.885 -0.802 15.643 1.00 91.31 363 ASP A CA 1
ATOM 2854 C C . ASP A 1 363 ? -21.582 0.366 16.354 1.00 91.31 363 ASP A C 1
ATOM 2856 O O . ASP A 1 363 ? -22.246 1.182 15.715 1.00 91.31 363 ASP A O 1
ATOM 2860 N N . GLU A 1 364 ? -21.399 0.496 17.672 1.00 93.69 364 GLU A N 1
ATOM 2861 C CA . GLU A 1 364 ? -21.892 1.648 18.441 1.00 93.69 364 GLU A CA 1
ATOM 2862 C C . GLU A 1 364 ? -20.961 2.875 18.330 1.00 93.69 364 GLU A C 1
ATOM 2864 O O . GLU A 1 364 ? -21.206 3.925 18.929 1.00 93.69 364 GLU A O 1
ATOM 2869 N N . GLY A 1 365 ? -19.893 2.793 17.532 1.00 87.56 365 GLY A N 1
ATOM 2870 C CA . GLY A 1 365 ? -18.948 3.877 17.270 1.00 87.56 365 GLY A CA 1
ATOM 2871 C C . GLY A 1 365 ? -18.101 4.268 18.482 1.00 87.56 365 GLY A C 1
ATOM 2872 O O . GLY A 1 365 ? -17.794 5.456 18.639 1.00 87.56 365 GLY A O 1
ATOM 2873 N N . GLY A 1 366 ? -17.796 3.299 19.343 1.00 90.12 366 GLY A N 1
ATOM 2874 C CA . GLY A 1 366 ? -16.761 3.375 20.367 1.00 90.12 366 GLY A CA 1
ATOM 2875 C C . GLY A 1 366 ? -15.405 2.907 19.838 1.00 90.12 366 GLY A C 1
ATOM 2876 O O . GLY A 1 366 ? -15.276 2.423 18.712 1.00 90.12 366 GLY A O 1
ATOM 2877 N N . ILE A 1 367 ? -14.375 3.064 20.664 1.00 88.62 367 ILE A N 1
ATOM 2878 C CA . ILE A 1 367 ? -13.009 2.629 20.368 1.00 88.62 367 ILE A CA 1
ATOM 2879 C C . ILE A 1 367 ? -12.527 1.730 21.496 1.00 88.62 367 ILE A C 1
ATOM 2881 O O . ILE A 1 367 ? -12.628 2.096 22.664 1.00 88.62 367 ILE A O 1
ATOM 2885 N N . VAL A 1 368 ? -11.973 0.572 21.145 1.00 91.00 368 VAL A N 1
ATOM 2886 C CA . VAL A 1 368 ? -11.266 -0.284 22.102 1.00 91.00 368 VAL A CA 1
ATOM 2887 C C . VAL A 1 368 ? -9.888 0.320 22.356 1.00 91.00 368 VAL A C 1
ATOM 2889 O O . VAL A 1 368 ? -9.106 0.488 21.423 1.00 91.00 368 VAL A O 1
ATOM 2892 N N . ASP A 1 369 ? -9.625 0.687 23.608 1.00 87.75 369 ASP A N 1
ATOM 2893 C CA . ASP A 1 369 ? -8.369 1.306 24.040 1.00 87.75 369 ASP A CA 1
ATOM 2894 C C . ASP A 1 369 ? -7.285 0.240 24.216 1.00 87.75 369 ASP A C 1
ATOM 2896 O O . ASP A 1 369 ? -6.213 0.324 23.618 1.00 87.75 369 ASP A O 1
ATOM 2900 N N . LYS A 1 370 ? -7.587 -0.799 25.005 1.00 88.31 370 LYS A N 1
ATOM 2901 C CA . LYS A 1 370 ? -6.723 -1.968 25.191 1.00 88.31 370 LYS A CA 1
ATOM 2902 C C . LYS A 1 370 ? -7.486 -3.169 25.740 1.00 88.31 370 LYS A C 1
ATOM 2904 O O . LYS A 1 370 ? -8.587 -3.038 26.275 1.00 88.31 370 LYS A O 1
ATOM 2909 N N . PHE A 1 371 ? -6.834 -4.3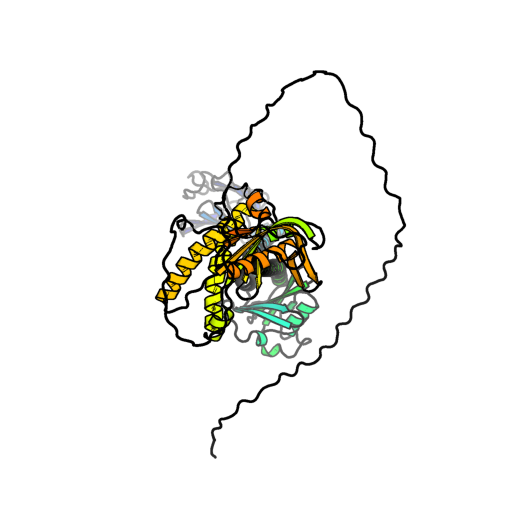21 25.645 1.00 87.06 371 PHE A N 1
ATOM 2910 C CA . PHE A 1 371 ? -7.195 -5.533 26.370 1.00 87.06 371 PHE A CA 1
ATOM 2911 C C . PHE A 1 371 ? -6.335 -5.636 27.632 1.00 87.06 371 PHE A C 1
ATOM 2913 O O . PHE A 1 371 ? -5.131 -5.367 27.584 1.00 87.06 371 PHE A O 1
ATOM 2920 N N . ILE A 1 372 ? -6.943 -6.008 28.755 1.00 84.69 372 ILE A N 1
ATOM 2921 C CA . ILE A 1 372 ? -6.257 -6.226 30.033 1.00 84.69 372 ILE A CA 1
ATOM 2922 C C . ILE A 1 372 ? -6.537 -7.670 30.449 1.00 84.69 372 ILE A C 1
ATOM 2924 O O . ILE A 1 372 ? -7.480 -7.936 31.182 1.00 84.69 372 ILE A O 1
ATOM 2928 N N . GLY A 1 373 ? -5.748 -8.612 29.925 1.00 83.25 373 GLY A N 1
ATOM 2929 C CA . GLY A 1 373 ? -6.075 -10.035 30.040 1.00 83.25 373 GLY A CA 1
ATOM 2930 C C . GLY A 1 373 ? -7.342 -10.356 29.246 1.00 83.25 373 GLY A C 1
ATOM 2931 O O . GLY A 1 373 ? -7.369 -10.156 28.033 1.00 83.25 373 GLY A O 1
ATOM 2932 N N . ASP A 1 374 ? -8.376 -10.820 29.937 1.00 84.75 374 ASP A N 1
ATOM 2933 C CA . ASP A 1 374 ? -9.725 -11.069 29.423 1.00 84.75 374 ASP A CA 1
ATOM 2934 C C . ASP A 1 374 ? -10.652 -9.846 29.468 1.00 84.75 374 ASP A C 1
ATOM 2936 O O . ASP A 1 374 ? -11.739 -9.868 28.879 1.00 84.75 374 ASP A O 1
ATOM 2940 N N . ALA A 1 375 ? -10.209 -8.753 30.096 1.00 88.25 375 ALA A N 1
ATOM 2941 C CA . ALA A 1 375 ? -10.985 -7.532 30.157 1.00 88.25 375 ALA A CA 1
ATOM 2942 C C . ALA A 1 375 ? -10.852 -6.676 28.886 1.00 88.25 375 ALA A C 1
ATOM 2944 O O . ALA A 1 375 ? -9.762 -6.483 28.335 1.00 88.25 375 ALA A O 1
ATOM 2945 N N . VAL A 1 376 ? -11.965 -6.082 28.456 1.00 93.75 376 VAL A N 1
ATOM 2946 C CA . VAL A 1 376 ? -12.037 -5.101 27.366 1.00 93.75 376 VAL A CA 1
ATOM 2947 C C . VAL A 1 376 ? -12.241 -3.717 27.964 1.00 93.75 376 VAL A C 1
ATOM 2949 O O . VAL A 1 376 ? -13.202 -3.484 28.696 1.00 93.75 376 VAL A O 1
ATOM 2952 N N . MET A 1 377 ? -11.359 -2.783 27.608 1.00 94.88 377 MET A N 1
ATOM 2953 C CA . MET A 1 377 ? -11.529 -1.363 27.899 1.00 94.88 377 MET A CA 1
ATOM 2954 C C . MET A 1 377 ? -11.918 -0.627 26.618 1.00 94.88 377 MET A C 1
ATOM 2956 O O . MET A 1 377 ? -11.148 -0.582 25.655 1.00 94.88 377 MET A O 1
ATOM 2960 N N . ALA A 1 378 ? -13.097 -0.013 26.618 1.00 95.19 378 ALA A N 1
ATOM 2961 C CA . ALA A 1 378 ? -13.614 0.765 25.501 1.00 95.19 378 ALA A CA 1
ATOM 2962 C C . ALA A 1 378 ? -13.963 2.197 25.917 1.00 95.19 378 ALA A C 1
ATOM 2964 O O . ALA A 1 378 ? -14.322 2.472 27.063 1.00 95.19 378 ALA A O 1
ATOM 2965 N N . VAL A 1 379 ? -13.866 3.121 24.965 1.00 94.12 379 VAL A N 1
ATOM 2966 C CA . VAL A 1 379 ? -14.120 4.546 25.172 1.00 94.12 379 VAL A CA 1
ATOM 2967 C C . VAL A 1 379 ? -15.063 5.072 24.099 1.00 94.12 379 VAL A C 1
ATOM 2969 O O . VAL A 1 379 ? -14.885 4.832 22.905 1.00 94.12 379 VAL A O 1
ATOM 2972 N N . PHE A 1 380 ? -16.048 5.846 24.539 1.00 94.44 380 PHE A N 1
ATOM 2973 C CA . PHE A 1 380 ? -16.998 6.576 23.713 1.00 94.44 380 PHE A CA 1
ATOM 2974 C C . PHE A 1 380 ? -16.811 8.066 23.988 1.00 94.44 380 PHE A C 1
ATOM 2976 O O . PHE A 1 380 ? -16.783 8.489 25.143 1.00 94.44 380 PHE A O 1
ATOM 2983 N N . GLY A 1 381 ? -16.640 8.861 22.936 1.00 87.88 381 GLY A N 1
ATOM 2984 C CA . GLY A 1 381 ? -16.382 10.297 23.053 1.00 87.88 381 GLY A CA 1
ATOM 2985 C C . GLY A 1 381 ? -14.916 10.713 22.980 1.00 87.88 381 GLY A C 1
ATOM 2986 O O . GLY A 1 381 ? -14.607 11.892 23.112 1.00 87.88 381 GLY A O 1
ATOM 2987 N N . ALA A 1 382 ? -13.995 9.778 22.726 1.00 84.00 382 ALA A N 1
ATOM 2988 C CA . ALA A 1 382 ? -12.600 10.074 22.399 1.00 84.00 382 ALA A CA 1
ATOM 2989 C C . ALA A 1 382 ? -12.140 9.258 21.182 1.00 84.00 382 ALA A C 1
ATOM 2991 O O . ALA A 1 382 ? -12.455 8.073 21.125 1.00 84.00 382 ALA A O 1
ATOM 2992 N N . PRO A 1 383 ? -11.430 9.850 20.193 1.00 71.06 383 PRO A N 1
ATOM 2993 C CA . PRO A 1 383 ? -11.008 11.255 20.073 1.00 71.06 383 PRO A CA 1
ATOM 2994 C C . PRO A 1 383 ? -12.126 12.226 19.654 1.00 71.06 383 PRO A C 1
ATOM 2996 O O . PRO A 1 383 ? -11.894 13.433 19.605 1.00 71.06 383 PRO A O 1
ATOM 2999 N N . ILE A 1 384 ? -13.305 11.721 19.284 1.00 79.56 384 ILE A N 1
ATOM 3000 C CA . ILE A 1 384 ? -14.427 12.524 18.784 1.00 79.56 384 ILE A CA 1
ATOM 3001 C C . ILE A 1 384 ? -15.583 12.407 19.775 1.00 79.56 384 ILE A C 1
ATOM 3003 O O . ILE A 1 384 ? -16.140 11.323 19.925 1.00 79.56 384 ILE A O 1
ATOM 3007 N N . GLU A 1 385 ? -15.935 13.526 20.405 1.00 82.88 385 GLU A N 1
ATOM 3008 C CA . GLU A 1 385 ? -17.104 13.651 21.282 1.00 82.88 385 GLU A CA 1
ATOM 3009 C C . GLU A 1 385 ? -18.399 13.660 20.453 1.00 82.88 385 GLU A C 1
ATOM 3011 O O . GLU A 1 385 ? -18.479 14.333 19.416 1.00 82.88 385 GLU A O 1
ATOM 3016 N N . ARG A 1 386 ? -19.424 12.933 20.909 1.00 88.12 386 ARG A N 1
ATOM 3017 C CA . ARG A 1 386 ? -20.795 13.014 20.389 1.00 88.12 386 ARG A CA 1
ATOM 3018 C C . ARG A 1 386 ? -21.793 13.174 21.543 1.00 88.12 386 ARG A C 1
ATOM 3020 O O . ARG A 1 386 ? -21.586 12.618 22.616 1.00 88.12 386 ARG A O 1
ATOM 3027 N N . PRO A 1 387 ? -22.923 13.874 21.341 1.00 88.44 387 PRO A N 1
ATOM 3028 C CA . PRO A 1 387 ? -23.900 14.081 22.414 1.00 88.44 387 PRO A CA 1
ATOM 3029 C C . PRO A 1 387 ? -24.477 12.789 23.015 1.00 88.44 387 PRO A C 1
ATOM 3031 O O . PRO A 1 387 ? -24.925 12.798 24.154 1.00 88.44 387 PRO A O 1
ATOM 3034 N N . ASP A 1 388 ? -24.471 11.686 22.263 1.00 93.44 388 ASP A N 1
ATOM 3035 C CA . ASP A 1 388 ? -25.062 10.401 22.641 1.00 93.44 388 ASP A CA 1
ATOM 3036 C C . ASP A 1 388 ? -24.029 9.346 23.089 1.00 93.44 388 ASP A C 1
ATOM 3038 O O . ASP A 1 388 ? -24.364 8.164 23.171 1.00 93.44 388 ASP A O 1
ATOM 3042 N N . ASP A 1 389 ? -22.785 9.744 23.395 1.00 94.69 389 ASP A N 1
ATOM 3043 C CA . ASP A 1 389 ? -21.692 8.834 23.784 1.00 94.69 389 ASP A CA 1
ATOM 3044 C C . ASP A 1 389 ? -22.069 7.892 24.936 1.00 94.69 389 ASP A C 1
ATOM 3046 O O . ASP A 1 389 ? -21.810 6.691 24.866 1.00 94.69 389 ASP A O 1
ATOM 3050 N N . ALA A 1 390 ? -22.709 8.420 25.984 1.00 96.44 390 ALA A N 1
ATOM 3051 C CA . ALA A 1 390 ? -23.137 7.619 27.129 1.00 96.44 390 ALA A CA 1
ATOM 3052 C C . ALA A 1 390 ? -24.221 6.602 26.743 1.00 96.44 390 ALA A C 1
ATOM 3054 O O . ALA A 1 390 ? -24.153 5.441 27.139 1.00 96.44 390 ALA A O 1
ATOM 3055 N N . ALA A 1 391 ? -25.190 7.007 25.919 1.00 96.25 391 ALA A N 1
ATOM 3056 C CA . ALA A 1 391 ? -26.246 6.115 25.450 1.00 96.25 391 ALA A CA 1
ATOM 3057 C C . ALA A 1 391 ? -25.691 5.008 24.535 1.00 96.25 391 ALA A C 1
ATOM 3059 O O . ALA A 1 391 ? -26.114 3.859 24.643 1.00 96.25 391 ALA A O 1
ATOM 3060 N N . ARG A 1 392 ? -24.716 5.334 23.674 1.00 96.38 392 ARG A N 1
ATOM 3061 C CA . ARG A 1 392 ? -23.990 4.368 22.829 1.00 96.38 392 ARG A CA 1
ATOM 3062 C C . ARG A 1 392 ? -23.214 3.354 23.661 1.00 96.38 392 ARG A C 1
ATOM 3064 O O . ARG A 1 392 ? -23.319 2.161 23.398 1.00 96.38 392 ARG A O 1
ATOM 3071 N N . ALA A 1 393 ? -22.517 3.801 24.705 1.00 97.50 393 ALA A N 1
ATOM 3072 C CA . ALA A 1 393 ? -21.805 2.908 25.617 1.00 97.50 393 ALA A CA 1
ATOM 3073 C C . ALA A 1 393 ? -22.751 1.929 26.332 1.00 97.50 393 ALA A C 1
ATOM 3075 O O . ALA A 1 393 ? -22.469 0.736 26.402 1.00 97.50 393 ALA A O 1
ATOM 3076 N N . VAL A 1 394 ? -23.896 2.415 26.822 1.00 97.19 394 VAL A N 1
ATOM 3077 C CA . VAL A 1 394 ? -24.895 1.568 27.493 1.00 97.19 394 VAL A CA 1
ATOM 3078 C C . VAL A 1 394 ? -25.514 0.558 26.527 1.00 97.19 394 VAL A C 1
ATOM 3080 O O . VAL A 1 394 ? -25.620 -0.619 26.864 1.00 97.19 394 VAL A O 1
ATOM 3083 N N . ARG A 1 395 ? -25.860 0.978 25.301 1.00 96.44 395 ARG A N 1
ATOM 3084 C CA . ARG A 1 395 ? -26.321 0.052 24.253 1.00 96.44 395 ARG A CA 1
ATOM 3085 C C . ARG A 1 395 ? -25.272 -0.989 23.890 1.00 96.44 395 ARG A C 1
ATOM 3087 O O . ARG A 1 395 ? -25.634 -2.149 23.727 1.00 96.44 395 ARG A O 1
ATOM 3094 N N . ALA A 1 396 ? -24.000 -0.602 23.808 1.00 97.56 396 ALA A N 1
ATOM 3095 C CA . ALA A 1 396 ? -22.911 -1.545 23.587 1.00 97.56 396 ALA A CA 1
ATOM 3096 C C . ALA A 1 396 ? -22.861 -2.589 24.710 1.00 97.56 396 ALA A C 1
ATOM 3098 O O . ALA A 1 396 ? -22.818 -3.777 24.416 1.00 97.56 396 ALA A O 1
ATOM 3099 N N . GLY A 1 397 ? -22.957 -2.164 25.975 1.00 97.19 397 GLY A N 1
ATOM 3100 C CA . GLY A 1 397 ? -23.011 -3.071 27.124 1.00 97.19 397 GLY A CA 1
ATOM 3101 C C . GLY A 1 397 ? -24.180 -4.062 27.061 1.00 97.19 397 GLY A C 1
ATOM 3102 O O . GLY A 1 397 ? -23.976 -5.255 27.253 1.00 97.19 397 GLY A O 1
ATOM 3103 N N . MET A 1 398 ? -25.389 -3.604 26.720 1.00 96.25 398 MET A N 1
ATOM 3104 C CA . MET A 1 398 ? -26.550 -4.496 26.558 1.00 96.25 398 MET A CA 1
ATOM 3105 C C . MET A 1 398 ? -26.362 -5.485 25.398 1.00 96.25 398 MET A C 1
ATOM 3107 O O . MET A 1 398 ? -26.570 -6.683 25.569 1.00 96.25 398 MET A O 1
ATOM 3111 N N . ARG A 1 399 ? -25.890 -5.011 24.238 1.00 97.12 399 ARG A N 1
ATOM 3112 C CA . ARG A 1 399 ? -25.601 -5.864 23.073 1.00 97.12 399 ARG A CA 1
ATOM 3113 C C . ARG A 1 399 ? -24.495 -6.885 23.355 1.00 97.12 399 ARG A C 1
ATOM 3115 O O . ARG A 1 399 ? -24.545 -7.982 22.810 1.00 97.12 399 ARG A O 1
ATOM 3122 N N . MET A 1 400 ? -23.506 -6.545 24.186 1.00 97.12 400 MET A N 1
ATOM 3123 C CA . MET A 1 400 ? -22.467 -7.486 24.626 1.00 97.12 400 MET A CA 1
ATOM 3124 C C . MET A 1 400 ? -23.060 -8.649 25.421 1.00 97.12 400 MET A C 1
ATOM 3126 O O . MET A 1 400 ? -22.654 -9.785 25.197 1.00 97.12 400 MET A O 1
ATOM 3130 N N . LEU A 1 401 ? -24.035 -8.391 26.301 1.00 96.19 401 LEU A N 1
ATOM 3131 C CA . LEU A 1 401 ? -24.733 -9.449 27.041 1.00 96.19 401 LEU A CA 1
ATOM 3132 C C . LEU A 1 401 ? -25.550 -10.347 26.100 1.00 96.19 401 LEU A C 1
ATOM 3134 O O . LEU A 1 401 ? -25.441 -11.567 26.177 1.00 96.19 401 LEU A O 1
ATOM 3138 N N . GLU A 1 402 ? -26.290 -9.761 25.156 1.00 95.56 402 GLU A N 1
ATOM 3139 C CA . GLU A 1 402 ? -27.050 -10.524 24.151 1.00 95.56 402 GLU A CA 1
ATOM 3140 C C . GLU A 1 402 ? -26.143 -11.388 23.257 1.00 95.56 402 GLU A C 1
ATOM 3142 O O . GLU A 1 402 ? -26.479 -12.520 22.906 1.00 95.56 402 GLU A O 1
ATOM 3147 N N . GLU A 1 403 ? -24.983 -10.865 22.855 1.00 96.31 403 GLU A N 1
ATOM 3148 C CA . GLU A 1 403 ? -24.026 -11.614 22.039 1.00 96.31 403 GLU A CA 1
ATOM 3149 C C . GLU A 1 403 ? -23.296 -12.687 22.850 1.00 96.31 403 GLU A C 1
ATOM 3151 O O . GLU A 1 403 ? -22.971 -13.747 22.312 1.00 96.31 403 GLU A O 1
ATOM 3156 N N . LEU A 1 404 ? -23.090 -12.456 24.148 1.00 95.62 404 LEU A N 1
ATOM 3157 C CA . LEU A 1 404 ? -22.554 -13.464 25.052 1.00 95.62 404 LEU A CA 1
ATOM 3158 C C . LEU A 1 404 ? -23.493 -14.669 25.171 1.00 95.62 404 LEU A C 1
ATOM 3160 O O . LEU A 1 404 ? -23.015 -15.802 25.186 1.00 95.62 404 LEU A O 1
ATOM 3164 N N . ASP A 1 405 ? -24.809 -14.456 25.199 1.00 94.62 405 ASP A N 1
ATOM 3165 C CA . ASP A 1 405 ? -25.776 -15.559 25.226 1.00 94.62 405 ASP A CA 1
ATOM 3166 C C . ASP A 1 405 ? -25.644 -16.444 23.975 1.00 94.62 405 ASP A C 1
ATOM 3168 O O . ASP A 1 405 ? -25.626 -17.675 24.072 1.00 94.62 405 ASP A O 1
ATOM 3172 N N . LYS A 1 406 ? -25.459 -15.832 22.796 1.00 95.25 406 LYS A N 1
ATOM 3173 C CA . LYS A 1 406 ? -25.206 -16.569 21.545 1.00 95.25 406 LYS A CA 1
ATOM 3174 C C . LYS A 1 406 ? -23.869 -17.297 21.577 1.00 95.25 406 LYS A C 1
ATOM 3176 O O . LYS A 1 406 ? -23.812 -18.474 21.225 1.00 95.25 406 LYS A O 1
ATOM 3181 N N . PHE A 1 407 ? -22.811 -16.623 22.027 1.00 94.56 407 PHE A N 1
ATOM 3182 C CA . PHE A 1 407 ? -21.488 -17.224 22.184 1.00 94.56 407 PHE A CA 1
ATOM 3183 C C . PHE A 1 407 ? -21.551 -18.455 23.097 1.00 94.56 407 PHE A C 1
ATOM 3185 O O . PHE A 1 407 ? -21.077 -19.526 22.729 1.00 94.56 407 PHE A O 1
ATOM 3192 N N . ASN A 1 408 ? -22.217 -18.344 24.244 1.00 94.31 408 ASN A N 1
ATOM 3193 C CA . ASN A 1 408 ? -22.407 -19.449 25.175 1.00 94.31 408 ASN A CA 1
ATOM 3194 C C . ASN A 1 408 ? -23.222 -20.602 24.572 1.00 94.31 408 ASN A C 1
ATOM 3196 O O . ASN A 1 408 ? -22.885 -21.762 24.803 1.00 94.31 408 ASN A O 1
ATOM 3200 N N . ALA A 1 409 ? -24.261 -20.314 23.782 1.00 93.50 409 ALA A N 1
ATOM 3201 C CA . ALA A 1 409 ? -25.030 -21.344 23.085 1.00 93.50 409 ALA A CA 1
ATOM 3202 C C . ALA A 1 409 ? -24.180 -22.089 22.038 1.00 93.50 409 ALA A C 1
ATOM 3204 O O . ALA A 1 409 ? -24.241 -23.316 21.930 1.00 93.50 409 ALA A O 1
ATOM 3205 N N . GLU A 1 410 ? -23.345 -21.368 21.287 1.00 92.75 410 GLU A N 1
ATOM 3206 C CA . GLU A 1 410 ? -22.396 -21.965 20.344 1.00 92.75 410 GLU A CA 1
ATOM 3207 C C . GLU A 1 410 ? -21.333 -22.812 21.053 1.00 92.75 410 GLU A C 1
ATOM 3209 O O . GLU A 1 410 ? -21.016 -23.910 20.587 1.00 92.75 410 GLU A O 1
ATOM 3214 N N . GLN A 1 411 ? -20.826 -22.340 22.193 1.00 89.94 411 GLN A N 1
ATOM 3215 C CA . GLN A 1 411 ? -19.862 -23.078 23.002 1.00 89.94 411 GLN A CA 1
ATOM 3216 C C . GLN A 1 411 ? -20.475 -24.345 23.593 1.00 89.94 411 GLN A C 1
ATOM 3218 O O . GLN A 1 411 ? -19.859 -25.405 23.491 1.00 89.94 411 GLN A O 1
ATOM 3223 N N . ALA A 1 412 ? -21.708 -24.293 24.102 1.00 88.44 412 ALA A N 1
ATOM 3224 C CA . ALA A 1 412 ? -22.414 -25.470 24.606 1.00 88.44 412 ALA A CA 1
ATOM 3225 C C . ALA A 1 412 ? -22.543 -26.572 23.536 1.00 88.44 412 ALA A C 1
ATOM 3227 O O . ALA A 1 412 ? -22.280 -27.741 23.816 1.00 88.44 412 ALA A O 1
ATOM 3228 N N . ASN A 1 413 ? -22.838 -26.202 22.283 1.00 88.25 413 ASN A N 1
ATOM 3229 C CA . ASN A 1 413 ? -22.929 -27.149 21.162 1.00 88.25 413 ASN A CA 1
ATOM 3230 C C . ASN A 1 413 ? -21.596 -27.835 20.817 1.00 88.25 413 ASN A C 1
ATOM 3232 O O . ASN A 1 413 ? -21.588 -28.885 20.174 1.00 88.25 413 ASN A O 1
ATOM 3236 N N . ARG A 1 414 ? -20.468 -27.245 21.219 1.00 86.06 414 ARG A N 1
ATOM 3237 C CA . ARG A 1 414 ? -19.113 -27.766 20.987 1.00 86.06 414 ARG A CA 1
ATOM 3238 C C . ARG A 1 414 ? -18.508 -28.421 22.233 1.00 86.06 414 ARG A C 1
ATOM 3240 O O . ARG A 1 414 ? -17.345 -28.805 22.196 1.00 86.06 414 ARG A O 1
ATOM 3247 N N . GLY A 1 415 ? -19.273 -28.542 23.325 1.00 80.94 415 GLY A N 1
ATOM 3248 C CA . GLY A 1 415 ? -18.772 -29.013 24.622 1.00 80.94 415 GLY A CA 1
ATOM 3249 C C . GLY A 1 415 ? -17.838 -28.018 25.325 1.00 80.94 415 GLY A C 1
ATOM 3250 O O . GLY A 1 415 ? -17.053 -28.415 26.180 1.00 80.94 415 GLY A O 1
ATOM 3251 N N . GLY A 1 416 ? -17.891 -26.742 24.936 1.00 81.50 416 GLY A N 1
ATOM 3252 C CA . GLY A 1 416 ? -17.098 -25.652 25.497 1.00 81.50 416 GLY A CA 1
ATOM 3253 C C . GLY A 1 416 ? -17.649 -25.102 26.816 1.00 81.50 416 GLY A C 1
ATOM 3254 O O . GLY A 1 416 ? -18.672 -25.545 27.337 1.00 81.50 416 GLY A O 1
ATOM 3255 N N . VAL A 1 417 ? -16.949 -24.109 27.363 1.00 84.94 417 VAL A N 1
ATOM 3256 C CA . VAL A 1 417 ? -17.247 -23.524 28.678 1.00 84.94 417 VAL A CA 1
ATOM 3257 C C . VAL A 1 417 ? -18.290 -22.414 28.559 1.00 84.94 417 VAL A C 1
ATOM 3259 O O . VAL A 1 417 ? -18.189 -21.552 27.688 1.00 84.94 417 VAL A O 1
ATOM 3262 N N . HIS A 1 418 ? -19.264 -22.415 29.470 1.00 90.31 418 HIS A N 1
ATOM 3263 C CA . HIS A 1 418 ? -20.193 -21.304 29.657 1.00 90.31 418 HIS A CA 1
ATOM 3264 C C . HIS A 1 418 ? -19.540 -20.207 30.505 1.00 90.31 418 HIS A C 1
ATOM 3266 O O . HIS A 1 418 ? -19.044 -20.481 31.601 1.00 90.31 418 HIS A O 1
ATOM 3272 N N . ILE A 1 419 ? -19.567 -18.964 30.025 1.00 93.38 419 ILE A N 1
ATOM 3273 C CA . ILE A 1 419 ? -18.963 -17.817 30.709 1.00 93.38 419 ILE A CA 1
ATOM 3274 C C . ILE A 1 419 ? -19.989 -16.737 31.045 1.00 93.38 419 ILE A C 1
ATOM 3276 O O . ILE A 1 419 ? -21.021 -16.600 30.395 1.00 93.38 419 ILE A O 1
ATOM 3280 N N . ARG A 1 420 ? -19.670 -15.926 32.054 1.00 94.25 420 ARG A N 1
ATOM 3281 C CA . ARG A 1 420 ? -20.418 -14.716 32.415 1.00 94.25 420 ARG A CA 1
ATOM 3282 C C . ARG A 1 420 ? -19.481 -13.524 32.385 1.00 94.25 420 ARG A C 1
ATOM 3284 O O . ARG A 1 420 ? -18.294 -13.690 32.658 1.00 94.25 420 ARG A O 1
ATOM 3291 N N . ILE A 1 421 ? -20.013 -12.336 32.129 1.00 95.69 421 ILE A N 1
ATOM 3292 C CA . ILE A 1 421 ? -19.226 -11.101 32.119 1.00 95.69 421 ILE A CA 1
ATOM 3293 C C . ILE A 1 421 ? -19.789 -10.090 33.114 1.00 95.69 421 ILE A C 1
ATOM 3295 O O . ILE A 1 421 ? -20.970 -10.122 33.452 1.00 95.69 421 ILE A O 1
ATOM 3299 N N . GLY A 1 422 ? -18.927 -9.219 33.624 1.00 96.75 422 GLY A N 1
ATOM 3300 C CA . GLY A 1 422 ? -19.325 -8.028 34.368 1.00 96.75 422 GLY A CA 1
ATOM 3301 C C . GLY A 1 422 ? -18.964 -6.786 33.569 1.00 96.75 422 GLY A C 1
ATOM 3302 O O . GLY A 1 422 ? -17.828 -6.679 33.120 1.00 96.75 422 GLY A O 1
ATOM 3303 N N . ILE A 1 423 ? -19.904 -5.860 33.399 1.00 98.06 423 ILE A N 1
ATOM 3304 C CA . ILE A 1 423 ? -19.730 -4.626 32.635 1.00 98.06 423 ILE A CA 1
ATOM 3305 C C . ILE A 1 423 ? -19.966 -3.416 33.542 1.00 98.06 423 ILE A C 1
ATOM 3307 O O . ILE A 1 423 ? -21.015 -3.282 34.171 1.00 98.06 423 ILE A O 1
ATOM 3311 N N . GLY A 1 424 ? -18.998 -2.506 33.585 1.00 97.50 424 GLY A N 1
ATOM 3312 C CA . GLY A 1 424 ? -19.084 -1.244 34.316 1.00 97.50 424 GLY A CA 1
ATOM 3313 C C . GLY A 1 424 ? -18.910 -0.048 33.395 1.00 97.50 424 GLY A C 1
ATOM 3314 O O . GLY A 1 424 ? -17.976 -0.010 32.591 1.00 97.50 424 GLY A O 1
ATOM 3315 N N . ILE A 1 425 ? -19.796 0.944 33.520 1.00 98.06 425 ILE A N 1
ATOM 3316 C CA . ILE A 1 425 ? -19.786 2.136 32.666 1.00 98.06 425 ILE A CA 1
ATOM 3317 C C . ILE A 1 425 ? -19.794 3.418 33.501 1.00 98.06 425 ILE A C 1
ATOM 3319 O O . ILE A 1 425 ? -20.650 3.652 34.364 1.00 98.06 425 ILE A O 1
ATOM 3323 N N . HIS A 1 426 ? -18.844 4.303 33.205 1.00 97.06 426 HIS A N 1
ATOM 3324 C CA . HIS A 1 426 ? -18.746 5.610 33.842 1.00 97.06 426 HIS A CA 1
ATOM 3325 C C . HIS A 1 426 ? -18.456 6.719 32.831 1.00 97.06 426 HIS A C 1
ATOM 3327 O O . HIS A 1 426 ? -17.609 6.577 31.951 1.00 97.06 426 HIS A O 1
ATOM 3333 N N . THR A 1 427 ? -19.144 7.849 32.990 1.00 96.12 427 THR A N 1
ATOM 3334 C CA . THR A 1 427 ? -18.946 9.054 32.181 1.00 96.12 427 THR A CA 1
ATOM 3335 C C . THR A 1 427 ? -18.302 10.132 33.035 1.00 96.12 427 THR A C 1
ATOM 3337 O O . THR A 1 427 ? -18.798 10.459 34.113 1.00 96.12 427 THR A O 1
ATOM 3340 N N . GLY A 1 428 ? -17.209 10.710 32.542 1.00 93.69 428 GLY A N 1
ATOM 3341 C CA . GLY A 1 428 ? -16.462 11.717 33.281 1.00 93.69 428 GLY A CA 1
ATOM 3342 C C . GLY A 1 428 ? -15.407 12.423 32.437 1.00 93.69 428 GLY A C 1
ATOM 3343 O O . GLY A 1 428 ? -15.219 12.143 31.253 1.00 93.69 428 GLY A O 1
ATOM 3344 N N . ARG A 1 429 ? -14.711 13.383 33.052 1.00 92.81 429 ARG A N 1
ATOM 3345 C CA . ARG A 1 429 ? -13.604 14.100 32.406 1.00 92.81 429 ARG A CA 1
ATOM 3346 C C . ARG A 1 429 ? -12.343 13.238 32.423 1.00 92.81 429 ARG A C 1
ATOM 3348 O O . ARG A 1 429 ? -11.946 12.743 33.477 1.00 92.81 429 ARG A O 1
ATOM 3355 N N . LEU A 1 430 ? -11.684 13.102 31.280 1.00 92.12 430 LEU A N 1
ATOM 3356 C CA . LEU A 1 430 ? -10.412 12.393 31.141 1.00 92.12 430 LEU A CA 1
ATOM 3357 C C . LEU A 1 430 ? -9.469 13.116 30.174 1.00 92.12 430 LEU A C 1
ATOM 3359 O O . LEU A 1 430 ? -9.859 14.064 29.489 1.00 92.12 430 LEU A O 1
ATOM 3363 N N . ILE A 1 431 ? -8.207 12.700 30.158 1.00 88.81 431 ILE A N 1
ATOM 3364 C CA . ILE A 1 431 ? -7.213 13.142 29.181 1.00 88.81 431 ILE A CA 1
ATOM 3365 C C . ILE A 1 431 ? -7.093 12.043 28.134 1.00 88.81 431 ILE A C 1
ATOM 3367 O O . ILE A 1 431 ? -6.757 10.918 28.489 1.00 88.81 431 ILE A O 1
ATOM 3371 N N . ALA A 1 432 ? -7.346 12.365 26.869 1.00 85.56 432 ALA A N 1
ATOM 3372 C CA . ALA A 1 432 ? -7.142 11.456 25.746 1.00 85.56 432 ALA A CA 1
ATOM 3373 C C . ALA A 1 432 ? -5.940 11.923 24.924 1.00 85.56 432 ALA A C 1
ATOM 3375 O O . ALA A 1 432 ? -5.842 13.111 24.597 1.00 85.56 432 ALA A O 1
ATOM 3376 N N . GLY A 1 433 ? -5.013 11.024 24.600 1.00 77.81 433 GLY A N 1
ATOM 3377 C CA . GLY A 1 433 ? -3.800 11.441 23.913 1.00 77.81 433 GLY A CA 1
ATOM 3378 C C . GLY A 1 433 ? -2.771 10.362 23.620 1.00 77.81 433 GLY A C 1
ATOM 3379 O O . GLY A 1 433 ? -2.887 9.240 24.096 1.00 77.81 433 GLY A O 1
ATOM 3380 N N . ASN A 1 434 ? -1.734 10.731 22.864 1.00 73.75 434 ASN A N 1
ATOM 3381 C CA . ASN A 1 434 ? -0.557 9.889 22.656 1.00 73.75 434 ASN A CA 1
ATOM 3382 C C . ASN A 1 434 ? 0.319 9.931 23.911 1.00 73.75 434 ASN A C 1
ATOM 3384 O O . ASN A 1 434 ? 0.938 10.956 24.211 1.00 73.75 434 ASN A O 1
ATOM 3388 N N . ILE A 1 435 ? 0.377 8.821 24.635 1.00 74.50 435 ILE A N 1
ATOM 3389 C CA . ILE A 1 435 ? 1.097 8.686 25.897 1.00 74.50 435 ILE A CA 1
ATOM 3390 C C . ILE A 1 435 ? 2.124 7.569 25.744 1.00 74.50 435 ILE A C 1
ATOM 3392 O O . ILE A 1 435 ? 1.843 6.509 25.188 1.00 74.50 435 ILE A O 1
ATOM 3396 N N . GLY A 1 436 ? 3.346 7.82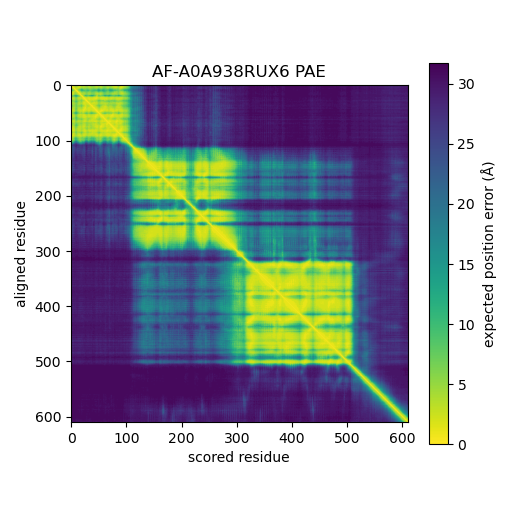2 26.205 1.00 70.44 436 GLY A N 1
ATOM 3397 C CA . GLY A 1 436 ? 4.451 6.887 26.056 1.00 70.44 436 GLY A CA 1
ATOM 3398 C C . GLY A 1 436 ? 5.807 7.583 26.049 1.00 70.44 436 GLY A C 1
ATOM 3399 O O . GLY A 1 436 ? 5.974 8.666 26.608 1.00 70.44 436 GLY A O 1
ATOM 3400 N N . SER A 1 437 ? 6.779 6.933 25.421 1.00 68.38 437 SER A N 1
ATOM 3401 C CA . SER A 1 437 ? 8.144 7.430 25.226 1.00 68.38 437 SER A CA 1
ATOM 3402 C C . SER A 1 437 ? 8.430 7.637 23.741 1.00 68.38 437 SER A C 1
ATOM 3404 O O . SER A 1 437 ? 7.705 7.114 22.897 1.00 68.38 437 SER A O 1
ATOM 3406 N N . ASP A 1 438 ? 9.552 8.277 23.407 1.00 59.16 438 ASP A N 1
ATOM 3407 C CA . ASP A 1 438 ? 9.985 8.473 22.012 1.00 59.16 438 ASP A CA 1
ATOM 3408 C C . ASP A 1 438 ? 10.097 7.160 21.210 1.00 59.16 438 ASP A C 1
ATOM 3410 O O . ASP A 1 438 ? 10.046 7.167 19.983 1.00 59.16 438 ASP A O 1
ATOM 3414 N N . ARG A 1 439 ? 10.241 6.015 21.893 1.00 50.91 439 ARG A N 1
ATOM 3415 C CA . ARG A 1 439 ? 10.356 4.686 21.269 1.00 50.91 439 ARG A CA 1
ATOM 3416 C C . ARG A 1 439 ? 9.033 3.928 21.174 1.00 50.91 439 ARG A C 1
ATOM 3418 O O . ARG A 1 439 ? 8.955 2.965 20.418 1.00 50.91 439 ARG A O 1
ATOM 3425 N N . LYS A 1 440 ? 8.023 4.305 21.963 1.00 57.84 440 LYS A N 1
ATOM 3426 C CA . LYS A 1 440 ? 6.721 3.629 22.019 1.00 57.84 440 LYS A CA 1
ATOM 3427 C C . LYS A 1 440 ? 5.656 4.613 22.489 1.00 57.84 440 LYS A C 1
ATOM 3429 O O . LYS A 1 440 ? 5.666 4.996 23.656 1.00 57.84 440 LYS A O 1
ATOM 3434 N N . MET A 1 441 ? 4.751 4.975 21.588 1.00 62.75 441 MET A N 1
ATOM 3435 C CA . MET A 1 441 ? 3.608 5.849 21.847 1.00 62.75 441 MET A CA 1
ATOM 3436 C C . MET A 1 441 ? 2.315 5.060 21.648 1.00 62.75 441 MET A C 1
ATOM 3438 O O . MET A 1 441 ? 2.185 4.346 20.656 1.00 62.75 441 MET A O 1
ATOM 3442 N N . GLU A 1 442 ? 1.365 5.210 22.566 1.00 70.25 442 GLU A N 1
ATOM 3443 C CA . GLU A 1 442 ? 0.022 4.631 22.478 1.00 70.25 442 GLU A CA 1
ATOM 3444 C C . GLU A 1 442 ? -1.005 5.757 22.620 1.00 70.25 442 GLU A C 1
ATOM 3446 O O . GLU A 1 442 ? -0.897 6.582 23.528 1.00 70.25 442 GLU A O 1
ATOM 3451 N N . TYR A 1 443 ? -1.993 5.825 21.724 1.00 75.81 443 TYR A N 1
ATOM 3452 C CA . TYR A 1 443 ? -3.142 6.699 21.956 1.00 75.81 443 TYR A CA 1
ATOM 3453 C C . TYR A 1 443 ? -4.018 6.041 23.018 1.00 75.81 443 TYR A C 1
ATOM 3455 O O . TYR A 1 443 ? -4.538 4.956 22.780 1.00 75.81 443 TYR A O 1
ATOM 3463 N N . THR A 1 444 ? -4.147 6.664 24.185 1.00 82.56 444 THR A N 1
ATOM 3464 C CA . THR A 1 444 ? -4.905 6.102 25.304 1.00 82.56 444 THR A CA 1
ATOM 3465 C C . THR A 1 444 ? -5.571 7.194 26.134 1.00 82.56 444 THR A C 1
ATOM 3467 O O . THR A 1 444 ? -5.244 8.384 26.013 1.00 82.56 444 THR A O 1
ATOM 3470 N N . VAL A 1 445 ? -6.522 6.802 26.979 1.00 87.62 445 VAL A N 1
ATOM 3471 C CA . VAL A 1 445 ? -7.165 7.695 27.945 1.00 87.62 445 VAL A CA 1
ATOM 3472 C C . VAL A 1 445 ? -6.627 7.500 29.360 1.00 87.62 445 VAL A C 1
ATOM 3474 O O . VAL A 1 445 ? -6.414 6.382 29.819 1.00 87.62 445 VAL A O 1
ATOM 3477 N N . ILE A 1 446 ? -6.428 8.602 30.087 1.00 86.81 446 ILE A N 1
ATOM 3478 C CA . ILE A 1 446 ? -5.978 8.597 31.483 1.00 86.81 446 ILE A CA 1
ATOM 3479 C C . ILE A 1 446 ? -6.827 9.553 32.314 1.00 86.81 446 ILE A C 1
ATOM 3481 O O . ILE A 1 446 ? -7.163 10.664 31.896 1.00 86.81 446 ILE A O 1
ATOM 3485 N N . GLY A 1 447 ? -7.141 9.134 33.534 1.00 88.00 447 GLY A N 1
ATOM 3486 C CA . GLY A 1 447 ? -7.766 9.976 34.539 1.00 88.00 447 GLY A CA 1
ATOM 3487 C C . GLY A 1 447 ? -8.528 9.162 35.570 1.00 88.00 447 GLY A C 1
ATOM 3488 O O . GLY A 1 447 ? -8.713 7.957 35.429 1.00 88.00 447 GLY A O 1
ATOM 3489 N N . ASP A 1 448 ? -9.014 9.860 36.590 1.00 88.88 448 ASP A N 1
ATOM 3490 C CA . ASP A 1 448 ? -9.869 9.296 37.637 1.00 88.88 448 ASP A CA 1
ATOM 3491 C C . ASP A 1 448 ? -11.113 8.590 37.059 1.00 88.88 448 ASP A C 1
ATOM 3493 O O . ASP A 1 448 ? -11.483 7.520 37.528 1.00 88.88 448 ASP A O 1
ATOM 3497 N N . THR A 1 449 ? -11.670 9.109 35.958 1.00 91.88 449 THR A N 1
ATOM 3498 C CA . THR A 1 449 ? -12.780 8.494 35.204 1.00 91.88 449 THR A CA 1
ATOM 3499 C C . THR A 1 449 ? -12.493 7.042 34.797 1.00 91.88 449 THR A C 1
ATOM 3501 O O . THR A 1 449 ? -13.361 6.186 34.934 1.00 91.88 449 THR A O 1
ATOM 3504 N N . VAL A 1 450 ? -11.272 6.735 34.343 1.00 92.50 450 VAL A N 1
ATOM 3505 C CA . VAL A 1 450 ? -10.897 5.369 33.928 1.00 92.50 450 VAL A CA 1
ATOM 3506 C C . VAL A 1 450 ? -10.873 4.433 35.138 1.00 92.50 450 VAL A C 1
ATOM 3508 O O . VAL A 1 450 ? -11.420 3.335 35.091 1.00 92.50 450 VAL A O 1
ATOM 3511 N N . ASN A 1 451 ? -10.313 4.903 36.256 1.00 92.06 451 ASN A N 1
ATOM 3512 C CA . ASN A 1 451 ? -10.241 4.130 37.495 1.00 92.06 451 ASN A CA 1
ATOM 3513 C C . ASN A 1 451 ? -11.626 3.888 38.108 1.00 92.06 451 ASN A C 1
ATOM 3515 O O . ASN A 1 451 ? -11.878 2.814 38.644 1.00 92.06 451 ASN A O 1
ATOM 3519 N N . ILE A 1 452 ? -12.530 4.872 38.044 1.00 91.88 452 ILE A N 1
ATOM 3520 C CA . ILE A 1 452 ? -13.914 4.706 38.504 1.00 91.88 452 ILE A CA 1
ATOM 3521 C C . ILE A 1 452 ? -14.628 3.664 37.643 1.00 91.88 452 ILE A C 1
ATOM 3523 O O . ILE A 1 452 ? -15.275 2.789 38.204 1.00 91.88 452 ILE A O 1
ATOM 3527 N N . ALA A 1 453 ? -14.489 3.717 36.315 1.00 94.00 453 ALA A N 1
ATOM 3528 C CA . ALA A 1 453 ? -15.139 2.764 35.415 1.00 94.00 453 ALA A CA 1
ATOM 3529 C C . ALA A 1 453 ? -14.731 1.308 35.704 1.00 94.00 453 ALA A C 1
ATOM 3531 O O . ALA A 1 453 ? -15.600 0.451 35.843 1.00 94.00 453 ALA A O 1
ATOM 3532 N N . SER A 1 454 ? -13.429 1.049 35.880 1.00 93.94 454 SER A N 1
ATOM 3533 C CA . SER A 1 454 ? -12.923 -0.282 36.253 1.00 93.94 454 SER A CA 1
ATOM 3534 C C . SER A 1 454 ? -13.492 -0.751 37.596 1.00 93.94 454 SER A C 1
ATOM 3536 O O . SER A 1 454 ? -13.989 -1.865 37.702 1.00 93.94 454 SER A O 1
ATOM 3538 N N . ARG A 1 455 ? -13.545 0.121 38.608 1.00 91.62 455 ARG A N 1
ATOM 3539 C CA . ARG A 1 455 ? -14.117 -0.247 39.914 1.00 91.62 455 ARG A CA 1
ATOM 3540 C C . ARG A 1 455 ? -15.621 -0.484 39.856 1.00 91.62 455 ARG A C 1
ATOM 3542 O O . ARG A 1 455 ? -16.132 -1.337 40.563 1.00 91.62 455 ARG A O 1
ATOM 3549 N N . VAL A 1 456 ? -16.341 0.270 39.030 1.00 93.81 456 VAL A N 1
ATOM 3550 C CA . VAL A 1 456 ? -17.776 0.053 38.797 1.00 93.81 456 VAL A CA 1
ATOM 3551 C C . VAL A 1 456 ? -18.012 -1.316 38.160 1.00 93.81 456 VAL A C 1
ATOM 3553 O O . VAL A 1 456 ? -18.984 -1.979 38.507 1.00 93.81 456 VAL A O 1
ATOM 3556 N N . GLN A 1 457 ? -17.110 -1.768 37.285 1.00 95.69 457 GLN A N 1
ATOM 3557 C CA . GLN A 1 457 ? -17.152 -3.126 36.753 1.00 95.69 457 GLN A CA 1
ATOM 3558 C C . GLN A 1 457 ? -16.900 -4.165 37.857 1.00 95.69 457 GLN A C 1
ATOM 3560 O O . GLN A 1 457 ? -17.646 -5.140 37.924 1.00 95.69 457 GLN A O 1
ATOM 3565 N N . ASP A 1 458 ? -15.953 -3.944 38.773 1.00 93.00 458 ASP A N 1
ATOM 3566 C CA . ASP A 1 458 ? -15.725 -4.858 39.907 1.00 93.00 458 ASP A CA 1
ATOM 3567 C C . ASP A 1 458 ? -16.973 -5.018 40.798 1.00 93.00 458 ASP A C 1
ATOM 3569 O O . ASP A 1 458 ? -17.284 -6.125 41.249 1.00 93.00 458 ASP A O 1
ATOM 3573 N N . LEU A 1 459 ? -17.743 -3.938 41.000 1.00 93.69 459 LEU A N 1
ATOM 3574 C CA . LEU A 1 459 ? -18.984 -3.958 41.792 1.00 93.69 459 LEU A CA 1
ATOM 3575 C C . LEU A 1 459 ? -20.052 -4.896 41.217 1.00 93.69 459 LEU A C 1
ATOM 3577 O O . LEU A 1 459 ? -20.916 -5.362 41.958 1.00 93.69 459 LEU A O 1
ATOM 3581 N N . THR A 1 460 ? -19.988 -5.228 39.925 1.00 94.00 460 THR A N 1
ATOM 3582 C CA . THR A 1 460 ? -20.911 -6.198 39.308 1.00 94.00 460 THR A CA 1
ATOM 3583 C C . THR A 1 460 ? -20.840 -7.552 40.019 1.00 94.00 460 THR A C 1
ATOM 3585 O O . THR A 1 460 ? -21.856 -8.223 40.193 1.00 94.00 460 THR A O 1
ATOM 3588 N N . LYS A 1 461 ? -19.651 -7.943 40.497 1.00 91.00 461 LYS A N 1
ATOM 3589 C CA . LYS A 1 461 ? -19.446 -9.180 41.254 1.00 91.00 461 LYS A CA 1
ATOM 3590 C C . LYS A 1 461 ? -20.046 -9.099 42.656 1.00 91.00 461 LYS A C 1
ATOM 3592 O O . LYS A 1 461 ? -20.618 -10.079 43.116 1.00 91.00 461 LYS A O 1
ATOM 3597 N N . GLU A 1 462 ? -19.903 -7.955 43.319 1.00 90.12 462 GLU A N 1
ATOM 3598 C CA . GLU A 1 462 ? -20.402 -7.732 44.681 1.00 90.12 462 GLU A CA 1
ATOM 3599 C C . GLU A 1 462 ? -21.933 -7.734 44.728 1.00 90.12 462 GLU A C 1
ATOM 3601 O O . GLU A 1 462 ? -22.524 -8.361 45.601 1.00 90.12 462 GLU A O 1
ATOM 3606 N N . PHE A 1 463 ? -22.572 -7.095 43.746 1.00 91.62 463 PHE A N 1
ATOM 3607 C CA . PHE A 1 463 ? -24.031 -7.036 43.650 1.00 91.62 463 PHE A CA 1
ATOM 3608 C C . PHE A 1 463 ? -24.662 -8.221 42.914 1.00 91.62 463 PHE A C 1
ATOM 3610 O O . PHE A 1 463 ? -25.882 -8.342 42.899 1.00 91.62 463 PHE A O 1
ATOM 3617 N N . GLY A 1 464 ? -23.863 -9.080 42.276 1.00 91.12 464 GLY A N 1
ATOM 3618 C CA . GLY A 1 464 ? -24.359 -10.220 41.501 1.00 91.12 464 GLY A CA 1
ATOM 3619 C C . GLY A 1 464 ? -25.024 -9.860 40.165 1.00 91.12 464 GLY A C 1
ATOM 3620 O O . GLY A 1 464 ? -25.500 -10.754 39.475 1.00 91.12 464 GLY A O 1
ATOM 3621 N N . VAL A 1 465 ? -25.007 -8.590 39.760 1.00 94.81 465 VAL A N 1
ATOM 3622 C CA . VAL A 1 465 ? -25.625 -8.070 38.522 1.00 94.81 465 VAL A CA 1
ATOM 3623 C C . VAL A 1 465 ? -24.615 -8.013 37.380 1.00 94.81 465 VAL A C 1
ATOM 3625 O O . VAL A 1 465 ? -23.420 -8.045 37.639 1.00 94.81 465 VAL A O 1
ATOM 3628 N N . GLU A 1 466 ? -25.033 -7.900 36.122 1.00 96.00 466 GLU A N 1
ATOM 3629 C CA . GLU A 1 466 ? -24.099 -7.977 34.980 1.00 96.00 466 GLU A CA 1
ATOM 3630 C C . GLU A 1 466 ? -23.664 -6.626 34.411 1.00 96.00 466 GLU A C 1
ATOM 3632 O O . GLU A 1 466 ? -22.536 -6.513 33.941 1.00 96.00 466 GLU A O 1
ATOM 3637 N N . LEU A 1 467 ? -24.514 -5.598 34.472 1.00 97.44 467 LEU A N 1
ATOM 3638 C CA . LEU A 1 467 ? -24.245 -4.278 33.897 1.00 97.44 467 LEU A CA 1
ATOM 3639 C C . LEU A 1 467 ? -24.553 -3.185 34.922 1.00 97.44 467 LEU A C 1
ATOM 3641 O O . LEU A 1 467 ? -25.705 -3.002 35.316 1.00 97.44 467 LEU A O 1
ATOM 3645 N N . ILE A 1 468 ? -23.525 -2.438 35.332 1.00 97.75 468 ILE A N 1
ATOM 3646 C CA . ILE A 1 468 ? -23.655 -1.304 36.254 1.00 97.75 468 ILE A CA 1
ATOM 3647 C C . ILE A 1 468 ? -23.233 -0.008 35.569 1.00 97.75 468 ILE A C 1
ATOM 3649 O O . ILE A 1 468 ? -22.171 0.081 34.949 1.00 97.75 468 ILE A O 1
ATOM 3653 N N . ILE A 1 469 ? -24.034 1.040 35.760 1.00 97.25 469 ILE A N 1
ATOM 3654 C CA . ILE A 1 469 ? -23.704 2.405 35.361 1.00 97.25 469 ILE A CA 1
ATOM 3655 C C . ILE A 1 469 ? -23.695 3.363 36.549 1.00 97.25 469 ILE A C 1
ATOM 3657 O O . ILE A 1 469 ? -24.449 3.233 37.509 1.00 97.25 469 ILE A O 1
ATOM 3661 N N . THR A 1 470 ? -22.837 4.373 36.483 1.00 95.75 470 THR A N 1
ATOM 3662 C CA . THR A 1 470 ? -22.812 5.460 37.482 1.00 95.75 470 THR A CA 1
ATOM 3663 C C . THR A 1 470 ? -23.905 6.505 37.248 1.00 95.75 470 THR A C 1
ATOM 3665 O O . THR A 1 470 ? -24.350 6.687 36.115 1.00 95.75 470 THR A O 1
ATOM 3668 N N . GLN A 1 471 ? -24.250 7.283 38.282 1.00 94.38 471 GLN A N 1
ATOM 3669 C CA . GLN A 1 471 ? -25.150 8.447 38.174 1.00 94.38 471 GLN A CA 1
ATOM 3670 C C . GLN A 1 471 ? -24.793 9.383 37.013 1.00 94.38 471 GLN A C 1
ATOM 3672 O O . GLN A 1 471 ? -25.664 9.736 36.224 1.00 94.38 471 GLN A O 1
ATOM 3677 N N . GLY A 1 472 ? -23.516 9.750 36.869 1.00 92.31 472 GLY A N 1
ATOM 3678 C CA . GLY A 1 472 ? -23.083 10.645 35.792 1.00 92.31 472 GLY A CA 1
ATOM 3679 C C . GLY A 1 472 ? -23.310 10.058 34.395 1.00 92.31 472 GLY A C 1
ATOM 3680 O O . GLY A 1 472 ? -23.648 10.790 33.469 1.00 92.31 472 GLY A O 1
ATOM 3681 N N . CYS A 1 473 ? -23.186 8.735 34.245 1.00 95.19 473 CYS A N 1
ATOM 3682 C CA . CYS A 1 473 ? -23.515 8.052 32.996 1.00 95.19 473 CYS A CA 1
ATOM 3683 C C . CYS A 1 473 ? -25.027 8.064 32.745 1.00 95.19 473 CYS A C 1
ATOM 3685 O O . CYS A 1 473 ? -25.462 8.467 31.669 1.00 95.19 473 CYS A O 1
ATOM 3687 N N . TYR A 1 474 ? -25.830 7.716 33.755 1.00 96.19 474 TYR A N 1
ATOM 3688 C CA . TYR A 1 474 ? -27.290 7.721 33.659 1.00 96.19 474 TYR A CA 1
ATOM 3689 C C . TYR A 1 474 ? -27.844 9.101 33.268 1.00 96.19 474 TYR A C 1
ATOM 3691 O O . TYR A 1 474 ? -28.654 9.214 32.346 1.00 96.19 474 TYR A O 1
ATOM 3699 N N . GLU A 1 475 ? -27.345 10.170 33.888 1.00 94.81 475 GLU A N 1
ATOM 3700 C CA . GLU A 1 475 ? -27.693 11.547 33.526 1.00 94.81 475 GLU A CA 1
ATOM 3701 C C . GLU A 1 475 ? -27.277 11.899 32.094 1.00 94.81 475 GLU A C 1
ATOM 3703 O O . GLU A 1 475 ? -28.070 12.486 31.359 1.00 94.81 475 GLU A O 1
ATOM 3708 N N . ALA A 1 476 ? -26.076 11.493 31.670 1.00 93.56 476 ALA A N 1
ATOM 3709 C CA . ALA A 1 476 ? -25.575 11.731 30.318 1.00 93.56 476 ALA A CA 1
ATOM 3710 C C . ALA A 1 476 ? -26.365 10.976 29.232 1.00 93.56 476 ALA A C 1
ATOM 3712 O O . ALA A 1 476 ? -26.367 11.400 28.080 1.00 93.56 476 ALA A O 1
ATOM 3713 N N . THR A 1 477 ? -27.086 9.902 29.578 1.00 92.56 477 THR A N 1
ATOM 3714 C CA . THR A 1 477 ? -28.050 9.265 28.657 1.00 92.56 477 THR A CA 1
ATOM 3715 C C . THR A 1 477 ? -29.356 10.050 28.492 1.00 92.56 477 THR A C 1
ATOM 3717 O O . THR A 1 477 ? -30.225 9.639 27.727 1.00 92.56 477 THR A O 1
ATOM 3720 N N . GLY A 1 478 ? -29.541 11.148 29.233 1.00 90.06 478 GLY A N 1
ATOM 3721 C CA . GLY A 1 478 ? -30.821 11.848 29.324 1.00 90.06 478 GLY A CA 1
ATOM 3722 C C . GLY A 1 478 ? -31.859 11.095 30.161 1.00 90.06 478 GLY A C 1
ATOM 3723 O O . GLY A 1 478 ? -33.049 11.357 30.011 1.00 90.06 478 GLY A O 1
ATOM 3724 N N . LYS A 1 479 ? -31.425 10.166 31.031 1.00 90.06 479 LYS A N 1
ATOM 3725 C CA . LYS A 1 479 ? -32.291 9.297 31.854 1.00 90.06 479 LYS A CA 1
ATOM 3726 C C . LYS A 1 479 ? -33.267 8.443 31.029 1.00 90.06 479 LYS A C 1
ATOM 3728 O O . LYS A 1 479 ? -34.369 8.144 31.475 1.00 90.06 479 LYS A O 1
ATOM 3733 N N . ALA A 1 480 ? -32.866 8.076 29.812 1.00 85.81 480 ALA A N 1
ATOM 3734 C CA . ALA A 1 480 ? -33.696 7.312 28.880 1.00 85.81 480 ALA A CA 1
ATOM 3735 C C . ALA A 1 480 ? -33.563 5.786 29.046 1.00 85.81 480 ALA A C 1
ATOM 3737 O O . ALA A 1 480 ? -34.331 5.034 28.452 1.00 85.81 480 ALA A O 1
ATOM 3738 N N . VAL A 1 481 ? -32.573 5.326 29.816 1.00 89.38 481 VAL A N 1
ATOM 3739 C CA . VAL A 1 481 ? -32.284 3.900 30.015 1.00 89.38 481 VAL A CA 1
ATOM 3740 C C . VAL A 1 481 ? -33.050 3.376 31.239 1.00 89.38 481 VAL A C 1
ATOM 3742 O O . VAL A 1 481 ? -32.962 4.000 32.295 1.00 89.38 481 VAL A O 1
ATOM 3745 N N . PRO A 1 482 ? -33.762 2.238 31.150 1.00 91.38 482 PRO A N 1
ATOM 3746 C CA . PRO A 1 482 ? -34.337 1.574 32.319 1.00 91.38 482 PRO A CA 1
ATOM 3747 C C . PRO A 1 482 ? -33.244 1.163 33.312 1.00 91.38 482 PRO A C 1
ATOM 3749 O O . PRO A 1 482 ? -32.248 0.559 32.919 1.00 91.38 482 PRO A O 1
ATOM 3752 N N . VAL A 1 483 ? -33.422 1.487 34.593 1.00 94.12 483 VAL A N 1
ATOM 3753 C CA . VAL A 1 483 ? -32.417 1.232 35.631 1.00 94.12 483 VAL A CA 1
ATOM 3754 C C . VAL A 1 483 ? -33.039 0.796 36.953 1.00 94.12 483 VAL A C 1
ATOM 3756 O O . VAL A 1 483 ? -34.107 1.283 37.327 1.00 94.12 483 VAL A O 1
ATOM 3759 N N . ARG A 1 484 ? -32.327 -0.051 37.705 1.00 95.12 484 ARG A N 1
ATOM 3760 C CA . ARG A 1 484 ? -32.618 -0.370 39.109 1.00 95.12 484 ARG A CA 1
ATOM 3761 C C . ARG A 1 484 ? -31.563 0.285 40.016 1.00 95.12 484 ARG A C 1
ATOM 3763 O O . ARG A 1 484 ? -30.370 0.049 39.818 1.00 95.12 484 ARG A O 1
ATOM 3770 N N . PRO A 1 485 ? -31.949 1.135 40.987 1.00 93.56 485 PRO A N 1
ATOM 3771 C CA . PRO A 1 485 ? -30.989 1.755 41.897 1.00 93.56 485 PRO A CA 1
ATOM 3772 C C . PRO A 1 485 ? -30.357 0.703 42.815 1.00 93.56 485 PRO A C 1
ATOM 3774 O O . PRO A 1 485 ? -31.058 -0.139 43.375 1.00 93.56 485 PRO A O 1
ATOM 3777 N N . LEU A 1 486 ? -29.039 0.781 42.991 1.00 92.94 486 LEU A N 1
ATOM 3778 C CA . LEU A 1 486 ? -28.285 -0.065 43.917 1.00 92.94 486 LEU A CA 1
ATOM 3779 C C . LEU A 1 486 ? -27.847 0.750 45.151 1.00 92.94 486 LEU A C 1
ATOM 3781 O O . LEU A 1 486 ? -27.768 1.983 45.078 1.00 92.94 486 LEU A O 1
ATOM 3785 N N . PRO A 1 487 ? -27.547 0.098 46.291 1.00 87.81 487 PRO A N 1
ATOM 3786 C CA . PRO A 1 487 ? -27.010 0.776 47.467 1.00 87.81 487 PRO A CA 1
ATOM 3787 C C . PRO A 1 487 ? -25.754 1.605 47.134 1.00 87.81 487 PRO A C 1
ATOM 3789 O O . PRO A 1 487 ? -24.873 1.108 46.429 1.00 87.81 487 PRO A O 1
ATOM 3792 N N . PRO A 1 488 ? -25.629 2.853 47.630 1.00 84.38 488 PRO A N 1
ATOM 3793 C CA . PRO A 1 488 ? -24.445 3.672 47.385 1.00 84.38 488 PRO A CA 1
ATOM 3794 C C . PRO A 1 488 ? -23.169 3.012 47.917 1.00 84.38 488 PRO A C 1
ATOM 3796 O O . PRO A 1 488 ? -23.134 2.557 49.061 1.00 84.38 488 PRO A O 1
ATOM 3799 N N . VAL A 1 489 ? -22.098 3.019 47.118 1.00 84.06 489 VAL A N 1
ATOM 3800 C CA . VAL A 1 489 ? -20.843 2.334 47.468 1.00 84.06 489 VAL A CA 1
ATOM 3801 C C . VAL A 1 489 ? -19.716 3.320 47.721 1.00 84.06 489 VAL A C 1
ATOM 3803 O O . VAL A 1 489 ? -19.494 4.263 46.958 1.00 84.06 489 VAL A O 1
ATOM 3806 N N . HIS A 1 490 ? -18.955 3.081 48.787 1.00 80.25 490 HIS A N 1
ATOM 3807 C CA . HIS A 1 490 ? -17.733 3.828 49.055 1.00 80.25 490 HIS A CA 1
ATOM 3808 C C . HIS A 1 490 ? -16.586 3.255 48.236 1.00 80.25 490 HIS A C 1
ATOM 3810 O O . HIS A 1 490 ? -16.099 2.153 48.477 1.00 80.25 490 HIS A O 1
ATOM 3816 N N . VAL A 1 491 ? -16.119 4.040 47.274 1.00 73.50 491 VAL A N 1
ATOM 3817 C CA . VAL A 1 491 ? -14.994 3.657 46.433 1.00 73.50 491 VAL A CA 1
ATOM 3818 C C . VAL A 1 491 ? -13.709 4.233 47.030 1.00 73.50 491 VAL A C 1
ATOM 3820 O O . VAL A 1 491 ? -13.611 5.433 47.287 1.00 73.50 491 VAL A O 1
ATOM 3823 N N . LYS A 1 492 ? -12.689 3.392 47.237 1.00 61.19 492 LYS A N 1
ATOM 3824 C CA . LYS A 1 492 ? -11.407 3.788 47.847 1.00 61.19 492 LYS A CA 1
ATOM 3825 C C . LYS A 1 492 ? -10.788 5.007 47.140 1.00 61.19 492 LYS A C 1
ATOM 3827 O O . LYS A 1 492 ? -10.422 4.931 45.968 1.00 61.19 492 LYS A O 1
ATOM 3832 N N . GLY A 1 493 ? -10.627 6.121 47.853 1.00 63.12 493 GLY A N 1
ATOM 3833 C CA . GLY A 1 493 ? -10.091 7.377 47.301 1.00 63.12 493 GLY A CA 1
ATOM 3834 C C . GLY A 1 493 ? -11.146 8.417 46.903 1.00 63.12 493 GLY A C 1
ATOM 3835 O O . GLY A 1 493 ? -10.785 9.435 46.316 1.00 63.12 493 GLY A O 1
ATOM 3836 N N . LYS A 1 494 ? -12.425 8.193 47.227 1.00 67.25 494 LYS A N 1
ATOM 3837 C CA . LYS A 1 494 ? -13.490 9.203 47.158 1.00 67.25 494 LYS A CA 1
ATOM 3838 C C . LYS A 1 494 ? -14.069 9.471 48.545 1.00 67.25 494 LYS A C 1
ATOM 3840 O O . LYS A 1 494 ? -14.263 8.543 49.321 1.00 67.25 494 LYS A O 1
ATOM 3845 N N . GLU A 1 495 ? -14.341 10.745 48.826 1.00 61.84 495 GLU A N 1
ATOM 3846 C CA . GLU A 1 495 ? -14.966 11.188 50.082 1.00 61.84 495 GLU A CA 1
ATOM 3847 C C . GLU A 1 495 ? -16.482 10.951 50.097 1.00 61.84 495 GLU A C 1
ATOM 3849 O O . GLU A 1 495 ? -17.050 10.699 51.154 1.00 61.84 495 GLU A O 1
ATOM 3854 N N . LEU A 1 496 ? -17.134 11.009 48.929 1.00 71.88 496 LEU A N 1
ATOM 3855 C CA . LEU A 1 496 ? -18.576 10.803 48.784 1.00 71.88 496 LEU A CA 1
ATOM 3856 C C . LEU A 1 496 ? -18.877 9.417 48.192 1.00 71.88 496 LEU A C 1
ATOM 3858 O O . LEU A 1 496 ? -18.172 8.995 47.265 1.00 71.88 496 LEU A O 1
ATOM 3862 N N . PRO A 1 497 ? -19.927 8.725 48.676 1.00 81.38 497 PRO A N 1
ATOM 3863 C CA . PRO A 1 497 ? -20.350 7.448 48.119 1.00 81.38 497 PRO A CA 1
ATOM 3864 C C . PRO A 1 497 ? -20.833 7.615 46.676 1.00 81.38 497 PRO A C 1
ATOM 3866 O O . PRO A 1 497 ? -21.532 8.570 46.328 1.00 81.38 497 PRO A O 1
ATOM 3869 N N . LEU A 1 498 ? -20.458 6.665 45.824 1.00 86.88 498 LEU A N 1
ATOM 3870 C CA . LEU A 1 498 ? -20.852 6.636 44.426 1.00 86.88 498 LEU A CA 1
ATOM 3871 C C . LEU A 1 498 ? -22.256 6.039 44.311 1.00 86.88 498 LEU A C 1
ATOM 3873 O O . LEU A 1 498 ? -22.505 4.924 44.768 1.00 86.88 498 LEU A O 1
ATOM 3877 N N . THR A 1 499 ? -23.168 6.778 43.681 1.00 92.62 499 THR A N 1
ATOM 3878 C CA . THR A 1 499 ? -24.491 6.256 43.312 1.00 92.62 499 THR A CA 1
ATOM 3879 C C . THR A 1 499 ? -24.380 5.506 41.989 1.00 92.62 499 THR A C 1
ATOM 3881 O O . THR A 1 499 ? -23.895 6.054 40.990 1.00 92.62 499 THR A O 1
ATOM 3884 N N . VAL A 1 500 ? -24.812 4.250 42.005 1.00 94.94 500 VAL A N 1
ATOM 3885 C CA . VAL A 1 500 ? -24.733 3.320 40.881 1.00 94.94 500 VAL A CA 1
ATOM 3886 C C . VAL A 1 500 ? -26.087 2.664 40.636 1.00 94.94 500 VAL A C 1
ATOM 3888 O O . VAL A 1 500 ? -26.919 2.550 41.537 1.00 94.94 500 VAL A O 1
ATOM 3891 N N . PHE A 1 501 ? -26.300 2.255 39.396 1.00 96.31 501 PHE A N 1
ATOM 3892 C CA . PHE A 1 501 ? -27.531 1.653 38.919 1.00 96.31 501 PHE A CA 1
ATOM 3893 C C . PHE A 1 501 ? -27.206 0.385 38.158 1.00 96.31 501 PHE A C 1
ATOM 3895 O O . PHE A 1 501 ? -26.270 0.367 37.361 1.00 96.31 501 PHE A O 1
ATOM 3902 N N . GLU A 1 502 ? -28.010 -0.643 38.357 1.00 97.06 502 GLU A N 1
ATOM 3903 C CA . GLU A 1 502 ? -28.059 -1.769 37.443 1.00 97.06 502 GLU A CA 1
ATOM 3904 C C . GLU A 1 502 ? -28.888 -1.395 36.215 1.00 97.06 502 GLU A C 1
ATOM 3906 O O . GLU A 1 502 ? -29.934 -0.750 36.329 1.00 97.06 502 GLU A O 1
ATOM 3911 N N . VAL A 1 503 ? -28.439 -1.841 35.048 1.00 96.06 503 VAL A N 1
ATOM 3912 C CA . VAL A 1 503 ? -29.245 -1.848 33.826 1.00 96.06 503 VAL A CA 1
ATOM 3913 C C . VAL A 1 503 ? -29.715 -3.291 33.601 1.00 96.06 503 VAL A C 1
ATOM 3915 O O . VAL A 1 503 ? -28.880 -4.139 33.279 1.00 96.06 503 VAL A O 1
ATOM 3918 N N . PRO A 1 504 ? -31.010 -3.599 33.807 1.00 90.50 504 PRO A N 1
ATOM 3919 C CA . PRO A 1 504 ? -31.527 -4.959 33.682 1.00 90.50 504 PRO A CA 1
ATOM 3920 C C . PRO A 1 504 ? -31.520 -5.433 32.224 1.00 90.50 504 PRO A C 1
ATOM 3922 O O . PRO A 1 504 ? -31.551 -4.625 31.290 1.00 90.50 504 PRO A O 1
ATOM 3925 N N . ARG A 1 505 ? -31.520 -6.756 32.023 1.00 84.81 505 ARG A N 1
ATOM 3926 C CA . ARG A 1 505 ? -31.656 -7.337 30.683 1.00 84.81 505 ARG A CA 1
ATOM 3927 C C . ARG A 1 505 ? -33.052 -7.037 30.111 1.00 84.81 505 ARG A C 1
ATOM 3929 O O . ARG A 1 505 ? -34.034 -6.992 30.858 1.00 84.81 505 ARG A O 1
ATOM 3936 N N . PRO A 1 506 ? -33.188 -6.869 28.785 1.00 69.44 506 PRO A N 1
ATOM 3937 C CA . PRO A 1 506 ? -34.500 -6.782 28.152 1.00 69.44 506 PRO A CA 1
ATOM 3938 C C . PRO A 1 506 ? -35.314 -8.053 28.448 1.00 69.44 506 PRO A C 1
ATOM 3940 O O . PRO A 1 506 ? -34.926 -9.142 28.037 1.00 69.44 506 PRO A O 1
ATOM 3943 N N . GLY A 1 507 ? -36.428 -7.918 29.174 1.00 62.69 507 GLY A N 1
ATOM 3944 C CA . GLY A 1 507 ? -37.315 -9.034 29.534 1.00 62.69 507 GLY A CA 1
ATOM 3945 C C . GLY A 1 507 ? -37.174 -9.577 30.960 1.00 62.69 507 GLY A C 1
ATOM 3946 O O . GLY A 1 507 ? -37.976 -10.417 31.334 1.00 62.69 507 GLY A O 1
ATOM 3947 N N . SER A 1 508 ? -36.234 -9.077 31.774 1.00 57.44 508 SER A N 1
ATOM 3948 C CA . SER A 1 508 ? -36.089 -9.466 33.192 1.00 57.44 508 SER A CA 1
ATOM 3949 C C . SER A 1 508 ? -36.845 -8.544 34.164 1.00 57.44 508 SER A C 1
ATOM 3951 O O . SER A 1 508 ? -36.464 -8.423 35.328 1.00 57.44 508 SER A O 1
ATOM 3953 N N . ALA A 1 509 ? -37.845 -7.803 33.678 1.00 42.34 509 ALA A N 1
ATOM 3954 C CA . ALA A 1 509 ? -38.701 -6.984 34.529 1.00 42.34 509 ALA A CA 1
ATOM 3955 C C . ALA A 1 509 ? -39.880 -7.846 34.999 1.00 42.34 509 ALA A C 1
ATOM 3957 O O . ALA A 1 509 ? -40.670 -8.284 34.167 1.00 42.34 509 ALA A O 1
ATOM 3958 N N . ASP A 1 510 ? -39.961 -8.040 36.316 1.00 42.25 510 ASP A N 1
ATOM 3959 C CA . ASP A 1 510 ? -41.027 -8.719 37.065 1.00 42.25 510 ASP A CA 1
ATOM 3960 C C . ASP A 1 510 ? -40.987 -10.261 37.082 1.00 42.25 510 ASP A C 1
ATOM 3962 O O . ASP A 1 510 ? -41.931 -10.923 36.665 1.00 42.25 510 ASP A O 1
ATOM 3966 N N . GLU A 1 511 ? -39.937 -10.833 37.676 1.00 35.91 511 GLU A N 1
ATOM 3967 C CA . GLU A 1 511 ? -40.056 -12.099 38.417 1.00 35.91 511 GLU A CA 1
ATOM 3968 C C . GLU A 1 511 ? -39.492 -11.871 39.830 1.00 35.91 511 GLU A C 1
ATOM 3970 O O . GLU A 1 511 ? -38.281 -11.832 40.053 1.00 35.91 511 GLU A O 1
ATOM 3975 N N . ASP A 1 512 ? -40.396 -11.619 40.783 1.00 41.88 512 ASP A N 1
ATOM 3976 C CA . ASP A 1 512 ? -40.140 -11.841 42.206 1.00 41.88 512 ASP A CA 1
ATOM 3977 C C . ASP A 1 512 ? -39.870 -13.343 42.383 1.00 41.88 512 ASP A C 1
ATOM 3979 O O . ASP A 1 512 ? -40.808 -14.132 42.496 1.00 41.88 512 ASP A O 1
ATOM 3983 N N . ASP A 1 513 ? -38.602 -13.751 42.345 1.00 36.12 513 ASP A N 1
ATOM 3984 C CA . ASP A 1 513 ? -38.219 -15.154 42.510 1.00 36.12 513 ASP A CA 1
ATOM 3985 C C . ASP A 1 513 ? -37.872 -15.429 43.982 1.00 36.12 513 ASP A C 1
ATOM 3987 O O . ASP A 1 513 ? -36.720 -15.390 44.420 1.00 36.12 513 ASP A O 1
ATOM 3991 N N . ASP A 1 514 ? -38.929 -15.690 44.756 1.00 35.59 514 ASP A N 1
ATOM 3992 C CA . ASP A 1 514 ? -38.901 -16.723 45.790 1.00 35.59 514 ASP A CA 1
ATOM 3993 C C . ASP A 1 514 ? -38.741 -18.086 45.076 1.00 35.59 514 ASP A C 1
ATOM 3995 O O . ASP A 1 514 ? -39.717 -18.807 44.886 1.00 35.59 514 ASP A O 1
ATOM 3999 N N . ASN A 1 515 ? -37.524 -18.442 44.659 1.00 32.03 515 ASN A N 1
ATOM 4000 C CA . ASN A 1 515 ? -37.126 -19.833 44.421 1.00 32.03 515 ASN A CA 1
ATOM 4001 C C . ASN A 1 515 ? -35.636 -20.004 44.713 1.00 32.03 515 ASN A C 1
ATOM 4003 O O . ASN A 1 515 ? -34.756 -19.747 43.891 1.00 32.03 515 ASN A O 1
ATOM 4007 N N . ASP A 1 516 ? -35.373 -20.489 45.921 1.00 35.50 516 ASP A N 1
ATOM 4008 C CA . ASP A 1 516 ? -34.138 -21.177 46.258 1.00 35.50 516 ASP A CA 1
ATOM 4009 C C . ASP A 1 516 ? -34.065 -22.487 45.453 1.00 35.50 516 ASP A C 1
ATOM 4011 O O . ASP A 1 516 ? -34.601 -23.511 45.876 1.00 35.50 516 ASP A O 1
ATOM 4015 N N . ASP A 1 517 ? -33.380 -22.481 44.309 1.00 34.03 517 ASP A N 1
ATOM 4016 C CA . ASP A 1 517 ? -32.889 -23.721 43.700 1.00 34.03 517 ASP A CA 1
ATOM 4017 C C . ASP A 1 517 ? -31.504 -24.055 44.281 1.00 34.03 517 ASP A C 1
ATOM 4019 O O . ASP A 1 517 ? -30.441 -23.642 43.803 1.00 34.03 517 ASP A O 1
ATOM 4023 N N . GLU A 1 518 ? -31.545 -24.828 45.369 1.00 33.25 518 GLU A N 1
ATOM 4024 C CA . GLU A 1 518 ? -30.431 -25.600 45.915 1.00 33.25 518 GLU A CA 1
ATOM 4025 C C . GLU A 1 518 ? -29.873 -26.561 44.850 1.00 33.25 518 GLU A C 1
ATOM 4027 O O . GLU A 1 518 ? -30.419 -27.634 44.587 1.00 33.25 518 GLU A O 1
ATOM 4032 N N . LEU A 1 519 ? -28.705 -26.237 44.292 1.00 32.03 519 LEU A N 1
ATOM 4033 C CA . LEU A 1 519 ? -27.814 -27.242 43.714 1.00 32.03 519 LEU A CA 1
ATOM 4034 C C . LEU A 1 519 ? -26.786 -27.654 44.767 1.00 32.03 519 LEU A C 1
ATOM 4036 O O . LEU A 1 519 ? -25.809 -26.961 45.047 1.00 32.03 519 LEU A O 1
ATOM 4040 N N . SER A 1 520 ? -27.045 -28.825 45.342 1.00 31.58 520 SER A N 1
ATOM 4041 C CA . SER A 1 520 ? -26.209 -29.543 46.293 1.00 31.58 520 SER A CA 1
ATOM 4042 C C . SER A 1 520 ? -24.765 -29.721 45.805 1.00 31.58 520 SER A C 1
ATOM 4044 O O . SER A 1 520 ? -24.509 -30.478 44.866 1.00 31.58 520 SER A O 1
ATOM 4046 N N . VAL A 1 521 ? -23.812 -29.134 46.525 1.00 31.59 521 VAL A N 1
ATOM 4047 C CA . VAL A 1 521 ? -22.461 -29.685 46.687 1.00 31.59 521 VAL A CA 1
ATOM 4048 C C . VAL A 1 521 ? -22.128 -29.550 48.166 1.00 31.59 521 VAL A C 1
ATOM 4050 O O . VAL A 1 521 ? -22.029 -28.442 48.685 1.00 31.59 521 VAL A O 1
ATOM 4053 N N . GLY A 1 522 ? -22.043 -30.686 48.857 1.00 32.47 522 GLY A N 1
ATOM 4054 C CA . GLY A 1 522 ? -21.707 -30.722 50.272 1.00 32.47 522 GLY A CA 1
ATOM 4055 C C . GLY A 1 522 ? -20.288 -30.217 50.512 1.00 32.47 522 GLY A C 1
ATOM 4056 O O . GLY A 1 522 ? -19.348 -30.723 49.902 1.00 32.47 522 GLY A O 1
ATOM 4057 N N . ASP A 1 523 ? -20.156 -29.259 51.423 1.00 31.23 523 ASP A N 1
ATOM 4058 C CA . ASP A 1 523 ? -18.941 -29.068 52.205 1.00 31.23 523 ASP A CA 1
ATOM 4059 C C . ASP A 1 523 ? -19.327 -28.495 53.579 1.00 31.23 523 ASP A C 1
ATOM 4061 O O . ASP A 1 523 ? -19.943 -27.432 53.689 1.00 31.23 523 ASP A O 1
ATOM 4065 N N . ASP A 1 524 ? -19.026 -29.267 54.620 1.00 31.72 524 ASP A N 1
ATOM 4066 C CA . ASP A 1 524 ? -19.239 -28.941 56.027 1.00 31.72 524 ASP A CA 1
ATOM 4067 C C . ASP A 1 524 ? -18.216 -27.886 56.475 1.00 31.72 524 ASP A C 1
ATOM 4069 O O . ASP A 1 524 ? -17.034 -28.199 56.609 1.00 31.72 524 ASP A O 1
ATOM 4073 N N . ASN A 1 525 ? -18.654 -26.666 56.813 1.00 32.94 525 ASN A N 1
ATOM 4074 C CA . ASN A 1 525 ? -17.990 -25.880 57.863 1.00 32.94 525 ASN A CA 1
ATOM 4075 C C . ASN A 1 525 ? -18.894 -24.750 58.412 1.00 32.94 525 ASN A C 1
ATOM 4077 O O . ASN A 1 525 ? -19.316 -23.885 57.637 1.00 32.94 525 ASN A O 1
ATOM 4081 N N . PRO A 1 526 ? -19.184 -24.697 59.727 1.00 32.34 526 PRO A N 1
ATOM 4082 C CA . PRO A 1 526 ? -20.055 -23.690 60.314 1.00 32.34 526 PRO A CA 1
ATOM 4083 C C . PRO A 1 526 ? -19.230 -22.502 60.817 1.00 32.34 526 PRO A C 1
ATOM 4085 O O . PRO A 1 526 ? -18.536 -22.623 61.815 1.00 32.34 526 PRO A O 1
ATOM 4088 N N . ASP A 1 527 ? -19.317 -21.354 60.144 1.00 32.84 527 ASP A N 1
ATOM 4089 C CA . ASP A 1 527 ? -19.086 -20.039 60.764 1.00 32.84 527 ASP A CA 1
ATOM 4090 C C . ASP A 1 527 ? -19.512 -18.914 59.806 1.00 32.84 527 ASP A C 1
ATOM 4092 O O . ASP A 1 527 ? -18.726 -18.371 59.025 1.00 32.84 527 ASP A O 1
ATOM 4096 N N . ARG A 1 528 ? -20.792 -18.529 59.867 1.00 30.73 528 ARG A N 1
ATOM 4097 C CA . ARG A 1 528 ? -21.252 -17.220 59.385 1.00 30.73 528 ARG A CA 1
ATOM 4098 C C . ARG A 1 528 ? -22.218 -16.602 60.385 1.00 30.73 528 ARG A C 1
ATOM 4100 O O . ARG A 1 528 ? -23.314 -17.102 60.611 1.00 30.73 528 ARG A O 1
ATOM 4107 N N . ALA A 1 529 ? -21.774 -15.488 60.960 1.00 30.53 529 ALA A N 1
ATOM 4108 C CA . ALA A 1 529 ? -22.584 -14.583 61.752 1.00 30.53 529 ALA A CA 1
ATOM 4109 C C . ALA A 1 529 ? -23.598 -13.849 60.859 1.00 30.53 529 ALA A C 1
ATOM 4111 O O . ALA A 1 529 ? -23.251 -13.271 59.827 1.00 30.53 529 ALA A O 1
ATOM 4112 N N . THR A 1 530 ? -24.849 -13.897 61.295 1.00 27.61 530 THR A N 1
ATOM 4113 C CA . THR A 1 530 ? -26.047 -13.271 60.738 1.00 27.61 530 THR A CA 1
ATOM 4114 C C . THR A 1 530 ? -25.936 -11.743 60.721 1.00 27.61 530 THR A C 1
ATOM 4116 O O . THR A 1 530 ? -25.629 -11.138 61.746 1.00 27.61 530 THR A O 1
ATOM 4119 N N . VAL A 1 531 ? -26.252 -11.104 59.590 1.00 30.14 531 VAL A N 1
ATOM 4120 C CA . VAL A 1 531 ? -26.564 -9.665 59.538 1.00 30.14 531 VAL A CA 1
ATOM 4121 C C . VAL A 1 531 ? -28.029 -9.525 59.131 1.00 30.14 531 VAL A C 1
ATOM 4123 O O . VAL A 1 531 ? -28.411 -9.861 58.013 1.00 30.14 531 VAL A O 1
ATOM 4126 N N . GLU A 1 532 ? -28.851 -9.079 60.081 1.00 26.73 532 GLU A N 1
ATOM 4127 C CA . GLU A 1 532 ? -30.283 -8.809 59.933 1.00 26.73 532 GLU A CA 1
ATOM 4128 C C . GLU A 1 532 ? -30.570 -7.716 58.888 1.00 26.73 532 GLU A C 1
ATOM 4130 O O . GLU A 1 532 ? -29.999 -6.624 58.920 1.00 26.73 532 GLU A O 1
ATOM 4135 N N . ARG A 1 533 ? -31.531 -7.993 57.996 1.00 24.98 533 ARG A N 1
ATOM 4136 C CA . ARG A 1 533 ? -32.220 -7.001 57.158 1.00 24.98 533 ARG A CA 1
ATOM 4137 C C . ARG A 1 533 ? -33.154 -6.160 58.037 1.00 24.98 533 ARG A C 1
ATOM 4139 O O . ARG A 1 533 ? -34.171 -6.660 58.508 1.00 24.98 533 ARG A O 1
ATOM 4146 N N . ALA A 1 534 ? -32.855 -4.873 58.197 1.00 27.00 534 ALA A N 1
ATOM 4147 C CA . ALA A 1 534 ? -33.797 -3.902 58.746 1.00 27.00 534 ALA A CA 1
ATOM 4148 C C . ALA A 1 534 ? -34.661 -3.307 57.620 1.00 27.00 534 ALA A C 1
ATOM 4150 O O . ALA A 1 534 ? -34.164 -2.607 56.739 1.00 27.00 534 ALA A O 1
ATOM 4151 N N . VAL A 1 535 ? -35.963 -3.589 57.670 1.00 26.23 535 VAL A N 1
ATOM 4152 C CA . VAL A 1 535 ? -37.014 -2.939 56.874 1.00 26.23 535 VAL A CA 1
ATOM 4153 C C . VAL A 1 535 ? -37.498 -1.700 57.632 1.00 26.23 535 VAL A C 1
ATOM 4155 O O . VAL A 1 535 ? -37.881 -1.814 58.794 1.00 26.23 535 VAL A O 1
ATOM 4158 N N . LEU A 1 536 ? -37.539 -0.532 56.984 1.00 27.58 536 LEU A N 1
ATOM 4159 C CA . LEU A 1 536 ? -38.290 0.640 57.457 1.00 27.58 536 LEU A CA 1
ATOM 4160 C C . LEU A 1 536 ? -39.012 1.339 56.284 1.00 27.58 536 LEU A C 1
ATOM 4162 O O . LEU A 1 536 ? -38.559 1.226 55.145 1.00 27.58 536 LEU A O 1
ATOM 4166 N N . PRO A 1 537 ? -40.154 2.015 56.535 1.00 29.31 537 PRO A N 1
ATOM 4167 C CA . PRO A 1 537 ? -41.262 2.115 55.591 1.00 29.31 537 PRO A CA 1
ATOM 4168 C C . PRO A 1 537 ? -41.372 3.465 54.868 1.00 29.31 537 PRO A C 1
ATOM 4170 O O . PRO A 1 537 ? -40.835 4.489 55.287 1.00 29.31 537 PRO A O 1
ATOM 4173 N N . ILE A 1 538 ? -42.151 3.437 53.784 1.00 29.34 538 ILE A N 1
ATOM 4174 C CA . ILE A 1 538 ? -42.568 4.564 52.947 1.00 29.34 538 ILE A CA 1
ATOM 4175 C C . ILE A 1 538 ? -43.470 5.510 53.757 1.00 29.34 538 ILE A C 1
ATOM 4177 O O . ILE A 1 538 ? -44.469 5.078 54.330 1.00 29.34 538 ILE A O 1
ATOM 4181 N N . ALA A 1 539 ? -43.167 6.810 53.735 1.00 27.09 539 ALA A N 1
ATOM 4182 C CA . ALA A 1 539 ? -44.080 7.871 54.156 1.00 27.09 539 ALA A CA 1
ATOM 4183 C C . ALA A 1 539 ? -44.266 8.871 53.007 1.00 27.09 539 ALA A C 1
ATOM 4185 O O . ALA A 1 539 ? -43.308 9.467 52.517 1.00 27.09 539 ALA A O 1
ATOM 4186 N N . GLY A 1 540 ? -45.516 9.014 52.564 1.00 24.23 540 GLY A N 1
ATOM 4187 C CA . GLY A 1 540 ? -45.926 9.977 51.552 1.00 24.23 540 GLY A CA 1
ATOM 4188 C C . GLY A 1 540 ? -45.984 11.411 52.079 1.00 24.23 540 GLY A C 1
ATOM 4189 O O . GLY A 1 540 ? -46.244 11.656 53.255 1.00 24.23 540 GLY A O 1
ATOM 4190 N N . GLY A 1 541 ? -45.799 12.358 51.164 1.00 25.47 541 GLY A N 1
ATOM 4191 C CA . GLY A 1 541 ? -46.041 13.779 51.384 1.00 25.47 541 GLY A CA 1
ATOM 4192 C C . GLY A 1 541 ? -46.229 14.495 50.049 1.00 25.47 541 GLY A C 1
ATOM 4193 O O . GLY A 1 541 ? -45.278 14.667 49.296 1.00 25.47 541 GLY A O 1
ATOM 4194 N N . HIS A 1 542 ? -47.474 14.880 49.756 1.00 25.88 542 HIS A N 1
ATOM 4195 C CA . HIS A 1 542 ? -47.809 15.965 48.828 1.00 25.88 542 HIS A CA 1
ATOM 4196 C C . HIS A 1 542 ? -47.087 17.253 49.248 1.00 25.88 542 HIS A C 1
ATOM 4198 O O . HIS A 1 542 ? -47.023 17.492 50.446 1.00 25.88 542 HIS A O 1
ATOM 4204 N N . PHE A 1 543 ? -46.645 18.092 48.302 1.00 28.28 543 PHE A N 1
ATOM 4205 C CA . PHE A 1 543 ? -46.885 19.548 48.322 1.00 28.28 543 PHE A CA 1
ATOM 4206 C C . PHE A 1 543 ? -46.427 20.226 47.010 1.00 28.28 543 PHE A C 1
ATOM 4208 O O . PHE A 1 543 ? -45.265 20.158 46.622 1.00 28.28 543 PHE A O 1
ATOM 4215 N N . ASP A 1 544 ? -47.420 20.827 46.353 1.00 25.89 544 ASP A N 1
ATOM 4216 C CA . ASP A 1 544 ? -47.504 22.021 45.498 1.00 25.89 544 ASP A CA 1
ATOM 4217 C C . ASP A 1 544 ? -46.312 22.604 44.713 1.00 25.89 544 ASP A C 1
ATOM 4219 O O . ASP A 1 544 ? -45.231 22.912 45.212 1.00 25.89 544 ASP A O 1
ATOM 4223 N N . ALA A 1 545 ? -46.635 22.919 43.454 1.00 26.12 545 ALA A N 1
ATOM 4224 C CA . ALA A 1 545 ? -45.902 23.793 42.548 1.00 26.12 545 ALA A CA 1
ATOM 4225 C C . ALA A 1 545 ? -46.047 25.285 42.913 1.00 26.12 545 ALA A C 1
ATOM 4227 O O . ALA A 1 545 ? -47.099 25.695 43.407 1.00 26.12 545 ALA A O 1
ATOM 4228 N N . PRO A 1 546 ? -45.089 26.135 42.494 1.00 30.48 546 PRO A N 1
ATOM 4229 C CA . PRO A 1 546 ? -45.386 27.529 42.210 1.00 30.48 546 PRO A CA 1
ATOM 4230 C C . PRO A 1 546 ? -45.117 27.922 40.748 1.00 30.48 546 PRO A C 1
ATOM 4232 O O . PRO A 1 546 ? -44.065 27.694 40.156 1.00 30.48 546 PRO A O 1
ATOM 4235 N N . THR A 1 547 ? -46.150 28.571 40.229 1.00 28.16 547 THR A N 1
ATOM 4236 C CA . THR A 1 547 ? -46.303 29.492 39.100 1.00 28.16 547 THR A CA 1
ATOM 4237 C C . THR A 1 547 ? -45.110 30.363 38.677 1.00 28.16 547 THR A C 1
ATOM 4239 O O . THR A 1 547 ? -44.411 30.969 39.482 1.00 28.16 547 THR A O 1
ATOM 4242 N N . VAL A 1 548 ? -45.033 30.520 37.352 1.00 28.30 548 VAL A N 1
ATOM 4243 C CA . VAL A 1 548 ? -44.313 31.523 36.544 1.00 28.30 548 VAL A CA 1
ATOM 4244 C C . VAL A 1 548 ? -44.833 32.952 36.785 1.00 28.30 548 VAL A C 1
ATOM 4246 O O . VAL A 1 548 ? -46.040 33.125 36.963 1.00 28.30 548 VAL A O 1
ATOM 4249 N N . PRO A 1 549 ? -43.990 33.985 36.586 1.00 27.50 549 PRO A N 1
ATOM 4250 C CA . PRO A 1 549 ? -44.440 35.215 35.935 1.00 27.50 549 PRO A CA 1
ATOM 4251 C C . PRO A 1 549 ? -43.663 35.542 34.643 1.00 27.50 549 PRO A C 1
ATOM 4253 O O . PRO A 1 549 ? -42.474 35.267 34.495 1.00 27.50 549 PRO A O 1
ATOM 4256 N N . LYS A 1 550 ? -44.408 36.115 33.692 1.00 26.30 550 LYS A N 1
ATOM 4257 C CA . LYS A 1 550 ? -44.035 36.553 32.337 1.00 26.30 550 LYS A CA 1
ATOM 4258 C C . LYS A 1 550 ? -43.612 38.035 32.300 1.00 26.30 550 LYS A C 1
ATOM 4260 O O . LYS A 1 550 ? -44.148 38.814 33.076 1.00 26.30 550 LYS A O 1
ATOM 4265 N N . GLN A 1 551 ? -42.860 38.368 31.234 1.00 27.36 551 GLN A N 1
ATOM 4266 C CA . GLN A 1 551 ? -42.745 39.665 30.516 1.00 27.36 551 GLN A CA 1
ATOM 4267 C C . GLN A 1 551 ? -41.975 40.786 31.251 1.00 27.36 551 GLN A C 1
ATOM 4269 O O . GLN A 1 551 ? -42.041 40.891 32.461 1.00 27.36 551 GLN A O 1
ATOM 4274 N N . GLU A 1 552 ? -41.121 41.587 30.600 1.00 26.11 552 GLU A N 1
ATOM 4275 C CA . GLU A 1 552 ? -41.400 42.452 29.442 1.00 26.11 552 GLU A CA 1
ATOM 4276 C C . GLU A 1 552 ? -40.214 42.631 28.471 1.00 26.11 552 GLU A C 1
ATOM 4278 O O . GLU A 1 552 ? -39.043 42.508 28.824 1.00 26.11 552 GLU A O 1
ATOM 4283 N N . ALA A 1 553 ? -40.568 42.961 27.228 1.00 25.72 553 ALA A N 1
ATOM 4284 C CA . ALA A 1 553 ? -39.686 43.433 26.171 1.00 25.72 553 ALA A CA 1
ATOM 4285 C C . ALA A 1 553 ? -39.586 44.967 26.207 1.00 25.72 553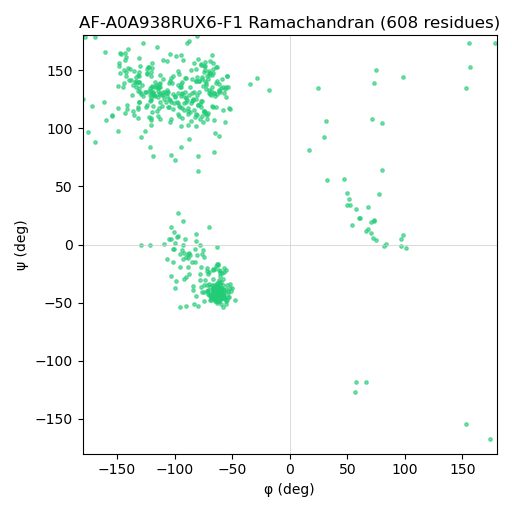 ALA A C 1
ATOM 4287 O O . ALA A 1 553 ? -40.598 45.637 26.400 1.00 25.72 553 ALA A O 1
ATOM 4288 N N . VAL A 1 554 ? -38.402 45.519 25.922 1.00 30.73 554 VAL A N 1
ATOM 4289 C CA . VAL A 1 554 ? -38.239 46.925 25.525 1.00 30.73 554 VAL A CA 1
ATOM 4290 C C . VAL A 1 554 ? -37.371 46.990 24.270 1.00 30.73 554 VAL A C 1
ATOM 4292 O O . VAL A 1 554 ? -36.252 46.486 24.227 1.00 30.73 554 VAL A O 1
ATOM 4295 N N . SER A 1 555 ? -37.957 47.596 23.243 1.00 28.27 555 SER A N 1
ATOM 4296 C CA . SER A 1 555 ? -37.408 47.977 21.944 1.00 28.27 555 SER A CA 1
ATOM 4297 C C . SER A 1 555 ? -36.485 49.197 22.028 1.00 28.27 555 SER A C 1
ATOM 4299 O O . SER A 1 555 ? -36.772 50.126 22.782 1.00 28.27 555 SER A O 1
ATOM 4301 N N . GLY A 1 556 ? -35.471 49.260 21.162 1.00 29.53 556 GLY A N 1
ATOM 4302 C CA . GLY A 1 556 ? -34.710 50.478 20.880 1.00 29.53 556 GLY A CA 1
ATOM 4303 C C . GLY A 1 556 ? -33.693 50.270 19.757 1.00 29.53 556 GLY A C 1
ATOM 4304 O O . GLY A 1 556 ? -32.608 49.753 20.005 1.00 29.53 556 GLY A O 1
ATOM 4305 N N . ASP A 1 557 ? -34.069 50.654 18.536 1.00 29.55 557 ASP A N 1
ATOM 4306 C CA . ASP A 1 557 ? -33.191 50.783 17.367 1.00 29.55 557 ASP A CA 1
ATOM 4307 C C . ASP A 1 557 ? -32.222 51.976 17.512 1.00 29.55 557 ASP A C 1
ATOM 4309 O O . ASP A 1 557 ? -32.615 53.017 18.042 1.00 29.55 557 ASP A O 1
ATOM 4313 N N . LEU A 1 558 ? -30.997 51.844 16.973 1.00 30.39 558 LEU A N 1
ATOM 4314 C CA . LEU A 1 558 ? -30.397 52.685 15.907 1.00 30.39 558 LEU A CA 1
ATOM 4315 C C . LEU A 1 558 ? -28.849 52.745 15.957 1.00 30.39 558 LEU A C 1
ATOM 4317 O O . LEU A 1 558 ? -28.238 53.000 16.990 1.00 30.39 558 LEU A O 1
ATOM 4321 N N . ASP A 1 559 ? -28.276 52.586 14.758 1.00 30.67 559 ASP A N 1
ATOM 4322 C CA . ASP A 1 559 ? -27.037 53.168 14.213 1.00 30.67 559 ASP A CA 1
ATOM 4323 C C . ASP A 1 559 ? -25.624 52.743 14.681 1.00 30.67 559 ASP A C 1
ATOM 4325 O O . ASP A 1 559 ? -25.067 53.229 15.659 1.00 30.67 559 ASP A O 1
ATOM 4329 N N . GLY A 1 560 ? -24.947 52.014 13.777 1.00 30.02 560 GLY A N 1
ATOM 4330 C CA . GLY A 1 560 ? -23.715 52.518 13.138 1.00 30.02 560 GLY A CA 1
ATOM 4331 C C . GLY A 1 560 ? -22.348 52.060 13.689 1.00 30.02 560 GLY A C 1
ATOM 4332 O O . GLY A 1 560 ? -22.182 51.866 14.887 1.00 30.02 560 GLY A O 1
ATOM 4333 N N . PRO A 1 561 ? -21.325 51.862 12.825 1.00 36.53 561 PRO A N 1
ATOM 4334 C CA . PRO A 1 561 ? -20.226 50.930 13.077 1.00 36.53 561 PRO A CA 1
ATOM 4335 C C . PRO A 1 561 ? -19.002 51.600 13.716 1.00 36.53 561 PRO A C 1
ATOM 4337 O O . PRO A 1 561 ? -18.568 52.661 13.272 1.00 36.53 561 PRO A O 1
ATOM 4340 N N . THR A 1 562 ? -18.368 50.948 14.700 1.00 31.83 562 THR A N 1
ATOM 4341 C CA . THR A 1 562 ? -17.080 51.419 15.245 1.00 31.83 562 THR A CA 1
ATOM 4342 C C . THR A 1 562 ? -15.938 50.450 14.943 1.00 31.83 562 THR A C 1
ATOM 4344 O O . THR A 1 562 ? -15.913 49.296 15.362 1.00 31.83 562 THR A O 1
ATOM 4347 N N . LEU A 1 563 ? -15.002 51.006 14.177 1.00 32.12 563 LEU A N 1
ATOM 4348 C CA . LEU A 1 563 ? -13.680 50.558 13.760 1.00 32.12 563 LEU A CA 1
ATOM 4349 C C . LEU A 1 563 ? -12.884 49.726 14.779 1.00 32.12 563 LEU A C 1
ATOM 4351 O O . LEU A 1 563 ? -12.758 50.058 15.958 1.00 32.12 563 LEU A O 1
ATOM 4355 N N . ALA A 1 564 ? -12.244 48.694 14.230 1.00 30.88 564 ALA A N 1
ATOM 4356 C CA . ALA A 1 564 ? -11.237 47.850 14.850 1.00 30.88 564 ALA A CA 1
ATOM 4357 C C . ALA A 1 564 ? -10.048 48.652 15.416 1.00 30.88 564 ALA A C 1
ATOM 4359 O O . ALA A 1 564 ? -9.476 49.512 14.744 1.00 30.88 564 ALA A O 1
ATOM 4360 N N . ARG A 1 565 ? -9.622 48.300 16.635 1.00 32.47 565 ARG A N 1
ATOM 4361 C CA . ARG A 1 565 ? -8.312 48.671 17.190 1.00 32.47 565 ARG A CA 1
ATOM 4362 C C . ARG A 1 565 ? -7.298 47.540 16.942 1.00 32.47 565 ARG A C 1
ATOM 4364 O O . ARG A 1 565 ? -7.645 46.379 17.153 1.00 32.47 565 ARG A O 1
ATOM 4371 N N . PRO A 1 566 ? -6.062 47.852 16.511 1.00 35.34 566 PRO A N 1
ATOM 4372 C CA . PRO A 1 566 ? -5.073 46.853 16.116 1.00 35.34 566 PRO A CA 1
ATOM 4373 C C . PRO A 1 566 ? -4.338 46.225 17.312 1.00 35.34 566 PRO A C 1
ATOM 4375 O O . PRO A 1 566 ? -4.020 46.895 18.294 1.00 35.34 566 PRO A O 1
ATOM 4378 N N . LEU A 1 567 ? -4.043 44.929 17.178 1.00 36.88 567 LEU A N 1
ATOM 4379 C CA . LEU A 1 567 ? -3.189 44.126 18.061 1.00 36.88 567 LEU A CA 1
ATOM 4380 C C . LEU A 1 567 ? -1.712 44.588 18.005 1.00 36.88 567 LEU A C 1
ATOM 4382 O O . LEU A 1 567 ? -1.265 45.090 16.969 1.00 36.88 567 LEU A O 1
ATOM 4386 N N . PRO A 1 568 ? -0.934 44.416 19.092 1.00 37.41 568 PRO A N 1
ATOM 4387 C CA . PRO A 1 568 ? 0.450 44.879 19.171 1.00 37.41 568 PRO A CA 1
ATOM 4388 C C . PRO A 1 568 ? 1.419 44.043 18.313 1.00 37.41 568 PRO A C 1
ATOM 4390 O O . PRO A 1 568 ? 1.280 42.829 18.175 1.00 37.41 568 PRO A O 1
ATOM 4393 N N . ARG A 1 569 ? 2.423 44.727 17.745 1.00 35.59 569 ARG A N 1
ATOM 4394 C CA . ARG A 1 569 ? 3.499 44.175 16.900 1.00 35.59 569 ARG A CA 1
ATOM 4395 C C . ARG A 1 569 ? 4.486 43.299 17.701 1.00 35.59 569 ARG A C 1
ATOM 4397 O O . ARG A 1 569 ? 4.772 43.634 18.850 1.00 35.59 569 ARG A O 1
ATOM 4404 N N . PRO A 1 570 ? 5.073 42.251 17.089 1.00 35.38 570 PRO A N 1
ATOM 4405 C CA . PRO A 1 570 ? 6.155 41.462 17.683 1.00 35.38 570 PRO A CA 1
ATOM 4406 C C . PRO A 1 570 ? 7.515 42.196 17.619 1.00 35.38 570 PRO A C 1
ATOM 4408 O O . PRO A 1 570 ? 7.706 43.047 16.743 1.00 35.38 570 PRO A O 1
ATOM 4411 N N . PRO A 1 571 ? 8.469 41.895 18.524 1.00 39.66 571 PRO A N 1
ATOM 4412 C CA . PRO A 1 571 ? 9.777 42.543 18.548 1.00 39.66 571 PRO A CA 1
ATOM 4413 C C . PRO A 1 571 ? 10.698 42.086 17.406 1.00 39.66 571 PRO A C 1
ATOM 4415 O O . PRO A 1 571 ? 10.620 40.966 16.904 1.00 39.66 571 PRO A O 1
ATOM 4418 N N . ALA A 1 572 ? 11.570 43.012 17.007 1.00 32.22 572 ALA A N 1
ATOM 4419 C CA . ALA A 1 572 ? 12.448 42.954 15.850 1.00 32.22 572 ALA A CA 1
ATOM 4420 C C . ALA A 1 572 ? 13.714 42.098 16.054 1.00 32.22 572 ALA A C 1
ATOM 4422 O O . ALA A 1 572 ? 14.368 42.161 17.090 1.00 32.22 572 ALA A O 1
ATOM 4423 N N . HIS A 1 573 ? 14.053 41.372 14.985 1.00 31.61 573 HIS A N 1
ATOM 4424 C CA . HIS A 1 573 ? 15.380 41.030 14.462 1.00 31.61 573 HIS A CA 1
ATOM 4425 C C . HIS A 1 573 ? 16.553 40.867 15.445 1.00 31.61 573 HIS A C 1
ATOM 4427 O O . HIS A 1 573 ? 17.193 41.834 15.851 1.00 31.61 573 HIS A O 1
ATOM 4433 N N . THR A 1 574 ? 16.956 39.613 15.658 1.00 30.75 574 THR A N 1
ATOM 4434 C CA . THR A 1 574 ? 18.336 39.257 16.019 1.00 30.75 574 THR A CA 1
ATOM 4435 C C . THR A 1 574 ? 19.003 38.615 14.801 1.00 30.75 574 THR A C 1
ATOM 4437 O O . THR A 1 574 ? 18.442 37.723 14.167 1.00 30.75 574 THR A O 1
ATOM 4440 N N . GLN A 1 575 ? 20.167 39.144 14.434 1.00 31.05 575 GLN A N 1
ATOM 4441 C CA . GLN A 1 575 ? 20.981 38.748 13.286 1.00 31.05 575 GLN A CA 1
ATOM 4442 C C . GLN A 1 575 ? 21.471 37.296 13.428 1.00 31.05 575 GLN A C 1
ATOM 4444 O O . GLN A 1 575 ? 22.044 36.929 14.451 1.00 31.05 575 GLN A O 1
ATOM 4449 N N . LEU A 1 576 ? 21.266 36.483 12.389 1.00 31.95 576 LEU A N 1
ATOM 4450 C CA . LEU A 1 576 ? 21.872 35.157 12.234 1.00 31.95 576 LEU A CA 1
ATOM 4451 C C . LEU A 1 576 ? 23.285 35.311 11.639 1.00 31.95 576 LEU A C 1
ATOM 4453 O O . LEU A 1 576 ? 23.424 36.003 10.627 1.00 31.95 576 LEU A O 1
ATOM 4457 N N . PRO A 1 577 ? 24.329 34.673 12.196 1.00 33.25 577 PRO A N 1
ATOM 4458 C CA . PRO A 1 577 ? 25.644 34.660 11.575 1.00 33.25 577 PRO A CA 1
ATOM 4459 C C . PRO A 1 577 ? 25.679 33.682 10.393 1.00 33.25 577 PRO A C 1
ATOM 4461 O O . PRO A 1 577 ? 25.421 32.486 10.524 1.00 33.25 577 PRO A O 1
ATOM 4464 N N . THR A 1 578 ? 26.044 34.207 9.227 1.00 37.72 578 THR A N 1
ATOM 4465 C CA . THR A 1 578 ? 26.462 33.455 8.044 1.00 37.72 578 THR A CA 1
ATOM 4466 C C . THR A 1 578 ? 27.848 32.855 8.273 1.00 37.72 578 THR A C 1
ATOM 4468 O O . THR A 1 578 ? 28.834 33.583 8.239 1.00 37.72 578 THR A O 1
ATOM 4471 N N . HIS A 1 579 ? 27.940 31.540 8.464 1.00 32.12 579 HIS A N 1
ATOM 4472 C CA . HIS A 1 579 ? 29.150 30.768 8.171 1.00 32.12 579 HIS A CA 1
ATOM 4473 C C . HIS A 1 579 ? 28.773 29.312 7.878 1.00 32.12 579 HIS A C 1
ATOM 4475 O O . HIS A 1 579 ? 28.352 28.570 8.760 1.00 32.12 579 HIS A O 1
ATOM 4481 N N . VAL A 1 580 ? 28.926 28.916 6.614 1.00 36.62 580 VAL A N 1
ATOM 4482 C CA . VAL A 1 580 ? 28.866 27.526 6.149 1.00 36.62 580 VAL A CA 1
ATOM 4483 C C . VAL A 1 580 ? 30.301 26.987 6.133 1.00 36.62 580 VAL A C 1
ATOM 4485 O O . VAL A 1 580 ? 31.119 27.530 5.389 1.00 36.62 580 VAL A O 1
ATOM 4488 N N . PRO A 1 581 ? 30.652 25.959 6.924 1.00 35.09 581 PRO A N 1
ATOM 4489 C CA . PRO A 1 581 ? 31.871 25.189 6.710 1.00 35.09 581 PRO A CA 1
ATOM 4490 C C . PRO A 1 581 ? 31.622 24.055 5.690 1.00 35.09 581 PRO A C 1
ATOM 4492 O O . PRO A 1 581 ? 30.501 23.551 5.592 1.00 35.09 581 PRO A O 1
ATOM 4495 N N . PRO A 1 582 ? 32.638 23.638 4.912 1.00 34.12 582 PRO A N 1
ATOM 4496 C CA . PRO A 1 582 ? 32.489 22.594 3.903 1.00 34.12 582 PRO A CA 1
ATOM 4497 C C . PRO A 1 582 ? 32.344 21.202 4.539 1.00 34.12 582 PRO A C 1
ATOM 4499 O O . PRO A 1 582 ? 33.053 20.853 5.483 1.00 34.12 582 PRO A O 1
ATOM 4502 N N . LEU A 1 583 ? 31.441 20.391 3.982 1.00 33.62 583 LEU A N 1
ATOM 4503 C CA . LEU A 1 583 ? 31.237 18.984 4.331 1.00 33.62 583 LEU A CA 1
ATOM 4504 C C . LEU A 1 583 ? 32.474 18.154 3.945 1.00 33.62 583 LEU A C 1
ATOM 4506 O O . LEU A 1 583 ? 32.717 17.891 2.769 1.00 33.62 583 LEU A O 1
ATOM 4510 N N . GLN A 1 584 ? 33.247 17.728 4.946 1.00 33.72 584 GLN A N 1
ATOM 4511 C CA . GLN A 1 584 ? 34.211 16.633 4.827 1.00 33.72 584 GLN A CA 1
ATOM 4512 C C . GLN A 1 584 ? 33.491 15.285 4.963 1.00 33.72 584 GLN A C 1
ATOM 4514 O O . GLN A 1 584 ? 32.568 15.131 5.763 1.00 33.72 584 GLN A O 1
ATOM 4519 N N . GLY A 1 585 ? 33.922 14.319 4.149 1.00 32.53 585 GLY A N 1
ATOM 4520 C CA . GLY A 1 585 ? 33.298 13.012 3.977 1.00 32.53 585 GLY A CA 1
ATOM 4521 C C . GLY A 1 585 ? 33.170 12.186 5.257 1.00 32.53 585 GLY A C 1
ATOM 4522 O O . GLY A 1 585 ? 34.111 12.035 6.037 1.00 32.53 585 GLY A O 1
ATOM 4523 N N . VAL A 1 586 ? 31.993 11.588 5.424 1.00 32.06 586 VAL A N 1
ATOM 4524 C CA . VAL A 1 586 ? 31.743 10.561 6.433 1.00 32.06 586 VAL A CA 1
ATOM 4525 C C . VAL A 1 586 ? 32.397 9.263 5.964 1.00 32.06 586 VAL A C 1
ATOM 4527 O O . VAL A 1 586 ? 32.010 8.678 4.955 1.00 32.06 586 VAL A O 1
ATOM 4530 N N . ARG A 1 587 ? 33.416 8.827 6.709 1.00 30.36 587 ARG A N 1
ATOM 4531 C CA . ARG A 1 587 ? 33.996 7.484 6.626 1.00 30.36 587 ARG A CA 1
ATOM 4532 C C . ARG A 1 587 ? 32.965 6.448 7.083 1.00 30.36 587 ARG A C 1
ATOM 4534 O O . ARG A 1 587 ? 32.409 6.571 8.172 1.00 30.36 587 ARG A O 1
ATOM 4541 N N . SER A 1 588 ? 32.771 5.410 6.278 1.00 34.16 588 SER A N 1
ATOM 4542 C CA . SER A 1 588 ? 32.044 4.190 6.640 1.00 34.16 588 SER A CA 1
ATOM 4543 C C . SER A 1 588 ? 32.693 3.493 7.852 1.00 34.16 588 SER A C 1
ATOM 4545 O O . SER A 1 588 ? 33.925 3.459 7.932 1.00 34.16 588 SER A O 1
ATOM 4547 N N . PRO A 1 589 ? 31.918 2.905 8.782 1.00 39.50 589 PRO A N 1
ATOM 4548 C CA . PRO A 1 589 ? 32.473 2.090 9.861 1.00 39.50 589 PRO A CA 1
ATOM 4549 C C . PRO A 1 589 ? 32.964 0.727 9.327 1.00 39.50 589 PRO A C 1
ATOM 4551 O O . PRO A 1 589 ? 32.457 0.245 8.309 1.00 39.50 589 PRO A O 1
ATOM 4554 N N . PRO A 1 590 ? 33.941 0.078 9.989 1.00 34.72 590 PRO A N 1
ATOM 4555 C CA . PRO A 1 590 ? 34.453 -1.217 9.557 1.00 34.72 590 PRO A CA 1
ATOM 4556 C C . PRO A 1 590 ? 33.408 -2.319 9.781 1.00 34.72 590 PRO A C 1
ATOM 4558 O O . PRO A 1 590 ? 32.821 -2.433 10.857 1.00 34.72 590 PRO A O 1
ATOM 4561 N N . ARG A 1 591 ? 33.200 -3.153 8.756 1.00 34.50 591 ARG A N 1
ATOM 4562 C CA . ARG A 1 591 ? 32.430 -4.399 8.848 1.00 34.50 591 ARG A CA 1
ATOM 4563 C C . ARG A 1 591 ? 33.182 -5.394 9.737 1.00 34.50 591 ARG A C 1
ATOM 4565 O O . ARG A 1 591 ? 34.295 -5.794 9.409 1.00 34.50 591 ARG A O 1
ATOM 4572 N N . THR A 1 592 ? 32.564 -5.814 10.834 1.00 33.19 592 THR A N 1
ATOM 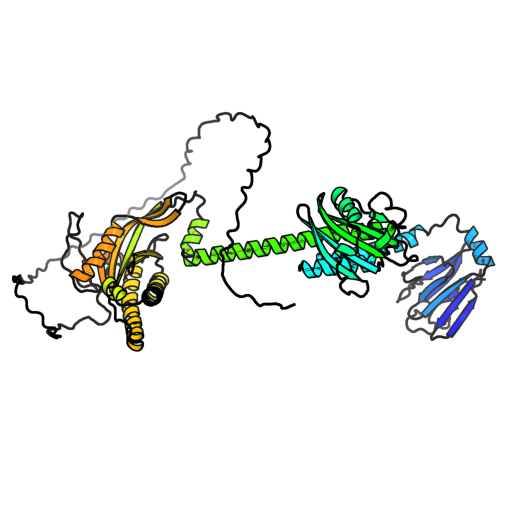4573 C CA . THR A 1 592 ? 32.938 -7.029 11.565 1.00 33.19 592 THR A CA 1
ATOM 4574 C C . THR A 1 592 ? 32.439 -8.267 10.805 1.00 33.19 592 THR A C 1
ATOM 4576 O O . THR A 1 592 ? 31.357 -8.222 10.216 1.00 33.19 592 THR A O 1
ATOM 4579 N N . PRO A 1 593 ? 33.198 -9.378 10.781 1.00 33.03 593 PRO A N 1
ATOM 4580 C CA . PRO A 1 593 ? 32.768 -10.605 10.126 1.00 33.03 593 PRO A CA 1
ATOM 4581 C C . PRO A 1 593 ? 31.799 -11.375 11.033 1.00 33.03 593 PRO A C 1
ATOM 4583 O O . PRO A 1 593 ? 32.150 -11.779 12.142 1.00 33.03 593 PRO A O 1
ATOM 4586 N N . THR A 1 594 ? 30.575 -11.597 10.562 1.00 32.09 594 THR A N 1
ATOM 4587 C CA . THR A 1 594 ? 29.649 -12.570 11.144 1.00 32.09 594 THR A CA 1
ATOM 4588 C C . THR A 1 594 ? 30.128 -13.980 10.812 1.00 32.09 594 THR A C 1
ATOM 4590 O O . THR A 1 594 ? 30.113 -14.415 9.662 1.00 32.09 594 THR A O 1
ATOM 4593 N N . ALA A 1 595 ? 30.566 -14.694 11.847 1.00 29.28 595 ALA A N 1
ATOM 4594 C CA . ALA A 1 595 ? 30.791 -16.127 11.815 1.00 29.28 595 ALA A CA 1
ATOM 4595 C C . ALA A 1 595 ? 29.446 -16.850 11.641 1.00 29.28 595 ALA A C 1
ATOM 4597 O O . ALA A 1 595 ? 28.560 -16.745 12.490 1.00 29.28 595 ALA A O 1
ATOM 4598 N N . TYR A 1 596 ? 29.298 -17.587 10.542 1.00 31.47 596 TYR A N 1
ATOM 4599 C CA . TYR A 1 596 ? 28.260 -18.603 10.409 1.00 31.47 596 TYR A CA 1
ATOM 4600 C C . TYR A 1 596 ? 28.639 -19.798 11.288 1.00 31.47 596 TYR A C 1
ATOM 4602 O O . TYR A 1 596 ? 29.613 -20.499 11.019 1.00 31.47 596 TYR A O 1
ATOM 4610 N N . GLY A 1 597 ? 27.863 -20.020 12.347 1.00 28.61 597 GLY A N 1
ATOM 4611 C CA . GLY A 1 597 ? 27.858 -21.274 13.087 1.00 28.61 597 GLY A CA 1
ATOM 4612 C C . GLY A 1 597 ? 27.107 -22.336 12.288 1.00 28.61 597 GLY A C 1
ATOM 4613 O O . GLY A 1 597 ? 25.882 -22.313 12.222 1.00 28.61 597 GLY A O 1
ATOM 4614 N N . SER A 1 598 ? 27.836 -23.269 11.681 1.00 31.39 598 SER A N 1
ATOM 4615 C CA . SER A 1 598 ? 27.280 -24.523 11.177 1.00 31.39 598 SER A CA 1
ATOM 4616 C C . SER A 1 598 ? 27.165 -25.510 12.341 1.00 31.39 598 SER A C 1
ATOM 4618 O O . SER A 1 598 ? 28.161 -26.088 12.781 1.00 31.39 598 SER A O 1
ATOM 4620 N N . GLY A 1 599 ? 25.946 -25.668 12.858 1.00 30.14 599 GLY A N 1
ATOM 4621 C CA . GLY A 1 599 ? 25.584 -26.735 13.785 1.00 30.14 599 GLY A CA 1
ATOM 4622 C C . GLY A 1 599 ? 25.606 -28.089 13.080 1.00 30.14 599 GLY A C 1
ATOM 4623 O O . GLY A 1 599 ? 25.018 -28.265 12.015 1.00 30.14 599 GLY A O 1
ATOM 4624 N N . ALA A 1 600 ? 26.320 -29.029 13.690 1.00 30.62 600 ALA A N 1
ATOM 4625 C CA . ALA A 1 600 ? 26.433 -30.413 13.277 1.00 30.62 600 ALA A CA 1
ATOM 4626 C C . ALA A 1 600 ? 25.076 -31.138 13.304 1.00 30.62 600 ALA A C 1
ATOM 4628 O O . ALA A 1 600 ? 24.326 -31.042 14.273 1.00 30.62 600 ALA A O 1
ATOM 4629 N N . SER A 1 601 ? 24.820 -31.947 12.279 1.00 30.83 601 SER A N 1
ATOM 4630 C CA . SER A 1 601 ? 23.957 -33.125 12.372 1.00 30.83 601 SER A CA 1
ATOM 4631 C C . SER A 1 601 ? 24.707 -34.321 11.783 1.00 30.83 601 SER A C 1
ATOM 4633 O O . SER A 1 601 ? 25.358 -34.244 10.743 1.00 30.83 601 SER A O 1
ATOM 4635 N N . LEU A 1 602 ? 24.711 -35.385 12.578 1.00 31.20 602 LEU A N 1
ATOM 4636 C CA . LEU A 1 602 ? 25.470 -36.619 12.443 1.00 31.20 602 LEU A CA 1
ATOM 4637 C C . LEU A 1 602 ? 24.884 -37.569 11.389 1.00 31.20 602 LEU A C 1
ATOM 4639 O O . LEU A 1 602 ? 23.672 -37.664 11.240 1.00 31.20 602 LEU A O 1
ATOM 4643 N N . SER A 1 603 ? 25.787 -38.410 10.871 1.00 29.83 603 SER A N 1
ATOM 4644 C CA . SER A 1 603 ? 25.564 -39.805 10.462 1.00 29.83 603 SER A CA 1
ATOM 4645 C C . SER A 1 603 ? 24.902 -40.056 9.103 1.00 29.83 603 SER A C 1
ATOM 4647 O O . SER A 1 603 ? 23.687 -39.997 8.966 1.00 29.83 603 SER A O 1
ATOM 4649 N N . GLN A 1 604 ? 25.709 -40.467 8.120 1.00 31.30 604 GLN A N 1
ATOM 4650 C CA . GLN A 1 604 ? 25.763 -41.863 7.648 1.00 31.30 604 GLN A CA 1
ATOM 4651 C C . GLN A 1 604 ? 26.806 -41.996 6.523 1.00 31.30 604 GLN A C 1
ATOM 4653 O O . GLN A 1 604 ? 26.775 -41.275 5.530 1.00 31.30 604 GLN A O 1
ATOM 4658 N N . ALA A 1 605 ? 27.748 -42.922 6.702 1.00 36.91 605 ALA A N 1
ATOM 4659 C CA . ALA A 1 605 ? 28.689 -43.359 5.672 1.00 36.91 605 ALA A CA 1
ATOM 4660 C C . ALA A 1 605 ? 28.043 -44.427 4.772 1.00 36.91 605 ALA A C 1
ATOM 4662 O O . ALA A 1 605 ? 27.198 -45.191 5.246 1.00 36.91 605 ALA A O 1
ATOM 4663 N N . PRO A 1 606 ? 28.541 -44.579 3.534 1.00 44.47 606 PRO A N 1
ATOM 4664 C CA . PRO A 1 606 ? 28.884 -45.923 3.097 1.00 44.47 606 PRO A CA 1
ATOM 4665 C C . PRO A 1 606 ? 30.293 -46.018 2.493 1.00 44.47 606 PRO A C 1
ATOM 4667 O O . PRO A 1 606 ? 30.718 -45.248 1.636 1.00 44.47 606 PRO A O 1
ATOM 4670 N N . THR A 1 607 ? 30.984 -47.027 3.007 1.00 42.47 607 THR A N 1
ATOM 4671 C CA . THR A 1 607 ? 32.013 -47.884 2.417 1.00 42.47 607 THR A CA 1
ATOM 4672 C C . THR A 1 607 ? 32.100 -47.910 0.885 1.00 42.47 607 THR A C 1
ATOM 4674 O O . THR A 1 607 ? 31.125 -48.215 0.20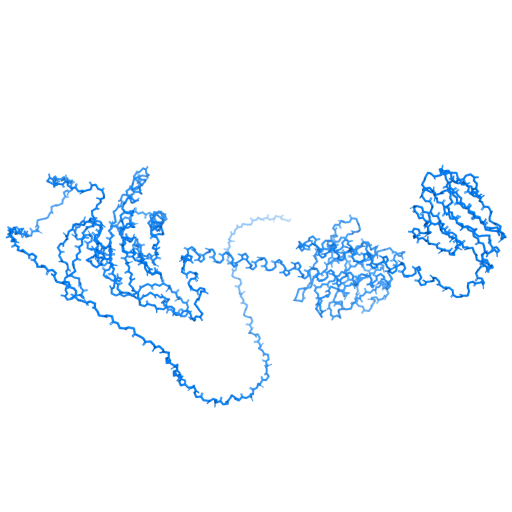2 1.00 42.47 607 THR A O 1
ATOM 4677 N N . VAL A 1 608 ? 33.326 -47.773 0.373 1.00 34.44 608 VAL A N 1
ATOM 4678 C CA . VAL A 1 608 ? 33.762 -48.307 -0.929 1.00 34.44 608 VAL A CA 1
ATOM 4679 C C . VAL A 1 608 ? 34.907 -49.293 -0.661 1.00 34.44 608 VAL A C 1
ATOM 4681 O O . VAL A 1 608 ? 35.822 -48.932 0.084 1.00 34.44 608 VAL A O 1
ATOM 4684 N N . PRO A 1 609 ? 34.881 -50.525 -1.203 1.00 57.47 609 PRO A N 1
ATOM 4685 C CA . PRO A 1 609 ? 36.014 -51.435 -1.142 1.00 57.47 609 PRO A CA 1
ATOM 4686 C C . PRO A 1 609 ? 36.881 -51.377 -2.411 1.00 57.47 609 PRO A C 1
ATOM 4688 O O . PRO A 1 609 ? 36.350 -51.256 -3.512 1.00 57.47 609 PRO A O 1
ATOM 4691 N N . ALA A 1 610 ? 38.181 -51.588 -2.168 1.00 45.12 610 ALA A N 1
ATOM 4692 C CA . ALA A 1 610 ? 39.281 -52.000 -3.054 1.00 45.12 610 ALA A CA 1
ATOM 4693 C C . ALA A 1 610 ? 39.693 -51.070 -4.206 1.00 45.12 610 ALA A C 1
ATOM 4695 O O . ALA A 1 610 ? 38.990 -51.018 -5.238 1.00 45.12 610 ALA A O 1
#

Nearest PDB structures (foldseek):
  2w01-assembly1_B  TM=9.083E-01  e=1.728E-16  Synechocystis sp. PCC 6803
  6fht-assembly1_A  TM=4.495E-01  e=3.826E-23  unclassified
  6fht-assembly1_B  TM=4.605E-01  e=1.101E-22  unclassified
  4yut-assembly1_B  TM=6.007E-01  e=5.698E-17  Oscillatoria acuminata PCC 6304
  8p5x-assembly1_G  TM=8.735E-01  e=8.876E-09  Corynebacterium glutamicum ATCC 13032